Protein AF-0000000069109755 (afdb_homodimer)

Secondary structure (DSSP, 8-state):
--------TTEEEEEEEEEEE-HHHHHHHHT-STTPPPSS----SEEEEEEEEE-TT--S--TT-EEEEE-SS--SSSEEEEEGGGEEEPPTT--HHHHHHHHHHHHHHHIIIIIIS---TT-EEEES-TTBHHHHHHHHHHHTSTT-EEEEE--GGGHHHHGGGSSEEE-TTS-HHHHHHHH-TT-EEEEEESS-THHHHHHHHTEEEEEEEEE---GGGGSSSS-HHHHHHHHHHHSPPB-HHHHHHHT-EEEE--HHHHHHTS--HHHHHHHHHHHHHHHHTTS----EEEEE-GGGHHHHHHHHHTT--SBEEEE-TTSPPPPP------------------------/--------TTEEEEEEEEEEE-HHHHHHHHT-STTPPPSS----SEEEEEEEEE-TT--S--TT-EEEEE-SS--SSSEEEEEGGGEEEPPTT--HHHHHHHHHHHHHHHIIIIIIS---TT-EEEES-TTBHHHHHHHHHHHTSTT-EEEEE--GGGHHHHGGGSSEEE-TTS-HHHHHHHH-TT-EEEEEESS-THHHHHHHHTEEEEEEEEE---GGGGSSSS-HHHHHHHHHHHSPPB-HHHHHHHT-EEEE--HHHHHHTS--HHHHHHHHHHHHHHHHTTS----EEEEE-GGGHHHHHHHHHTT--SBEEEE-TTSPPPPP------------------------

Structure (mmCIF, N/CA/C/O backbone):
data_AF-0000000069109755-model_v1
#
loop_
_entity.id
_entity.type
_entity.pdbx_description
1 polymer 'Enoyl reductase (ER) domain-containing protein'
#
loop_
_atom_site.group_PDB
_atom_site.id
_atom_site.type_symbol
_atom_site.label_atom_id
_atom_site.label_alt_id
_atom_site.label_comp_id
_atom_site.label_asym_id
_atom_site.label_entity_id
_atom_site.label_seq_id
_atom_site.pdbx_PDB_ins_code
_atom_site.Cartn_x
_atom_site.Cartn_y
_atom_site.Cartn_z
_atom_site.occupancy
_atom_site.B_iso_or_equiv
_atom_site.auth_seq_id
_atom_site.auth_comp_id
_atom_site.auth_asym_id
_atom_site.auth_atom_id
_atom_site.pdbx_PDB_model_num
ATOM 1 N N . LYS A 1 1 ? 14.109 -39.906 -27.969 1 34.53 1 LYS A N 1
ATOM 2 C CA . LYS A 1 1 ? 14.031 -39.75 -26.516 1 34.53 1 LYS A CA 1
ATOM 3 C C . LYS A 1 1 ? 14.82 -38.531 -26.062 1 34.53 1 LYS A C 1
ATOM 5 O O . LYS A 1 1 ? 16.016 -38.438 -26.297 1 34.53 1 LYS A O 1
ATOM 10 N N . LYS A 1 2 ? 14.242 -37.406 -25.812 1 51.72 2 LYS A N 1
ATOM 11 C CA . LYS A 1 2 ? 15.023 -36.25 -25.375 1 51.72 2 LYS A CA 1
ATOM 12 C C . LYS A 1 2 ? 15.852 -36.594 -24.125 1 51.72 2 LYS A C 1
ATOM 14 O O . LYS A 1 2 ? 15.383 -37.312 -23.234 1 51.72 2 LYS A O 1
ATOM 19 N N . PRO A 1 3 ? 17.188 -36.531 -24.328 1 57.47 3 PRO A N 1
ATOM 20 C CA . PRO A 1 3 ? 18.047 -36.844 -23.188 1 57.47 3 PRO A CA 1
ATOM 21 C C . PRO A 1 3 ? 17.5 -36.344 -21.859 1 57.47 3 PRO A C 1
ATOM 23 O O . PRO A 1 3 ? 16.844 -35.281 -21.828 1 57.47 3 PRO A O 1
ATOM 26 N N . GLU A 1 4 ? 17.516 -37.25 -20.781 1 71.19 4 GLU A N 1
ATOM 27 C CA . GLU A 1 4 ? 17.062 -36.875 -19.438 1 71.19 4 GLU A CA 1
ATOM 28 C C . GLU A 1 4 ? 17.828 -35.656 -18.922 1 71.19 4 GLU A C 1
ATOM 30 O O . GLU A 1 4 ? 19.062 -35.562 -19.078 1 71.19 4 GLU A O 1
ATOM 35 N N . PRO A 1 5 ? 17.141 -34.625 -18.516 1 80.81 5 PRO A N 1
ATOM 36 C CA . PRO A 1 5 ? 17.828 -33.438 -17.984 1 80.81 5 PRO A CA 1
ATOM 37 C C . PRO A 1 5 ? 18.781 -33.781 -16.844 1 80.81 5 PRO A C 1
ATOM 39 O O . PRO A 1 5 ? 18.547 -34.75 -16.109 1 80.81 5 PRO A O 1
ATOM 42 N N . SER A 1 6 ? 19.922 -33.25 -16.812 1 88.19 6 SER A N 1
ATOM 43 C CA . SER A 1 6 ? 20.844 -33.344 -15.688 1 88.19 6 SER A CA 1
ATOM 44 C C . SER A 1 6 ? 20.922 -32 -14.945 1 88.19 6 SER A C 1
ATOM 46 O O . SER A 1 6 ? 20.688 -30.953 -15.523 1 88.19 6 SER A O 1
ATOM 48 N N . ALA A 1 7 ? 21.156 -32.125 -13.688 1 93.31 7 ALA A N 1
ATOM 49 C CA . ALA A 1 7 ? 21.266 -30.922 -12.867 1 93.31 7 ALA A CA 1
ATOM 50 C C . ALA A 1 7 ? 22.609 -30.234 -13.078 1 93.31 7 ALA A C 1
ATOM 52 O O . ALA A 1 7 ? 23.656 -30.844 -12.906 1 93.31 7 ALA A O 1
ATOM 53 N N . LYS A 1 8 ? 22.562 -29.031 -13.5 1 95.25 8 LYS A N 1
ATOM 54 C CA . LYS A 1 8 ? 23.766 -28.203 -13.586 1 95.25 8 LYS A CA 1
ATOM 55 C C . LYS A 1 8 ? 24.156 -27.656 -12.219 1 95.25 8 LYS A C 1
ATOM 57 O O . LYS A 1 8 ? 23.516 -27.969 -11.211 1 95.25 8 LYS A O 1
ATOM 62 N N . GLU A 1 9 ? 25.281 -26.922 -12.273 1 95.81 9 GLU A N 1
ATOM 63 C CA . GLU A 1 9 ? 25.75 -26.312 -11.031 1 95.81 9 GLU A CA 1
ATOM 64 C C . GLU A 1 9 ? 24.672 -25.453 -10.383 1 95.81 9 GLU A C 1
ATOM 66 O O . GLU A 1 9 ? 24.062 -24.609 -11.039 1 95.81 9 GLU A O 1
ATOM 71 N N . GLY A 1 10 ? 24.375 -25.766 -9.078 1 96.94 10 GLY A N 1
ATOM 72 C CA . GLY A 1 10 ? 23.422 -24.969 -8.312 1 96.94 10 GLY A CA 1
ATOM 73 C C . GLY A 1 10 ? 21.969 -25.391 -8.539 1 96.94 10 GLY A C 1
ATOM 74 O O . GLY A 1 10 ? 21.047 -24.797 -7.988 1 96.94 10 GLY A O 1
ATOM 75 N N . GLU A 1 11 ? 21.781 -26.5 -9.273 1 97.88 11 GLU A N 1
ATOM 76 C CA . GLU A 1 11 ? 20.422 -26.922 -9.602 1 97.88 11 GLU A CA 1
ATOM 77 C C . GLU A 1 11 ? 20.047 -28.188 -8.852 1 97.88 11 GLU A C 1
ATOM 79 O O . GLU A 1 11 ? 20.922 -28.938 -8.398 1 97.88 11 GLU A O 1
ATOM 84 N N . VAL A 1 12 ? 18.812 -28.406 -8.703 1 98.25 12 VAL A N 1
ATOM 85 C CA . VAL A 1 12 ? 18.219 -29.609 -8.133 1 98.25 12 VAL A CA 1
ATOM 86 C C . VAL A 1 12 ? 17.391 -30.328 -9.203 1 98.25 12 VAL A C 1
ATOM 88 O O . VAL A 1 12 ? 16.562 -29.703 -9.875 1 98.25 12 VAL A O 1
ATOM 91 N N . LEU A 1 13 ? 17.734 -31.547 -9.391 1 98.38 13 LEU A N 1
ATOM 92 C CA . LEU A 1 13 ? 16.906 -32.375 -10.273 1 98.38 13 LEU A CA 1
ATOM 93 C C . LEU A 1 13 ? 15.766 -33.031 -9.5 1 98.38 13 LEU A C 1
ATOM 95 O O . LEU A 1 13 ? 16 -33.75 -8.531 1 98.38 13 LEU A O 1
ATOM 99 N N . ILE A 1 14 ? 14.57 -32.781 -9.938 1 98.25 14 ILE A N 1
ATOM 100 C CA . ILE A 1 14 ? 13.398 -33.25 -9.219 1 98.25 14 ILE A CA 1
ATOM 101 C C . ILE A 1 14 ? 12.656 -34.281 -10.055 1 98.25 14 ILE A C 1
ATOM 103 O O . ILE A 1 14 ? 12.352 -34.031 -11.227 1 98.25 14 ILE A O 1
ATOM 107 N N . ARG A 1 15 ? 12.461 -35.406 -9.5 1 98.31 15 ARG A N 1
ATOM 108 C CA . ARG A 1 15 ? 11.477 -36.344 -10.039 1 98.31 15 ARG A CA 1
ATOM 109 C C . ARG A 1 15 ? 10.055 -35.906 -9.711 1 98.31 15 ARG A C 1
ATOM 111 O O . ARG A 1 15 ? 9.609 -36 -8.57 1 98.31 15 ARG A O 1
ATOM 118 N N . VAL A 1 16 ? 9.406 -35.469 -10.727 1 98.19 16 VAL A N 1
ATOM 119 C CA . VAL A 1 16 ? 8.133 -34.781 -10.531 1 98.19 16 VAL A CA 1
ATOM 120 C C . VAL A 1 16 ? 7.047 -35.812 -10.164 1 98.19 16 VAL A C 1
ATOM 122 O O . VAL A 1 16 ? 6.91 -36.844 -10.82 1 98.19 16 VAL A O 1
ATOM 125 N N . LYS A 1 17 ? 6.32 -35.438 -9.094 1 98.31 17 LYS A N 1
ATOM 126 C CA . LYS A 1 17 ? 5.203 -36.281 -8.664 1 98.31 17 LYS A CA 1
ATOM 127 C C . LYS A 1 17 ? 3.867 -35.594 -8.93 1 98.31 17 LYS A C 1
ATOM 129 O O . LYS A 1 17 ? 2.84 -36.25 -9.07 1 98.31 17 LYS A O 1
ATOM 134 N N . ALA A 1 18 ? 3.857 -34.312 -9.016 1 98.5 18 ALA A N 1
ATOM 135 C CA . ALA A 1 18 ? 2.674 -33.531 -9.32 1 98.5 18 ALA A CA 1
ATOM 136 C C . ALA A 1 18 ? 3.066 -32.156 -9.844 1 98.5 18 ALA A C 1
ATOM 138 O O . ALA A 1 18 ? 4.082 -31.578 -9.43 1 98.5 18 ALA A O 1
ATOM 139 N N . CYS A 1 19 ? 2.258 -31.609 -10.75 1 98.06 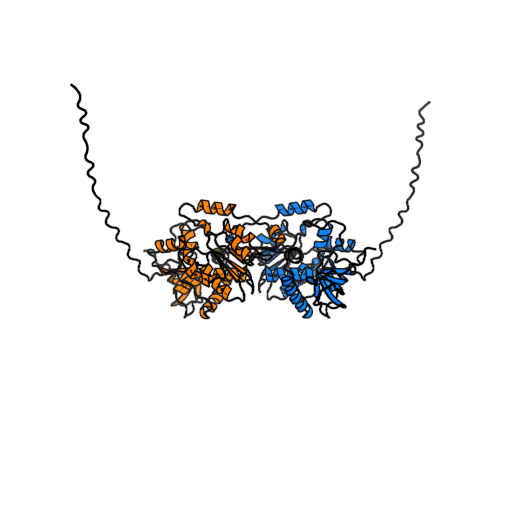19 CYS A N 1
ATOM 140 C CA . CYS A 1 19 ? 2.408 -30.25 -11.266 1 98.06 19 CYS A CA 1
ATOM 141 C C . CYS A 1 19 ? 1.107 -29.469 -11.133 1 98.06 19 CYS A C 1
ATOM 143 O O . CYS A 1 19 ? 0.02 -30.047 -11.219 1 98.06 19 CYS A O 1
ATOM 145 N N . GLY A 1 20 ? 1.333 -28.203 -10.898 1 97.88 20 GLY A N 1
ATOM 146 C CA . GLY A 1 20 ? 0.153 -27.344 -10.875 1 97.88 20 GLY A CA 1
ATOM 147 C C . GLY A 1 20 ? -0.094 -26.641 -12.195 1 97.88 20 GLY A C 1
ATOM 148 O O . GLY A 1 20 ? 0.852 -26.281 -12.898 1 97.88 20 GLY A O 1
ATOM 149 N N . MET A 1 21 ? -1.389 -26.484 -12.477 1 96.5 21 MET A N 1
ATOM 150 C CA . MET A 1 21 ? -1.795 -25.703 -13.633 1 96.5 21 MET A CA 1
ATOM 151 C C . MET A 1 21 ? -2.373 -24.359 -13.195 1 96.5 21 MET A C 1
ATOM 153 O O . MET A 1 21 ? -3.131 -24.281 -12.227 1 96.5 21 MET A O 1
ATOM 157 N N . SER A 1 22 ? -1.928 -23.312 -13.812 1 92.06 22 SER A N 1
ATOM 158 C CA . SER A 1 22 ? -2.436 -21.969 -13.523 1 92.06 22 SER A CA 1
ATOM 159 C C . SER A 1 22 ? -2.895 -21.266 -14.797 1 92.06 22 SER A C 1
ATOM 161 O O . SER A 1 22 ? -2.689 -21.766 -15.898 1 92.06 22 SER A O 1
ATOM 163 N N . PHE A 1 23 ? -3.521 -20.203 -14.594 1 88.25 23 PHE A N 1
ATOM 164 C CA . PHE A 1 23 ? -4.012 -19.453 -15.742 1 88.25 23 PHE A CA 1
ATOM 165 C C . PHE A 1 23 ? -2.854 -18.953 -16.594 1 88.25 23 PHE A C 1
ATOM 167 O O . PHE A 1 23 ? -3.01 -18.75 -17.797 1 88.25 23 PHE A O 1
ATOM 174 N N . GLN A 1 24 ? -1.766 -18.797 -16.016 1 87.62 24 GLN A N 1
ATOM 175 C CA . GLN A 1 24 ? -0.569 -18.406 -16.75 1 87.62 24 GLN A CA 1
ATOM 176 C C . GLN A 1 24 ? -0.221 -19.422 -17.828 1 87.62 24 GLN A C 1
ATOM 178 O O . GLN A 1 24 ? 0.287 -19.062 -18.891 1 87.62 24 GLN A O 1
ATOM 183 N N . ASP A 1 25 ? -0.458 -20.609 -17.562 1 90.88 25 ASP A N 1
ATOM 184 C CA . ASP A 1 25 ? -0.214 -21.656 -18.547 1 90.88 25 ASP A CA 1
ATOM 185 C C . ASP A 1 25 ? -1.116 -21.484 -19.766 1 90.88 25 ASP A C 1
ATOM 187 O O . ASP A 1 25 ? -0.688 -21.734 -20.891 1 90.88 25 ASP A O 1
ATOM 191 N N . LEU A 1 26 ? -2.344 -21.078 -19.5 1 86.81 26 LEU A N 1
ATOM 192 C CA . LEU A 1 26 ? -3.26 -20.828 -20.609 1 86.81 26 LEU A CA 1
ATOM 193 C C . LEU A 1 26 ? -2.768 -19.656 -21.453 1 86.81 26 LEU A C 1
ATOM 195 O O . LEU A 1 26 ? -2.875 -19.688 -22.688 1 86.81 26 LEU A O 1
ATOM 199 N N . MET A 1 27 ? -2.25 -18.734 -20.781 1 84.25 27 MET A N 1
ATOM 200 C CA . MET A 1 27 ? -1.727 -17.578 -21.484 1 84.25 27 MET A CA 1
ATOM 201 C C . MET A 1 27 ? -0.545 -17.969 -22.375 1 84.25 27 MET A C 1
ATOM 203 O O . MET A 1 27 ? -0.419 -17.469 -23.484 1 84.25 27 MET A O 1
ATOM 207 N N . VAL A 1 28 ? 0.261 -18.766 -21.875 1 86.06 28 VAL A N 1
ATOM 208 C CA . VAL A 1 28 ? 1.395 -19.266 -22.641 1 86.06 28 VAL A CA 1
ATOM 209 C C . VAL A 1 28 ? 0.892 -20 -23.891 1 86.06 28 VAL A C 1
ATOM 211 O O . VAL A 1 28 ? 1.374 -19.766 -25 1 86.06 28 VAL A O 1
ATOM 214 N N . ARG A 1 29 ? -0.027 -20.797 -23.625 1 85 29 ARG A N 1
ATOM 215 C CA . ARG A 1 29 ? -0.567 -21.594 -24.719 1 85 29 ARG A CA 1
ATOM 216 C C . ARG A 1 29 ? -1.174 -20.703 -25.797 1 85 29 ARG A C 1
ATOM 218 O O . ARG A 1 29 ? -1.066 -21 -27 1 85 29 ARG A O 1
ATOM 225 N N . GLN A 1 30 ? -1.685 -19.609 -25.359 1 81.31 30 GLN A N 1
ATOM 226 C CA . GLN A 1 30 ? -2.363 -18.703 -26.297 1 81.31 30 GLN A CA 1
ATOM 227 C C . GLN A 1 30 ? -1.392 -17.688 -26.875 1 81.31 30 GLN A C 1
ATOM 229 O O . GLN A 1 30 ? -1.765 -16.891 -27.75 1 81.31 30 GLN A O 1
ATOM 234 N N . GLY A 1 31 ? -0.183 -17.641 -26.406 1 76.81 31 GLY A N 1
ATOM 235 C CA . GLY A 1 31 ? 0.853 -16.766 -26.938 1 76.81 31 GLY A CA 1
ATOM 236 C C . GLY A 1 31 ? 0.701 -15.32 -26.516 1 76.81 31 GLY A C 1
ATOM 237 O O . GLY A 1 31 ? 1.104 -14.406 -27.25 1 76.81 31 GLY A O 1
ATOM 238 N N . VAL A 1 32 ? 0.04 -15.047 -25.453 1 74.06 32 VAL A N 1
ATOM 239 C CA . VAL A 1 32 ? -0.251 -13.664 -25.078 1 74.06 32 VAL A CA 1
ATOM 240 C C . VAL A 1 32 ? 0.748 -13.188 -24.031 1 74.06 32 VAL A C 1
ATOM 242 O O . VAL A 1 32 ? 0.727 -12.023 -23.625 1 74.06 32 VAL A O 1
ATOM 245 N N . LEU A 1 33 ? 1.684 -13.938 -23.625 1 72.62 33 LEU A N 1
ATOM 246 C CA . LEU A 1 33 ? 2.688 -13.453 -22.688 1 72.62 33 LEU A CA 1
ATOM 247 C C . LEU A 1 33 ? 3.73 -12.594 -23.406 1 72.62 33 LEU A C 1
ATOM 249 O O . LEU A 1 33 ? 4.133 -12.906 -24.531 1 72.62 33 LEU A O 1
ATOM 253 N N . GLU A 1 34 ? 3.988 -11.453 -22.781 1 63.28 34 GLU A N 1
ATOM 254 C CA . GLU A 1 34 ? 5.051 -10.617 -23.328 1 63.28 34 GLU A CA 1
ATOM 255 C C . GLU A 1 34 ? 6.406 -11.312 -23.25 1 63.28 34 GLU A C 1
ATOM 257 O O . GLU A 1 34 ? 6.77 -11.852 -22.203 1 63.28 34 GLU A O 1
ATOM 262 N N . HIS A 1 35 ? 7.137 -11.414 -24.312 1 67.5 35 HIS A N 1
ATOM 263 C CA . HIS A 1 35 ? 8.477 -11.969 -24.438 1 67.5 35 HIS A CA 1
ATOM 264 C C . HIS A 1 35 ? 8.484 -13.469 -24.141 1 67.5 35 HIS A C 1
ATOM 266 O O . HIS A 1 35 ? 9.352 -13.961 -23.406 1 67.5 35 HIS A O 1
ATOM 272 N N . GLY A 1 36 ? 7.449 -14.086 -24.594 1 69.62 36 GLY A N 1
ATOM 273 C CA . GLY A 1 36 ? 7.387 -15.523 -24.391 1 69.62 36 GLY A CA 1
ATOM 274 C C . GLY A 1 36 ? 8.516 -16.281 -25.062 1 69.62 36 GLY A C 1
ATOM 275 O O . GLY A 1 36 ? 9.156 -15.758 -25.984 1 69.62 36 GLY A O 1
ATOM 276 N N . PRO A 1 37 ? 8.844 -17.375 -24.391 1 75.88 37 PRO A N 1
ATOM 277 C CA . PRO A 1 37 ? 9.922 -18.188 -24.969 1 75.88 37 PRO A CA 1
ATOM 278 C C . PRO A 1 37 ? 9.578 -18.719 -26.359 1 75.88 37 PRO A C 1
ATOM 280 O O . PRO A 1 37 ? 8.406 -18.766 -26.734 1 75.88 37 PRO A O 1
ATOM 283 N N . LYS A 1 38 ? 10.625 -19.016 -27.125 1 81.06 38 LYS A N 1
ATOM 284 C CA . LYS A 1 38 ? 10.461 -19.609 -28.438 1 81.06 38 LYS A CA 1
ATOM 285 C C . LYS A 1 38 ? 9.977 -21.062 -28.328 1 81.06 38 LYS A C 1
ATOM 287 O O . LYS A 1 38 ? 10.406 -21.797 -27.453 1 81.06 38 LYS A O 1
ATOM 292 N N . THR A 1 39 ? 9 -21.453 -29.109 1 81.38 39 THR A N 1
ATOM 293 C CA . THR A 1 39 ? 8.492 -22.812 -29.156 1 81.38 39 THR A CA 1
ATOM 294 C C . THR A 1 39 ? 9.438 -23.719 -29.922 1 81.38 39 THR A C 1
ATOM 296 O O . THR A 1 39 ? 10.188 -23.266 -30.781 1 81.38 39 THR A O 1
ATOM 299 N N . PRO A 1 40 ? 9.43 -25.109 -29.609 1 86.5 40 PRO A N 1
ATOM 300 C CA . PRO A 1 40 ? 8.609 -25.812 -28.625 1 86.5 40 PRO A CA 1
ATOM 301 C C . PRO A 1 40 ? 9.094 -25.609 -27.188 1 86.5 40 PRO A C 1
ATOM 303 O O . PRO A 1 40 ? 10.297 -25.5 -26.953 1 86.5 40 PRO A O 1
ATOM 306 N N . ILE A 1 41 ? 8.125 -25.484 -26.297 1 88.75 41 ILE A N 1
ATOM 307 C CA . ILE A 1 41 ? 8.461 -25.312 -24.891 1 88.75 41 ILE A CA 1
ATOM 308 C C . ILE A 1 41 ? 7.652 -26.297 -24.047 1 88.75 41 ILE A C 1
ATOM 310 O O . ILE A 1 41 ? 6.508 -26.609 -24.375 1 88.75 41 ILE A O 1
ATOM 314 N N . VAL A 1 42 ? 8.352 -26.844 -23.047 1 92.62 42 VAL A N 1
ATOM 315 C CA . VAL A 1 42 ? 7.621 -27.562 -22 1 92.62 42 VAL A CA 1
ATOM 316 C C . VAL A 1 42 ? 7.031 -26.562 -21.016 1 92.62 42 VAL A C 1
ATOM 318 O O . VAL A 1 42 ? 7.754 -25.734 -20.453 1 92.62 42 VAL A O 1
ATOM 321 N N . MET A 1 43 ? 5.766 -26.641 -20.812 1 94.06 43 MET A N 1
ATOM 322 C CA . MET A 1 43 ? 5.047 -25.656 -20.016 1 94.06 43 MET A CA 1
ATOM 323 C C . MET A 1 43 ? 5.062 -26.047 -18.531 1 94.06 43 MET A C 1
ATOM 325 O O . MET A 1 43 ? 5.672 -27.047 -18.156 1 94.06 43 MET A O 1
ATOM 329 N N . GLY A 1 44 ? 4.449 -25.172 -17.781 1 95.5 44 GLY A N 1
ATOM 330 C CA . GLY A 1 44 ? 4.32 -25.422 -16.359 1 95.5 44 GLY A CA 1
ATOM 331 C C . GLY A 1 44 ? 5.242 -24.562 -15.516 1 95.5 44 GLY A C 1
ATOM 332 O O . GLY A 1 44 ? 6.41 -24.375 -15.859 1 95.5 44 GLY A O 1
ATOM 333 N N . PHE A 1 45 ? 4.727 -24.172 -14.328 1 96.38 45 PHE A N 1
ATOM 334 C CA . PHE A 1 45 ? 5.48 -23.188 -13.555 1 96.38 45 PHE A CA 1
ATOM 335 C C . PHE A 1 45 ? 5.695 -23.688 -12.125 1 96.38 45 PHE A C 1
ATOM 337 O O . PHE A 1 45 ? 6.422 -23.062 -11.352 1 96.38 45 PHE A O 1
ATOM 344 N N . GLU A 1 46 ? 5.074 -24.75 -11.734 1 97.75 46 GLU A N 1
ATOM 345 C CA . GLU A 1 46 ? 5.223 -25.266 -10.375 1 97.75 46 GLU A CA 1
ATOM 346 C C . GLU A 1 46 ? 5.09 -26.781 -10.328 1 97.75 46 GLU A C 1
ATOM 348 O O . GLU A 1 46 ? 4.363 -27.375 -11.133 1 97.75 46 GLU A O 1
ATOM 353 N N . CYS A 1 47 ? 5.805 -27.375 -9.391 1 98.31 47 CYS A N 1
ATOM 354 C CA . CYS A 1 47 ? 5.754 -28.828 -9.234 1 98.31 47 CYS A CA 1
ATOM 355 C C . CYS A 1 47 ? 6.16 -29.234 -7.824 1 98.31 47 CYS A C 1
ATOM 357 O O . CYS A 1 47 ? 6.633 -28.406 -7.043 1 98.31 47 CYS A O 1
ATOM 359 N N . ALA A 1 48 ? 5.832 -30.438 -7.492 1 98.69 48 ALA A N 1
ATOM 360 C CA . ALA A 1 48 ? 6.301 -31.109 -6.281 1 98.69 48 ALA A CA 1
ATOM 361 C C . ALA A 1 48 ? 6.82 -32.5 -6.594 1 98.69 48 ALA A C 1
ATOM 363 O O . ALA A 1 48 ? 6.312 -33.188 -7.496 1 98.69 48 ALA A O 1
ATOM 364 N N . GLY A 1 49 ? 7.879 -32.844 -5.91 1 98.5 49 GLY A N 1
ATOM 365 C CA . GLY A 1 49 ? 8.469 -34.156 -6.145 1 98.5 49 GLY A CA 1
ATOM 366 C C . GLY A 1 49 ? 9.609 -34.469 -5.195 1 98.5 49 GLY A C 1
ATOM 367 O O . GLY A 1 49 ? 9.617 -34.031 -4.055 1 98.5 49 GLY A O 1
ATOM 368 N N . GLU A 1 50 ? 10.414 -35.344 -5.723 1 98.56 50 GLU A N 1
ATOM 369 C CA . GLU A 1 50 ? 11.555 -35.781 -4.926 1 98.56 50 GLU A CA 1
ATOM 370 C C . GLU A 1 50 ? 12.875 -35.438 -5.605 1 98.56 50 GLU A C 1
ATOM 372 O O . GLU A 1 50 ? 13 -35.531 -6.828 1 98.56 50 GLU A O 1
ATOM 377 N N . VAL A 1 51 ? 13.844 -35.062 -4.742 1 98.6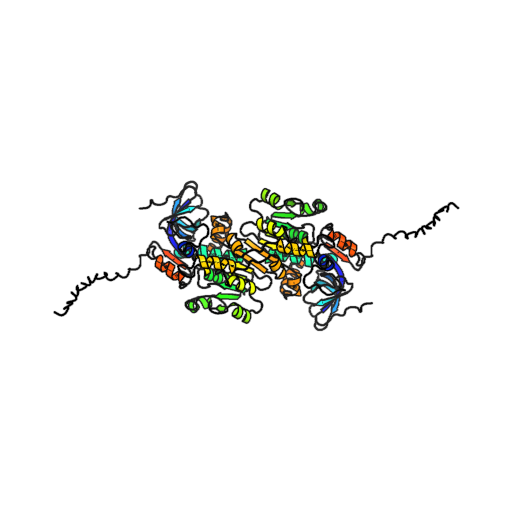2 51 VAL A N 1
ATOM 378 C CA . VAL A 1 51 ? 15.164 -34.781 -5.277 1 98.62 51 VAL A CA 1
ATOM 379 C C . VAL A 1 51 ? 15.805 -36.062 -5.82 1 98.62 51 VAL A C 1
ATOM 381 O O . VAL A 1 51 ? 16.016 -37 -5.078 1 98.62 51 VAL A O 1
ATOM 384 N N . GLU A 1 52 ? 16.062 -36 -7.035 1 98.12 52 GLU A N 1
ATOM 385 C CA . GLU A 1 52 ? 16.672 -37.156 -7.691 1 98.12 52 GLU A CA 1
ATOM 386 C C . GLU A 1 52 ? 18.188 -37.031 -7.777 1 98.12 52 GLU A C 1
ATOM 388 O O . GLU A 1 52 ? 18.922 -38 -7.676 1 98.12 52 GLU A O 1
ATOM 393 N N . ALA A 1 53 ? 18.625 -35.812 -8.039 1 97.94 53 ALA A N 1
ATOM 394 C CA . ALA A 1 53 ? 20.047 -35.5 -8.125 1 97.94 53 ALA A CA 1
ATOM 395 C C . ALA A 1 53 ? 20.328 -34.062 -7.789 1 97.94 53 ALA A C 1
ATOM 397 O O . ALA A 1 53 ? 19.406 -33.219 -7.805 1 97.94 53 ALA A O 1
ATOM 398 N N . LEU A 1 54 ? 21.594 -33.812 -7.43 1 98 54 LEU A N 1
ATOM 399 C CA . LEU A 1 54 ? 22.047 -32.469 -7.125 1 98 54 LEU A CA 1
ATOM 400 C C . LEU A 1 54 ? 23.219 -32.062 -8.031 1 98 54 LEU A C 1
ATOM 402 O O . LEU A 1 54 ? 24.109 -32.875 -8.281 1 98 54 LEU A O 1
ATOM 406 N N . GLY A 1 55 ? 23.094 -30.859 -8.562 1 97.06 55 GLY A N 1
ATOM 407 C CA . GLY A 1 55 ? 24.25 -30.328 -9.266 1 97.06 55 GLY A CA 1
ATOM 408 C C . GLY A 1 55 ? 25.422 -30.031 -8.344 1 97.06 55 GLY A C 1
ATOM 409 O O . GLY A 1 55 ? 25.266 -30.016 -7.117 1 97.06 55 GLY A O 1
ATOM 410 N N . GLU A 1 56 ? 26.5 -29.75 -9.023 1 95.31 56 GLU A N 1
ATOM 411 C CA . GLU A 1 56 ? 27.688 -29.406 -8.25 1 95.31 56 GLU A CA 1
ATOM 412 C C . GLU A 1 56 ? 27.453 -28.172 -7.371 1 95.31 56 GLU A C 1
ATOM 414 O O . GLU A 1 56 ? 26.75 -27.25 -7.781 1 95.31 56 GLU A O 1
ATOM 419 N N . ASN A 1 57 ? 27.969 -28.172 -6.086 1 94.38 57 ASN A N 1
ATOM 420 C CA . ASN A 1 57 ? 27.938 -27.047 -5.156 1 94.38 57 ASN A CA 1
ATOM 421 C C . ASN A 1 57 ? 26.516 -26.656 -4.781 1 94.38 57 ASN A C 1
ATOM 423 O O . ASN A 1 57 ? 26.219 -25.484 -4.609 1 94.38 57 ASN A O 1
ATOM 427 N N . THR A 1 58 ? 25.641 -27.594 -4.91 1 96.31 58 THR A N 1
ATOM 428 C CA . THR A 1 58 ? 24.266 -27.344 -4.465 1 96.31 58 THR A CA 1
ATOM 429 C C . THR A 1 58 ? 24.094 -27.766 -3.008 1 96.31 58 THR A C 1
ATOM 431 O O . THR A 1 58 ? 24.266 -28.938 -2.666 1 96.31 58 THR A O 1
ATOM 434 N N . SER A 1 59 ? 23.859 -26.844 -2.096 1 93.88 59 SER A N 1
ATOM 435 C CA . SER A 1 59 ? 23.734 -27.109 -0.668 1 93.88 59 SER A CA 1
ATOM 436 C C . SER A 1 59 ? 22.281 -27 -0.202 1 93.88 59 SER A C 1
ATOM 438 O O . SER A 1 59 ? 21.438 -26.469 -0.922 1 93.88 59 SER A O 1
ATOM 440 N N . GLY A 1 60 ? 21.938 -27.625 0.896 1 95.94 60 GLY A N 1
ATOM 441 C CA . GLY A 1 60 ? 20.641 -27.453 1.546 1 95.94 60 GLY A CA 1
ATOM 442 C C . GLY A 1 60 ? 19.656 -28.562 1.217 1 95.94 60 GLY A C 1
ATOM 443 O O . GLY A 1 60 ? 18.547 -28.578 1.742 1 95.94 60 GLY A O 1
ATOM 444 N N . PHE A 1 61 ? 20.094 -29.5 0.352 1 98.19 61 PHE A N 1
ATOM 445 C CA . PHE A 1 61 ? 19.203 -30.578 -0.059 1 98.19 61 PHE A CA 1
ATOM 446 C C . PHE A 1 61 ? 19.922 -31.922 -0.059 1 98.19 61 PHE A C 1
ATOM 448 O O . PHE A 1 61 ? 21.141 -31.969 -0.187 1 98.19 61 PHE A O 1
ATOM 455 N N . ASN A 1 62 ? 19.094 -32.969 0.107 1 98 62 ASN A N 1
ATOM 456 C CA . ASN A 1 62 ? 19.547 -34.344 -0.048 1 98 62 ASN A CA 1
ATOM 457 C C . ASN A 1 62 ? 18.703 -35.094 -1.078 1 98 62 ASN A C 1
ATOM 459 O O . ASN A 1 62 ? 17.531 -34.812 -1.268 1 98 62 ASN A O 1
ATOM 463 N N . ILE A 1 63 ? 19.391 -36.031 -1.703 1 97.94 63 ILE A N 1
ATOM 464 C CA . ILE A 1 63 ? 18.641 -36.938 -2.568 1 97.94 63 ILE A CA 1
ATOM 465 C C . ILE A 1 63 ? 17.531 -37.625 -1.771 1 97.94 63 ILE A C 1
ATOM 467 O O . ILE A 1 63 ? 17.75 -38.062 -0.643 1 97.94 63 ILE A O 1
ATOM 471 N N . GLY A 1 64 ? 16.328 -37.531 -2.26 1 98.19 64 GLY A N 1
ATOM 472 C CA . GLY A 1 64 ? 15.203 -38.156 -1.574 1 98.19 64 GLY A CA 1
ATOM 473 C C . GLY A 1 64 ? 14.32 -37.125 -0.863 1 98.19 64 GLY A C 1
ATOM 474 O O . GLY A 1 64 ? 13.195 -37.438 -0.479 1 98.19 64 GLY A O 1
ATOM 475 N N . ASP A 1 65 ? 14.852 -35.938 -0.705 1 98.62 65 ASP A N 1
ATOM 476 C CA . ASP A 1 65 ? 14.047 -34.875 -0.084 1 98.62 65 ASP A CA 1
ATOM 477 C C . ASP A 1 65 ? 12.766 -34.625 -0.88 1 98.62 65 ASP A C 1
ATOM 479 O O . ASP A 1 65 ? 12.789 -34.625 -2.113 1 98.62 65 ASP A O 1
ATOM 483 N N . ARG A 1 66 ? 11.641 -34.469 -0.182 1 98.75 66 ARG A N 1
ATOM 484 C CA . ARG A 1 66 ? 10.414 -33.969 -0.792 1 98.75 66 ARG A CA 1
ATOM 485 C C . ARG A 1 66 ? 10.453 -32.469 -0.942 1 98.75 66 ARG A C 1
ATOM 487 O O . ARG A 1 66 ? 10.727 -31.734 0.022 1 98.75 66 ARG A O 1
ATOM 494 N N . VAL A 1 67 ? 10.195 -32 -2.201 1 98.81 67 VAL A N 1
ATOM 495 C CA . VAL A 1 67 ? 10.422 -30.562 -2.414 1 98.81 67 VAL A CA 1
ATOM 496 C C . VAL A 1 67 ? 9.32 -30 -3.311 1 98.81 67 VAL A C 1
ATOM 498 O O . VAL A 1 67 ? 8.609 -30.75 -3.98 1 98.81 67 VAL A O 1
ATOM 501 N N . ILE A 1 68 ? 9.109 -28.719 -3.197 1 98.62 68 ILE A N 1
ATOM 502 C CA . ILE A 1 68 ? 8.32 -27.891 -4.102 1 98.62 68 ILE A CA 1
ATOM 503 C C . ILE A 1 68 ? 9.25 -27.047 -4.977 1 98.62 68 ILE A C 1
ATOM 505 O O . ILE A 1 68 ? 10.234 -26.5 -4.492 1 98.62 68 ILE A O 1
ATOM 509 N N . GLY A 1 69 ? 8.969 -27.031 -6.262 1 97.75 69 GLY A N 1
ATOM 510 C CA . GLY A 1 69 ? 9.797 -26.25 -7.164 1 97.75 69 GLY A CA 1
ATOM 511 C C . GLY A 1 69 ? 9.008 -25.234 -7.977 1 97.75 69 GLY A C 1
ATOM 512 O O . GLY A 1 69 ? 7.926 -25.547 -8.477 1 97.75 69 GLY A O 1
ATOM 513 N N . PHE A 1 70 ? 9.531 -24 -8.055 1 95.5 70 PHE A N 1
ATOM 514 C CA . PHE A 1 70 ? 9.047 -23 -9 1 95.5 70 PHE A CA 1
ATOM 515 C C . PHE A 1 70 ? 9.914 -22.969 -10.25 1 95.5 70 PHE A C 1
ATOM 517 O O . PHE A 1 70 ? 11.125 -22.75 -10.172 1 95.5 70 PHE A O 1
ATOM 524 N N . CYS A 1 71 ? 9.203 -23.188 -11.297 1 91.5 71 CYS A N 1
ATOM 525 C CA . CYS A 1 71 ? 9.867 -23.25 -12.594 1 91.5 71 CYS A CA 1
ATOM 526 C C . CYS A 1 71 ? 9.492 -22.047 -13.461 1 91.5 71 CYS A C 1
ATOM 528 O O . CYS A 1 71 ? 8.43 -21.453 -13.266 1 91.5 71 CYS A O 1
ATOM 530 N N . ASP A 1 72 ? 10.43 -21.625 -14.234 1 91.5 72 ASP A N 1
ATOM 531 C CA . ASP A 1 72 ? 10.07 -20.766 -15.352 1 91.5 72 ASP A CA 1
ATOM 532 C C . ASP A 1 72 ? 9.891 -21.562 -16.641 1 91.5 72 ASP A C 1
ATOM 534 O O . ASP A 1 72 ? 10.711 -21.469 -17.562 1 91.5 72 ASP A O 1
ATOM 538 N N . TYR A 1 73 ? 8.758 -22.312 -16.516 1 92.44 73 TYR A N 1
ATOM 539 C CA . TYR A 1 73 ? 8.414 -23.359 -17.484 1 92.44 73 TYR A CA 1
ATOM 540 C C . TYR A 1 73 ? 9.039 -24.688 -17.094 1 92.44 73 TYR A C 1
ATOM 542 O O . TYR A 1 73 ? 9.539 -24.844 -15.984 1 92.44 73 TYR A O 1
ATOM 550 N N . LYS A 1 74 ? 8.711 -25.797 -17.859 1 93.31 74 LYS A N 1
ATOM 551 C CA . LYS A 1 74 ? 9.344 -27.109 -17.828 1 93.31 74 LYS A CA 1
ATOM 552 C C . LYS A 1 74 ? 8.773 -27.969 -16.719 1 93.31 74 LYS A C 1
ATOM 554 O O . LYS A 1 74 ? 9.086 -29.172 -16.625 1 93.31 74 LYS A O 1
ATOM 559 N N . ALA A 1 75 ? 7.914 -27.469 -15.914 1 95.88 75 ALA A N 1
ATOM 560 C CA . ALA A 1 75 ? 7.422 -28.234 -14.773 1 95.88 75 ALA A CA 1
ATOM 561 C C . ALA A 1 75 ? 6.629 -29.453 -15.242 1 95.88 75 ALA A C 1
ATOM 563 O O . ALA A 1 75 ? 6.598 -30.484 -14.562 1 95.88 75 ALA A O 1
ATOM 564 N N . TRP A 1 76 ? 5.988 -29.312 -16.375 1 96.25 76 TRP A N 1
ATOM 565 C CA . TRP A 1 76 ? 5.18 -30.406 -16.891 1 96.25 76 TRP A CA 1
ATOM 566 C C . TRP A 1 76 ? 6.055 -31.484 -17.531 1 96.25 76 TRP A C 1
ATOM 568 O O . TRP A 1 76 ? 5.941 -31.75 -18.734 1 96.25 76 TRP A O 1
ATOM 578 N N . SER A 1 77 ? 6.852 -32.094 -16.766 1 95.25 77 SER A N 1
ATOM 579 C CA . SER A 1 77 ? 7.801 -33.125 -17.156 1 95.25 77 SER A CA 1
ATOM 580 C C . SER A 1 77 ? 7.992 -34.156 -16.062 1 95.25 77 SER A C 1
ATOM 582 O O . SER A 1 77 ? 7.609 -33.906 -14.906 1 95.25 77 SER A O 1
ATOM 584 N N . GLU A 1 78 ? 8.484 -35.281 -16.422 1 95.75 78 GLU A N 1
ATOM 585 C CA . GLU A 1 78 ? 8.734 -36.312 -15.43 1 95.75 78 GLU A CA 1
ATOM 586 C C . GLU A 1 78 ? 9.891 -35.938 -14.508 1 95.75 78 GLU A C 1
ATOM 588 O O . GLU A 1 78 ? 9.93 -36.344 -13.344 1 95.75 78 GLU A O 1
ATOM 593 N N . VAL A 1 79 ? 10.828 -35.25 -15.141 1 96.38 79 VAL A N 1
ATOM 594 C CA . VAL A 1 79 ? 11.977 -34.75 -14.391 1 96.38 79 VAL A CA 1
ATOM 595 C C . VAL A 1 79 ? 12.273 -33.312 -14.797 1 96.38 79 VAL A C 1
ATOM 597 O O . VAL A 1 79 ? 12.133 -32.938 -15.961 1 96.38 79 VAL A O 1
ATOM 600 N N . VAL A 1 80 ? 12.711 -32.5 -13.812 1 96.94 80 VAL A N 1
ATOM 601 C CA . VAL A 1 80 ? 13 -31.094 -14.125 1 96.94 80 VAL A CA 1
ATOM 602 C C . VAL A 1 80 ? 14.164 -30.594 -13.266 1 96.94 80 VAL A C 1
ATOM 604 O O . VAL A 1 80 ? 14.242 -30.922 -12.078 1 96.94 80 VAL A O 1
ATOM 607 N N . ALA A 1 81 ? 15.078 -29.875 -13.898 1 97.44 81 ALA A N 1
ATOM 608 C CA . ALA A 1 81 ? 16.172 -29.234 -13.18 1 97.44 81 ALA A CA 1
ATOM 609 C C . ALA A 1 81 ? 15.828 -27.781 -12.844 1 97.44 81 ALA A C 1
ATOM 611 O O . ALA A 1 81 ? 15.469 -27 -13.727 1 97.44 81 ALA A O 1
ATOM 612 N N . ILE A 1 82 ? 15.945 -27.438 -11.539 1 97 82 ILE A N 1
ATOM 613 C CA . ILE A 1 82 ? 15.547 -26.125 -11.055 1 97 82 ILE A CA 1
ATOM 614 C C . ILE A 1 82 ? 16.672 -25.531 -10.211 1 97 82 ILE A C 1
ATOM 616 O O . ILE A 1 82 ? 17.266 -26.219 -9.367 1 97 82 ILE A O 1
ATOM 620 N N . PRO A 1 83 ? 17.062 -24.234 -10.477 1 96.88 83 PRO A N 1
ATOM 621 C CA . PRO A 1 83 ? 17.984 -23.625 -9.523 1 96.88 83 PRO A CA 1
ATOM 622 C C . PRO A 1 83 ? 17.531 -23.781 -8.078 1 96.88 83 PRO A C 1
ATOM 624 O O . PRO A 1 83 ? 16.359 -23.609 -7.773 1 96.88 83 PRO A O 1
ATOM 627 N N . SER A 1 84 ? 18.453 -24.031 -7.191 1 97.69 84 SER A N 1
ATOM 628 C CA . SER A 1 84 ? 18.141 -24.406 -5.812 1 97.69 84 SER A CA 1
ATOM 629 C C . SER A 1 84 ? 17.422 -23.266 -5.094 1 97.69 84 SER A C 1
ATOM 631 O O . SER A 1 84 ? 16.625 -23.516 -4.176 1 97.69 84 SER A O 1
ATOM 633 N N . GLN A 1 85 ? 17.547 -22.047 -5.527 1 96.44 85 GLN A N 1
ATOM 634 C CA . GLN A 1 85 ? 16.953 -20.906 -4.863 1 96.44 85 GLN A CA 1
ATOM 635 C C . GLN A 1 85 ? 15.438 -20.859 -5.102 1 96.44 85 GLN A C 1
ATOM 637 O O . GLN A 1 85 ? 14.719 -20.109 -4.43 1 96.44 85 GLN A O 1
ATOM 642 N N . PHE A 1 86 ? 14.953 -21.703 -6.02 1 97.5 86 PHE A N 1
ATOM 643 C CA . PHE A 1 86 ? 13.523 -21.75 -6.309 1 97.5 86 PHE A CA 1
ATOM 644 C C . PHE A 1 86 ? 12.914 -23.062 -5.809 1 97.5 86 PHE A C 1
ATOM 646 O O . PHE A 1 86 ? 11.82 -23.438 -6.227 1 97.5 86 PHE A O 1
ATOM 653 N N . VAL A 1 87 ? 13.641 -23.766 -4.965 1 98.25 87 VAL A N 1
ATOM 654 C CA . VAL A 1 87 ? 13.203 -25.047 -4.457 1 98.25 87 VAL A CA 1
ATOM 655 C C . VAL A 1 87 ? 12.984 -24.969 -2.949 1 98.25 87 VAL A C 1
ATOM 657 O O . VAL A 1 87 ? 13.805 -24.391 -2.227 1 98.25 87 VAL A O 1
ATOM 660 N N . TYR A 1 88 ? 11.891 -25.594 -2.447 1 98.5 88 TYR A N 1
ATOM 661 C CA . TYR A 1 88 ? 11.508 -25.516 -1.04 1 98.5 88 TYR A CA 1
ATOM 662 C C . TYR A 1 88 ? 11.234 -26.906 -0.482 1 98.5 88 TYR A C 1
ATOM 664 O O . TYR A 1 88 ? 10.594 -27.734 -1.139 1 98.5 88 TYR A O 1
ATOM 672 N N . LYS A 1 89 ? 11.695 -27.141 0.694 1 98.25 89 LYS A N 1
ATOM 673 C CA . LYS A 1 89 ? 11.438 -28.422 1.335 1 98.25 89 LYS A CA 1
ATOM 674 C C . LYS A 1 89 ? 9.977 -28.562 1.739 1 98.25 89 LYS A C 1
ATOM 676 O O . LYS A 1 89 ? 9.367 -27.609 2.236 1 98.25 89 LYS A O 1
ATOM 681 N N . MET A 1 90 ? 9.445 -29.672 1.558 1 97.81 90 MET A N 1
ATOM 682 C CA . MET A 1 90 ? 8.055 -29.969 1.902 1 97.81 90 MET A CA 1
ATOM 683 C C . MET A 1 90 ? 7.965 -30.594 3.289 1 97.81 90 MET A C 1
ATOM 685 O O . MET A 1 90 ? 8.805 -31.406 3.662 1 97.81 90 MET A O 1
ATOM 689 N N . PRO A 1 91 ? 6.906 -30.203 3.969 1 97 91 PRO A N 1
ATOM 690 C CA . PRO A 1 91 ? 6.699 -30.922 5.23 1 97 91 PRO A CA 1
ATOM 691 C C . PRO A 1 91 ? 6.18 -32.344 5.027 1 97 91 PRO A C 1
ATOM 693 O O . PRO A 1 91 ? 5.625 -32.656 3.971 1 97 91 PRO A O 1
ATOM 696 N N . GLU A 1 92 ? 6.277 -33.125 6.023 1 94.62 92 GLU A N 1
ATOM 697 C CA . GLU A 1 92 ? 5.938 -34.531 5.934 1 94.62 92 GLU A CA 1
ATOM 698 C C . GLU A 1 92 ? 4.434 -34.719 5.746 1 94.62 92 GLU A C 1
ATOM 700 O O . GLU A 1 92 ? 4.004 -35.688 5.09 1 94.62 92 GLU A O 1
ATOM 705 N N . ASN A 1 93 ? 3.705 -33.844 6.215 1 96.25 93 ASN A N 1
ATOM 706 C CA . ASN A 1 93 ? 2.258 -34.031 6.211 1 96.25 93 ASN A CA 1
ATOM 707 C C . ASN A 1 93 ? 1.621 -33.469 4.953 1 96.25 93 ASN A C 1
ATOM 709 O O . ASN A 1 93 ? 0.395 -33.375 4.852 1 96.25 93 ASN A O 1
ATOM 713 N N . MET A 1 94 ? 2.406 -33.125 3.979 1 98.19 94 MET A N 1
ATOM 714 C CA . MET A 1 94 ? 1.883 -32.5 2.758 1 98.19 94 MET A CA 1
ATOM 715 C C . MET A 1 94 ? 1.96 -33.5 1.59 1 98.19 94 MET A C 1
ATOM 717 O O . MET A 1 94 ? 3.008 -34.094 1.347 1 98.19 94 MET A O 1
ATOM 721 N N . SER A 1 95 ? 0.817 -33.688 0.912 1 98.06 95 SER A N 1
ATOM 722 C CA . SER A 1 95 ? 0.831 -34.5 -0.294 1 98.06 95 SER A CA 1
ATOM 723 C C . SER A 1 95 ? 1.522 -33.781 -1.446 1 98.06 95 SER A C 1
ATOM 725 O O . SER A 1 95 ? 1.606 -32.562 -1.455 1 98.06 95 SER A O 1
ATOM 727 N N . PHE A 1 96 ? 1.996 -34.469 -2.383 1 98.38 96 PHE A N 1
ATOM 728 C CA . PHE A 1 96 ? 2.629 -33.875 -3.547 1 98.38 96 PHE A CA 1
ATOM 729 C C . PHE A 1 96 ? 1.629 -33 -4.32 1 98.38 96 PHE A C 1
ATOM 731 O O . PHE A 1 96 ? 1.991 -31.969 -4.875 1 98.38 96 PHE A O 1
ATOM 738 N N . GLN A 1 97 ? 0.362 -33.469 -4.348 1 98.06 97 GLN A N 1
ATOM 739 C CA . GLN A 1 97 ? -0.657 -32.688 -5.027 1 98.06 97 GLN A CA 1
ATOM 740 C C . GLN A 1 97 ? -0.867 -31.344 -4.328 1 98.06 97 GLN A C 1
ATOM 742 O O . GLN A 1 97 ? -0.928 -30.297 -4.98 1 98.06 97 GLN A O 1
ATOM 747 N N . ASP A 1 98 ? -0.897 -31.375 -3.023 1 98.38 98 ASP A N 1
ATOM 748 C CA . ASP A 1 98 ? -0.997 -30.109 -2.281 1 98.38 98 ASP A CA 1
ATOM 749 C C . ASP A 1 98 ? 0.236 -29.25 -2.506 1 98.38 98 ASP A C 1
ATOM 751 O O . ASP A 1 98 ? 0.123 -28.031 -2.652 1 98.38 98 ASP A O 1
ATOM 755 N N . GLY A 1 99 ? 1.385 -29.891 -2.543 1 98.44 99 GLY A N 1
ATOM 756 C CA . GLY A 1 99 ? 2.625 -29.172 -2.775 1 98.44 99 GLY A CA 1
ATOM 757 C C . GLY A 1 99 ? 2.664 -28.469 -4.121 1 98.44 99 GLY A C 1
ATOM 758 O O . GLY A 1 99 ? 3.26 -27.391 -4.246 1 98.44 99 GLY A O 1
ATOM 759 N N . ALA A 1 100 ? 2.029 -29.078 -5.117 1 98.25 100 ALA A N 1
ATOM 760 C CA . ALA A 1 100 ? 1.994 -28.5 -6.461 1 98.25 100 ALA A CA 1
ATOM 761 C C . ALA A 1 100 ? 0.896 -27.453 -6.574 1 98.25 100 ALA A C 1
ATOM 763 O O . ALA A 1 100 ? 0.9 -26.641 -7.508 1 98.25 100 ALA A O 1
ATOM 764 N N . ALA A 1 101 ? -0.049 -27.5 -5.613 1 98.12 101 ALA A N 1
ATOM 765 C CA . ALA A 1 101 ? -1.205 -26.609 -5.676 1 98.12 101 ALA A CA 1
ATOM 766 C C . ALA A 1 101 ? -0.984 -25.375 -4.828 1 98.12 101 ALA A C 1
ATOM 768 O O . ALA A 1 101 ? -1.618 -24.328 -5.055 1 98.12 101 ALA A O 1
ATOM 769 N N . LEU A 1 102 ? -0.09 -25.359 -3.914 1 97.06 102 LEU A N 1
ATOM 770 C CA . LEU A 1 102 ? 0.024 -24.344 -2.879 1 97.06 102 LEU A CA 1
ATOM 771 C C . LEU A 1 102 ? 0.804 -23.125 -3.391 1 97.06 102 LEU A C 1
ATOM 773 O O . LEU A 1 102 ? 0.322 -22 -3.316 1 97.06 102 LEU A O 1
ATOM 777 N N . PRO A 1 103 ? 1.94 -23.281 -3.943 1 95.06 103 PRO A N 1
ATOM 778 C CA . PRO A 1 103 ? 2.887 -22.172 -4.051 1 95.06 103 PRO A CA 1
ATOM 779 C C . PRO A 1 103 ? 2.346 -21.016 -4.887 1 95.06 103 PRO A C 1
ATOM 781 O O . PRO A 1 103 ? 2.229 -19.891 -4.391 1 95.06 103 PRO A O 1
ATOM 784 N N . MET A 1 104 ? 1.939 -21.234 -6.145 1 95.5 104 MET A N 1
ATOM 785 C CA . MET A 1 104 ? 1.533 -20.141 -7.031 1 95.5 104 MET A CA 1
ATOM 786 C C . MET A 1 104 ? 0.336 -19.391 -6.461 1 95.5 104 MET A C 1
ATOM 788 O O . MET A 1 104 ? 0.323 -18.156 -6.438 1 95.5 104 MET A O 1
ATOM 792 N N . SER A 1 105 ? -0.619 -20.156 -5.977 1 97.94 105 SER A N 1
ATOM 793 C CA . SER A 1 105 ? -1.877 -19.562 -5.539 1 97.94 105 SER A CA 1
ATOM 794 C C . SER A 1 105 ? -1.717 -18.859 -4.195 1 97.94 105 SER A C 1
ATOM 796 O O . SER A 1 105 ? -2.068 -17.688 -4.055 1 97.94 105 SER A O 1
ATOM 798 N N . TYR A 1 106 ? -1.076 -19.5 -3.266 1 98.62 106 TYR A N 1
ATOM 799 C CA . TYR A 1 106 ? -1.054 -18.984 -1.904 1 98.62 106 TYR A CA 1
ATOM 800 C C . TYR A 1 106 ? 0.061 -17.953 -1.734 1 98.62 106 TYR A C 1
ATOM 802 O O . TYR A 1 106 ? -0.067 -17.016 -0.947 1 98.62 106 TYR A O 1
ATOM 810 N N . LEU A 1 107 ? 1.185 -18.125 -2.463 1 98.44 107 LEU A N 1
ATOM 811 C CA . LEU A 1 107 ? 2.18 -17.047 -2.488 1 98.44 107 LEU A CA 1
ATOM 812 C C . LEU A 1 107 ? 1.572 -15.758 -3.01 1 98.44 107 LEU A C 1
ATOM 814 O O . LEU A 1 107 ? 1.734 -14.703 -2.395 1 98.44 107 LEU A O 1
ATOM 818 N N . THR A 1 108 ? 0.852 -15.875 -4.086 1 98.56 108 THR A N 1
ATOM 819 C CA . THR A 1 108 ? 0.206 -14.711 -4.676 1 98.56 108 THR A CA 1
ATOM 820 C C . THR A 1 108 ? -0.776 -14.078 -3.695 1 98.56 108 THR A C 1
ATOM 822 O O . THR A 1 108 ? -0.691 -12.883 -3.404 1 98.56 108 THR A O 1
ATOM 825 N N . ALA A 1 109 ? -1.628 -14.875 -3.137 1 98.88 109 ALA A N 1
ATOM 826 C CA . ALA A 1 109 ? -2.662 -14.375 -2.236 1 98.88 109 ALA A CA 1
ATOM 827 C C . ALA A 1 109 ? -2.047 -13.711 -1.006 1 98.88 109 ALA A C 1
ATOM 829 O O . ALA A 1 109 ? -2.479 -12.633 -0.59 1 98.88 109 ALA A O 1
ATOM 830 N N . TYR A 1 110 ? -1.026 -14.375 -0.453 1 98.88 110 TYR A N 1
ATOM 831 C CA . TYR A 1 110 ? -0.395 -13.859 0.755 1 98.88 110 TYR A CA 1
ATOM 832 C C . TYR A 1 110 ? 0.254 -12.508 0.494 1 98.88 110 TYR A C 1
ATOM 834 O O . TYR A 1 110 ? 0.063 -11.562 1.263 1 98.88 110 TYR A O 1
ATOM 842 N N . ILE A 1 111 ? 0.971 -12.406 -0.548 1 98.81 111 ILE A N 1
ATOM 843 C CA . ILE A 1 111 ? 1.686 -11.18 -0.868 1 98.81 111 ILE A CA 1
ATOM 844 C C . ILE A 1 111 ? 0.685 -10.062 -1.166 1 98.81 111 ILE A C 1
ATOM 846 O O . ILE A 1 111 ? 0.846 -8.938 -0.698 1 98.81 111 ILE A O 1
ATOM 850 N N . LEU A 1 112 ? -0.378 -10.406 -1.89 1 98.88 112 LEU A N 1
ATOM 851 C CA . LEU A 1 112 ? -1.421 -9.43 -2.199 1 98.88 112 LEU A CA 1
ATOM 852 C C . LEU A 1 112 ? -2.037 -8.875 -0.923 1 98.88 112 LEU A C 1
ATOM 854 O O . LEU A 1 112 ? -2.127 -7.652 -0.754 1 98.88 112 LEU A O 1
ATOM 858 N N . LEU A 1 113 ? -2.406 -9.75 -0.019 1 98.88 113 LEU A N 1
ATOM 859 C CA . LEU A 1 113 ? -3.223 -9.367 1.129 1 98.88 113 LEU A CA 1
ATOM 860 C C . LEU A 1 113 ? -2.373 -8.688 2.197 1 98.88 113 LEU A C 1
ATOM 862 O O . LEU A 1 113 ? -2.77 -7.656 2.746 1 98.88 113 LEU A O 1
ATOM 866 N N . PHE A 1 114 ? -1.207 -9.219 2.404 1 98.44 114 PHE A N 1
ATOM 867 C CA . PHE A 1 114 ? -0.526 -8.789 3.621 1 98.44 114 PHE A CA 1
ATOM 868 C C . PHE A 1 114 ? 0.633 -7.855 3.293 1 98.44 114 PHE A C 1
ATOM 870 O O . PHE A 1 114 ? 0.881 -6.887 4.016 1 98.44 114 PHE A O 1
ATOM 877 N N . ASP A 1 115 ? 1.363 -8.125 2.242 1 98.12 115 ASP A N 1
ATOM 878 C CA . ASP A 1 115 ? 2.547 -7.312 1.984 1 98.12 115 ASP A CA 1
ATOM 879 C C . ASP A 1 115 ? 2.197 -6.09 1.138 1 98.12 115 ASP A C 1
ATOM 881 O O . ASP A 1 115 ? 2.736 -5.004 1.355 1 98.12 115 ASP A O 1
ATOM 885 N N . ILE A 1 116 ? 1.273 -6.23 0.173 1 98.75 116 ILE A N 1
ATOM 886 C CA . ILE A 1 116 ? 0.943 -5.117 -0.71 1 98.75 116 ILE A CA 1
ATOM 887 C C . ILE A 1 116 ? -0.252 -4.348 -0.15 1 98.75 116 ILE A C 1
ATOM 889 O O . ILE A 1 116 ? -0.174 -3.139 0.068 1 98.75 116 ILE A O 1
ATOM 893 N N . ALA A 1 117 ? -1.322 -5.055 0.231 1 98.75 117 ALA A N 1
ATOM 894 C CA . ALA A 1 117 ? -2.561 -4.387 0.626 1 98.75 117 ALA A CA 1
ATOM 895 C C . ALA A 1 117 ? -2.529 -4.004 2.104 1 98.75 117 ALA A C 1
ATOM 897 O O . ALA A 1 117 ? -3.287 -3.137 2.543 1 98.75 117 ALA A O 1
ATOM 898 N N . ASN A 1 118 ? -1.637 -4.742 2.869 1 98.44 118 ASN A N 1
ATOM 899 C CA . ASN A 1 118 ? -1.616 -4.48 4.305 1 98.44 118 ASN A CA 1
ATOM 900 C C . ASN A 1 118 ? -2.996 -4.672 4.93 1 98.44 118 ASN A C 1
ATOM 902 O O . ASN A 1 118 ? -3.506 -3.773 5.602 1 98.44 118 ASN A O 1
ATOM 906 N N . LEU A 1 119 ? -3.574 -5.867 4.711 1 98.5 119 LEU A N 1
ATOM 907 C CA . LEU A 1 119 ? -4.902 -6.191 5.219 1 98.5 119 LEU A CA 1
ATOM 908 C C . LEU A 1 119 ? -4.941 -6.098 6.738 1 98.5 119 LEU A C 1
ATOM 910 O O . LEU A 1 119 ? -4.051 -6.613 7.418 1 98.5 119 LEU A O 1
ATOM 914 N N . ARG A 1 120 ? -5.965 -5.441 7.207 1 96.62 120 ARG A N 1
ATOM 915 C CA . ARG A 1 120 ? -6.172 -5.258 8.641 1 96.62 120 ARG A CA 1
ATOM 916 C C . ARG A 1 120 ? -7.559 -5.738 9.055 1 96.62 120 ARG A C 1
ATOM 918 O O . ARG A 1 120 ? -8.438 -5.93 8.211 1 96.62 120 ARG A O 1
ATOM 925 N N . GLN A 1 121 ? -7.68 -5.891 10.344 1 96.81 121 GLN A N 1
ATOM 926 C CA . GLN A 1 121 ? -8.945 -6.32 10.922 1 96.81 121 GLN A CA 1
ATOM 927 C C . GLN A 1 121 ? -10.07 -5.359 10.562 1 96.81 121 GLN A C 1
ATOM 929 O O . GLN A 1 121 ? -9.875 -4.145 10.539 1 96.81 121 GLN A O 1
ATOM 934 N N . GLY A 1 122 ? -11.211 -5.922 10.234 1 97.19 122 GLY A N 1
ATOM 935 C CA . GLY A 1 122 ? -12.414 -5.129 10.023 1 97.19 122 GLY A CA 1
ATOM 936 C C . GLY A 1 122 ? -12.547 -4.609 8.609 1 97.19 122 GLY A C 1
ATOM 937 O O . GLY A 1 122 ? -13.562 -4.016 8.25 1 97.19 122 GLY A O 1
ATOM 938 N N . GLN A 1 123 ? -11.57 -4.863 7.711 1 98.44 123 GLN A N 1
ATOM 939 C CA . GLN A 1 123 ? -11.602 -4.32 6.355 1 98.44 123 GLN A CA 1
ATOM 940 C C . GLN A 1 123 ? -12.406 -5.219 5.426 1 98.44 123 GLN A C 1
ATOM 942 O O . GLN A 1 123 ? -12.703 -6.367 5.762 1 98.44 123 GLN A O 1
ATOM 947 N N . SER A 1 124 ? -12.781 -4.652 4.348 1 98.88 124 SER A N 1
ATOM 948 C CA . SER A 1 124 ? -13.5 -5.379 3.301 1 98.88 124 SER A CA 1
ATOM 949 C C . SER A 1 124 ? -12.586 -5.66 2.105 1 98.88 124 SER A C 1
ATOM 951 O O . SER A 1 124 ? -11.75 -4.828 1.746 1 98.88 124 SER A O 1
ATOM 953 N N . VAL A 1 125 ? -12.766 -6.855 1.529 1 98.94 125 VAL A N 1
ATOM 954 C CA . VAL A 1 125 ? -11.984 -7.297 0.377 1 98.94 125 VAL A CA 1
ATOM 955 C C . VAL A 1 125 ? -12.93 -7.766 -0.732 1 98.94 125 VAL A C 1
ATOM 957 O O . VAL A 1 125 ? -13.883 -8.5 -0.476 1 98.94 125 VAL A O 1
ATOM 960 N N . PHE A 1 126 ? -12.711 -7.238 -1.933 1 98.88 126 PHE A N 1
ATOM 961 C CA . PHE A 1 126 ? -13.336 -7.785 -3.131 1 98.88 126 PHE A CA 1
ATOM 962 C C . PHE A 1 126 ? -12.32 -8.57 -3.959 1 98.88 126 PHE A C 1
ATOM 964 O O . PHE A 1 126 ? -11.219 -8.086 -4.215 1 98.88 126 PHE A O 1
ATOM 971 N N . THR A 1 127 ? -12.656 -9.766 -4.359 1 98.62 127 THR A N 1
ATOM 972 C CA . THR A 1 127 ? -11.789 -10.539 -5.238 1 98.62 127 THR A CA 1
ATOM 973 C C . THR A 1 127 ? -12.594 -11.203 -6.352 1 98.62 127 THR A C 1
ATOM 975 O O . THR A 1 127 ? -13.672 -11.75 -6.105 1 98.62 127 THR A O 1
ATOM 978 N N . HIS A 1 128 ? -12.039 -11.055 -7.551 1 97.12 128 HIS A N 1
ATOM 979 C CA . HIS A 1 128 ? -12.648 -11.789 -8.656 1 97.12 128 HIS A CA 1
ATOM 980 C C . HIS A 1 128 ? -12.289 -13.273 -8.602 1 97.12 128 HIS A C 1
ATOM 982 O O . HIS A 1 128 ? -11.273 -13.648 -8.008 1 97.12 128 HIS A O 1
ATOM 988 N N . SER A 1 129 ? -13.094 -14.078 -9.242 1 96.12 129 SER A N 1
ATOM 989 C CA . SER A 1 129 ? -12.812 -15.484 -9.5 1 96.12 129 SER A CA 1
ATOM 990 C C . SER A 1 129 ? -12.523 -16.234 -8.203 1 96.12 129 SER A C 1
ATOM 992 O O . SER A 1 129 ? -11.5 -16.922 -8.086 1 96.12 129 SER A O 1
ATOM 994 N N . VAL A 1 130 ? -13.461 -16.234 -7.344 1 97.31 130 VAL A N 1
ATOM 995 C CA . VAL A 1 130 ? -13.328 -16.781 -6.004 1 97.31 130 VAL A CA 1
ATOM 996 C C . VAL A 1 130 ? -13.133 -18.297 -6.094 1 97.31 130 VAL A C 1
ATOM 998 O O . VAL A 1 130 ? -12.555 -18.906 -5.188 1 97.31 130 VAL A O 1
ATOM 1001 N N . GLY A 1 131 ? -13.57 -18.891 -7.141 1 97 131 GLY A N 1
ATOM 1002 C CA . GLY A 1 131 ? -13.516 -20.344 -7.277 1 97 131 GLY A CA 1
ATOM 1003 C C . GLY A 1 131 ? -12.18 -20.844 -7.797 1 97 131 GLY A C 1
ATOM 1004 O O . GLY A 1 131 ? -11.914 -22.047 -7.773 1 97 131 GLY A O 1
ATOM 1005 N N . GLY A 1 132 ? -11.344 -19.938 -8.258 1 96.5 132 GLY A N 1
ATOM 1006 C CA . GLY A 1 132 ? -10.031 -20.328 -8.742 1 96.5 132 GLY A CA 1
ATOM 1007 C C . GLY A 1 132 ? -9.031 -20.562 -7.629 1 96.5 132 GLY A C 1
ATOM 1008 O O . GLY A 1 132 ? -9.359 -20.406 -6.449 1 96.5 132 GLY A O 1
ATOM 1009 N N . GLY A 1 133 ? -7.832 -21 -8.016 1 97.06 133 GLY A N 1
ATOM 1010 C CA . GLY A 1 133 ? -6.801 -21.297 -7.039 1 97.06 133 GLY A CA 1
ATOM 1011 C C . GLY A 1 133 ? -6.461 -20.094 -6.156 1 97.06 133 GLY A C 1
ATOM 1012 O O . GLY A 1 133 ? -6.465 -20.203 -4.93 1 97.06 133 GLY A O 1
ATOM 1013 N N . VAL A 1 134 ? -6.219 -18.922 -6.777 1 98.19 134 VAL A N 1
ATOM 1014 C CA . VAL A 1 134 ? -5.867 -17.734 -6.023 1 98.19 134 VAL A CA 1
ATOM 1015 C C . VAL A 1 134 ? -7.086 -17.234 -5.238 1 98.19 134 VAL A C 1
ATOM 1017 O O . VAL A 1 134 ? -6.957 -16.812 -4.09 1 98.19 134 VAL A O 1
ATOM 1020 N N . GLY A 1 135 ? -8.25 -17.344 -5.844 1 98.25 135 GLY A N 1
ATOM 1021 C CA . GLY A 1 135 ? -9.469 -16.938 -5.156 1 98.25 135 GLY A CA 1
ATOM 1022 C C . GLY A 1 135 ? -9.703 -17.688 -3.857 1 98.25 135 GLY A C 1
ATOM 1023 O O . GLY A 1 135 ? -9.977 -17.078 -2.822 1 98.25 135 GLY A O 1
ATOM 1024 N N . ILE A 1 136 ? -9.562 -18.953 -3.904 1 98.38 136 ILE A N 1
ATOM 1025 C CA . ILE A 1 136 ? -9.742 -19.781 -2.721 1 98.38 136 ILE A CA 1
ATOM 1026 C C . ILE A 1 136 ? -8.664 -19.453 -1.688 1 98.38 136 ILE A C 1
ATOM 1028 O O . ILE A 1 136 ? -8.953 -19.344 -0.494 1 98.38 136 ILE A O 1
ATOM 1032 N N . ALA A 1 137 ? -7.453 -19.281 -2.141 1 98.75 137 ALA A N 1
ATOM 1033 C CA . ALA A 1 137 ? -6.371 -18.906 -1.237 1 98.75 137 ALA A CA 1
ATOM 1034 C C . ALA A 1 137 ? -6.676 -17.578 -0.54 1 98.75 137 ALA A C 1
ATOM 1036 O O . ALA A 1 137 ? -6.48 -17.453 0.67 1 98.75 137 ALA A O 1
ATOM 1037 N N . VAL A 1 138 ? -7.188 -16.594 -1.278 1 98.88 138 VAL A N 1
ATOM 1038 C CA . VAL A 1 138 ? -7.543 -15.281 -0.738 1 98.88 138 VAL A CA 1
ATOM 1039 C C . VAL A 1 138 ? -8.602 -15.438 0.354 1 98.88 138 VAL A C 1
ATOM 1041 O O . VAL A 1 138 ? -8.469 -14.867 1.44 1 98.88 138 VAL A O 1
ATOM 1044 N N . THR A 1 139 ? -9.609 -16.25 0.076 1 98.69 139 THR A N 1
ATOM 1045 C CA . THR A 1 139 ? -10.688 -16.406 1.046 1 98.69 139 THR A CA 1
ATOM 1046 C C . THR A 1 139 ? -10.172 -17.078 2.322 1 98.69 139 THR A C 1
ATOM 1048 O O . THR A 1 139 ? -10.523 -16.656 3.428 1 98.69 139 THR A O 1
ATOM 1051 N N . GLN A 1 140 ? -9.32 -18.078 2.203 1 98.62 140 GLN A N 1
ATOM 1052 C CA . GLN A 1 140 ? -8.797 -18.766 3.379 1 98.62 140 GLN A CA 1
ATOM 1053 C C . GLN A 1 140 ? -7.934 -17.828 4.223 1 98.62 140 GLN A C 1
ATOM 1055 O O . GLN A 1 140 ? -8.047 -17.812 5.449 1 98.62 140 GLN A O 1
ATOM 1060 N N . LEU A 1 141 ? -7.109 -17.078 3.584 1 98.81 141 LEU A N 1
ATOM 1061 C CA . LEU A 1 141 ? -6.223 -16.172 4.305 1 98.81 141 LEU A CA 1
ATOM 1062 C C . LEU A 1 141 ? -7.012 -15.031 4.945 1 98.81 141 LEU A C 1
ATOM 1064 O O . LEU A 1 141 ? -6.711 -14.617 6.066 1 98.81 141 LEU A O 1
ATOM 1068 N N . CYS A 1 142 ? -8.023 -14.531 4.262 1 98.69 142 CYS A N 1
ATOM 1069 C CA . CYS A 1 142 ? -8.875 -13.5 4.832 1 98.69 142 CYS A CA 1
ATOM 1070 C C . CYS A 1 142 ? -9.586 -14 6.082 1 98.69 142 CYS A C 1
ATOM 1072 O O . CYS A 1 142 ? -9.773 -13.25 7.039 1 98.69 142 CYS A O 1
ATOM 1074 N N . HIS A 1 143 ? -9.953 -15.258 6.09 1 97.94 143 HIS A N 1
ATOM 1075 C CA . HIS A 1 143 ? -10.703 -15.836 7.207 1 97.94 143 HIS A CA 1
ATOM 1076 C C . HIS A 1 143 ? -9.828 -15.938 8.453 1 97.94 143 HIS A C 1
ATOM 1078 O O . HIS A 1 143 ? -10.344 -16.109 9.562 1 97.94 143 HIS A O 1
ATOM 1084 N N . MET A 1 144 ? -8.508 -15.812 8.289 1 97.06 144 MET A N 1
ATOM 1085 C CA . MET A 1 144 ? -7.605 -15.812 9.438 1 97.06 144 MET A CA 1
ATOM 1086 C C . MET A 1 144 ? -7.641 -14.477 10.164 1 97.06 144 MET A C 1
ATOM 1088 O O . MET A 1 144 ? -7.133 -14.352 11.281 1 97.06 144 MET A O 1
ATOM 1092 N N . MET A 1 145 ? -8.211 -13.453 9.516 1 96.44 145 MET A N 1
ATOM 1093 C CA . MET A 1 145 ? -8.273 -12.102 10.07 1 96.44 145 MET A CA 1
ATOM 1094 C C . MET A 1 145 ? -9.648 -11.82 10.664 1 96.44 145 MET A C 1
ATOM 1096 O O . MET A 1 145 ? -10.664 -12.203 10.086 1 96.44 145 MET A O 1
ATOM 1100 N N . GLU A 1 146 ? -9.695 -11.133 11.758 1 96.69 146 GLU A N 1
ATOM 1101 C CA . GLU A 1 146 ? -10.953 -10.836 12.445 1 96.69 146 GLU A CA 1
ATOM 1102 C C . GLU A 1 146 ? -11.773 -9.812 11.672 1 96.69 146 GLU A C 1
ATOM 1104 O O . GLU A 1 146 ? -11.258 -8.773 11.258 1 96.69 146 GLU A O 1
ATOM 1109 N N . ASP A 1 147 ? -13 -10.141 11.43 1 97.38 147 ASP A N 1
ATOM 1110 C CA . ASP A 1 147 ? -14.031 -9.203 10.992 1 97.38 147 ASP A CA 1
ATOM 1111 C C . ASP A 1 147 ? -13.742 -8.688 9.586 1 97.38 147 ASP A C 1
ATOM 1113 O O . ASP A 1 147 ? -13.977 -7.512 9.297 1 97.38 147 ASP A O 1
ATOM 1117 N N . VAL A 1 148 ? -13.117 -9.508 8.773 1 98.56 148 VAL A N 1
ATOM 1118 C CA . VAL A 1 148 ? -12.93 -9.148 7.367 1 98.56 148 VAL A CA 1
ATOM 1119 C C . VAL A 1 148 ? -14.18 -9.508 6.57 1 98.56 148 VAL A C 1
ATOM 1121 O O . VAL A 1 148 ? -14.711 -10.617 6.699 1 98.56 148 VAL A O 1
ATOM 1124 N N . LYS A 1 149 ? -14.711 -8.555 5.816 1 98.69 149 LYS A N 1
ATOM 1125 C CA . LYS A 1 149 ? -15.859 -8.789 4.945 1 98.69 149 LYS A CA 1
ATOM 1126 C C . LYS A 1 149 ? -15.414 -9.086 3.52 1 98.69 149 LYS A C 1
ATOM 1128 O O . LYS A 1 149 ? -14.711 -8.289 2.9 1 98.69 149 LYS A O 1
ATOM 1133 N N . LEU A 1 150 ? -15.914 -10.227 2.99 1 98.75 150 LEU A N 1
ATOM 1134 C CA . LEU A 1 150 ? -15.43 -10.688 1.69 1 98.75 150 LEU A CA 1
ATOM 1135 C C . LEU A 1 150 ? -16.547 -10.633 0.647 1 98.75 150 LEU A C 1
ATOM 1137 O O . LEU A 1 150 ? -17.625 -11.18 0.86 1 98.75 150 LEU A O 1
ATOM 1141 N N . PHE A 1 151 ? -16.219 -9.922 -0.43 1 98.81 151 PHE A N 1
ATOM 1142 C CA . PHE A 1 151 ? -17.031 -9.898 -1.642 1 98.81 151 PHE A CA 1
ATOM 1143 C C . PHE A 1 151 ? -16.312 -10.594 -2.791 1 98.81 151 PHE A C 1
ATOM 1145 O O . PHE A 1 151 ? -15.078 -10.547 -2.879 1 98.81 151 PHE A O 1
ATOM 1152 N N . GLY A 1 152 ? -17.031 -11.25 -3.617 1 98.31 152 GLY A N 1
ATOM 1153 C CA . GLY A 1 152 ? -16.328 -11.836 -4.75 1 98.31 152 GLY A CA 1
ATOM 1154 C C . GLY A 1 152 ? -17.266 -12.258 -5.871 1 98.31 152 GLY A C 1
ATOM 1155 O O . GLY A 1 152 ? -18.484 -12.211 -5.723 1 98.31 152 GLY A O 1
ATOM 1156 N N . THR A 1 153 ? -16.672 -12.539 -7.004 1 98.12 153 THR A N 1
ATOM 1157 C CA . THR A 1 153 ? -17.422 -13.047 -8.148 1 98.12 153 THR A CA 1
ATOM 1158 C C . THR A 1 153 ? -16.984 -14.469 -8.484 1 98.12 153 THR A C 1
ATOM 1160 O O . THR A 1 153 ? -15.852 -14.867 -8.188 1 98.12 153 THR A O 1
ATOM 1163 N N . ALA A 1 154 ? -17.844 -15.219 -9.039 1 97.19 154 ALA A N 1
ATOM 1164 C CA . ALA A 1 154 ? -17.609 -16.516 -9.648 1 97.19 154 ALA A CA 1
ATOM 1165 C C . ALA A 1 154 ? -18.672 -16.828 -10.703 1 97.19 154 ALA A C 1
ATOM 1167 O O . ALA A 1 154 ? -19.766 -16.25 -10.688 1 97.19 154 ALA A O 1
ATOM 1168 N N . SER A 1 155 ? -18.281 -17.703 -11.586 1 94.5 155 SER A N 1
ATOM 1169 C CA . SER A 1 155 ? -19.297 -18.172 -12.523 1 94.5 155 SER A CA 1
ATOM 1170 C C . SER A 1 155 ? -20.469 -18.828 -11.781 1 94.5 155 SER A C 1
ATOM 1172 O O . SER A 1 155 ? -20.266 -19.5 -10.773 1 94.5 155 SER A O 1
ATOM 1174 N N . TYR A 1 156 ? -21.594 -18.703 -12.375 1 94.5 156 TYR A N 1
ATOM 1175 C CA . TYR A 1 156 ? -22.828 -19.156 -11.719 1 94.5 156 TYR A CA 1
ATOM 1176 C C . TYR A 1 156 ? -22.734 -20.641 -11.375 1 94.5 156 TYR A C 1
ATOM 1178 O O . TYR A 1 156 ? -23.172 -21.047 -10.297 1 94.5 156 TYR A O 1
ATOM 1186 N N . GLN A 1 157 ? -22.203 -21.438 -12.234 1 94.88 157 GLN A N 1
ATOM 1187 C CA . GLN A 1 157 ? -22.156 -22.891 -12.055 1 94.88 157 GLN A CA 1
ATOM 1188 C C . GLN A 1 157 ? -21.312 -23.266 -10.844 1 94.88 157 GLN A C 1
ATOM 1190 O O . GLN A 1 157 ? -21.406 -24.391 -10.336 1 94.88 157 GLN A O 1
ATOM 1195 N N . LYS A 1 158 ? -20.516 -22.297 -10.328 1 96.38 158 LYS A N 1
ATOM 1196 C CA . LYS A 1 158 ? -19.625 -22.578 -9.211 1 96.38 158 LYS A CA 1
ATOM 1197 C C . LYS A 1 158 ? -20.188 -22.031 -7.902 1 96.38 158 LYS A C 1
ATOM 1199 O O . LYS A 1 158 ? -19.625 -22.266 -6.832 1 96.38 158 LYS A O 1
ATOM 1204 N N . HIS A 1 159 ? -21.281 -21.375 -7.895 1 97.25 159 HIS A N 1
ATOM 1205 C CA . HIS A 1 159 ? -21.781 -20.641 -6.746 1 97.25 159 HIS A CA 1
ATOM 1206 C C . HIS A 1 159 ? -22.031 -21.562 -5.559 1 97.25 159 HIS A C 1
ATOM 1208 O O . HIS A 1 159 ? -21.641 -21.25 -4.43 1 97.25 159 HIS A O 1
ATOM 1214 N N . GLU A 1 160 ? -22.609 -22.656 -5.824 1 97.38 160 GLU A N 1
ATOM 1215 C CA . GLU A 1 160 ? -22.938 -23.562 -4.73 1 97.38 160 GLU A CA 1
ATOM 1216 C C . GLU A 1 160 ? -21.672 -24.047 -4.023 1 97.38 160 GLU A C 1
ATOM 1218 O O . GLU A 1 160 ? -21.656 -24.203 -2.803 1 97.38 160 GLU A O 1
ATOM 1223 N N . ALA A 1 161 ? -20.656 -24.172 -4.77 1 96.81 161 ALA A N 1
ATOM 1224 C CA . ALA A 1 161 ? -19.422 -24.75 -4.242 1 96.81 161 ALA A CA 1
ATOM 1225 C C . ALA A 1 161 ? -18.641 -23.719 -3.445 1 96.81 161 ALA A C 1
ATOM 1227 O O . ALA A 1 161 ? -17.859 -24.078 -2.561 1 96.81 161 ALA A O 1
ATOM 1228 N N . VAL A 1 162 ? -18.891 -22.375 -3.721 1 97.69 162 VAL A N 1
ATOM 1229 C CA . VAL A 1 162 ? -17.953 -21.438 -3.141 1 97.69 162 VAL A CA 1
ATOM 1230 C C . VAL A 1 162 ? -18.703 -20.375 -2.332 1 97.69 162 VAL A C 1
ATOM 1232 O O . VAL A 1 162 ? -18.078 -19.5 -1.721 1 97.69 162 VAL A O 1
ATOM 1235 N N . LYS A 1 163 ? -20.016 -20.406 -2.238 1 97.75 163 LYS A N 1
ATOM 1236 C CA . LYS A 1 163 ? -20.797 -19.375 -1.572 1 97.75 163 LYS A CA 1
ATOM 1237 C C . LYS A 1 163 ? -20.422 -19.266 -0.097 1 97.75 163 LYS A C 1
ATOM 1239 O O . LYS A 1 163 ? -20.484 -18.172 0.483 1 97.75 163 LYS A O 1
ATOM 1244 N N . ALA A 1 164 ? -19.984 -20.344 0.483 1 97.44 164 ALA A N 1
ATOM 1245 C CA . ALA A 1 164 ? -19.641 -20.344 1.905 1 97.44 164 ALA A CA 1
ATOM 1246 C C . ALA A 1 164 ? -18.297 -19.672 2.154 1 97.44 164 ALA A C 1
ATOM 1248 O O . ALA A 1 164 ? -17.969 -19.328 3.291 1 97.44 164 ALA A O 1
ATOM 1249 N N . ASN A 1 165 ? -17.547 -19.484 1.07 1 97.38 165 ASN A N 1
ATOM 1250 C CA . ASN A 1 165 ? -16.203 -18.953 1.216 1 97.38 165 ASN A CA 1
ATOM 1251 C C . ASN A 1 165 ? -16.203 -17.438 1.357 1 97.38 165 ASN A C 1
ATOM 1253 O O . ASN A 1 165 ? -15.211 -16.844 1.769 1 97.38 165 ASN A O 1
ATOM 1257 N N . VAL A 1 166 ? -17.344 -16.797 0.997 1 98.5 166 VAL A N 1
ATOM 1258 C CA . VAL A 1 166 ? -17.391 -15.336 1.021 1 98.5 166 VAL A CA 1
ATOM 1259 C C . VAL A 1 166 ? -18.672 -14.875 1.706 1 98.5 166 VAL A C 1
ATOM 1261 O O . VAL A 1 166 ? -19.609 -15.656 1.881 1 98.5 166 VAL A O 1
ATOM 1264 N N . ASP A 1 167 ? -18.703 -13.609 2.094 1 98.62 167 ASP A N 1
ATOM 1265 C CA . ASP A 1 167 ? -19.906 -13.031 2.691 1 98.62 167 ASP A CA 1
ATOM 1266 C C . ASP A 1 167 ? -20.938 -12.703 1.623 1 98.62 167 ASP A C 1
ATOM 1268 O O . ASP A 1 167 ? -22.141 -12.844 1.853 1 98.62 167 ASP A O 1
ATOM 1272 N N . HIS A 1 168 ? -20.484 -12.266 0.471 1 98.62 168 HIS A N 1
ATOM 1273 C CA . HIS A 1 168 ? -21.359 -11.922 -0.643 1 98.62 168 HIS A CA 1
ATOM 1274 C C . HIS A 1 168 ? -20.75 -12.352 -1.974 1 98.62 168 HIS A C 1
ATOM 1276 O O . HIS A 1 168 ? -19.625 -11.977 -2.301 1 98.62 168 HIS A O 1
ATOM 1282 N N . LEU A 1 169 ? -21.516 -13.148 -2.688 1 98.62 169 LEU A N 1
ATOM 1283 C CA . LEU A 1 169 ? -21.078 -13.719 -3.955 1 98.62 169 LEU A CA 1
ATOM 1284 C C . LEU A 1 169 ? -21.938 -13.211 -5.105 1 98.62 169 LEU A C 1
ATOM 1286 O O . LEU A 1 169 ? -23.172 -13.18 -5.004 1 98.62 169 LEU A O 1
ATOM 1290 N N . PHE A 1 170 ? -21.219 -12.805 -6.23 1 98.25 170 PHE A N 1
ATOM 1291 C CA . PHE A 1 170 ? -21.922 -12.289 -7.402 1 98.25 170 PHE A CA 1
ATOM 1292 C C . PHE A 1 170 ? -21.531 -13.062 -8.656 1 98.25 170 PHE A C 1
ATOM 1294 O O . PHE A 1 170 ? -20.406 -13.555 -8.766 1 98.25 170 PHE A O 1
ATOM 1301 N N . ASP A 1 171 ? -22.469 -13.102 -9.555 1 95.75 171 ASP A N 1
ATOM 1302 C CA . ASP A 1 171 ? -22.156 -13.602 -10.883 1 95.75 171 ASP A CA 1
ATOM 1303 C C . ASP A 1 171 ? -21.484 -12.531 -11.734 1 95.75 171 ASP A C 1
ATOM 1305 O O . ASP A 1 171 ? -21.734 -11.344 -11.555 1 95.75 171 ASP A O 1
ATOM 1309 N N . HIS A 1 172 ? -20.719 -12.961 -12.68 1 86.81 172 HIS A N 1
ATOM 1310 C CA . HIS A 1 172 ? -19.969 -12.039 -13.523 1 86.81 172 HIS A CA 1
ATOM 1311 C C . HIS A 1 172 ? -20.906 -11.227 -14.414 1 86.81 172 HIS A C 1
ATOM 1313 O O . HIS A 1 172 ? -20.531 -10.164 -14.922 1 86.81 172 HIS A O 1
ATOM 1319 N N . VAL A 1 173 ? -22.047 -11.727 -14.516 1 89.69 173 VAL A N 1
ATOM 1320 C CA . VAL A 1 173 ? -22.953 -11.109 -15.484 1 89.69 173 VAL A CA 1
ATOM 1321 C C . VAL A 1 173 ? -23.688 -9.938 -14.836 1 89.69 173 VAL A C 1
ATOM 1323 O O . VAL A 1 173 ? -24.266 -9.102 -15.523 1 89.69 173 VAL A O 1
ATOM 1326 N N . VAL A 1 174 ? -23.656 -9.898 -13.602 1 93.69 174 VAL A N 1
ATOM 1327 C CA . VAL A 1 174 ? -24.375 -8.82 -12.922 1 93.69 174 VAL A CA 1
ATOM 1328 C C . VAL A 1 174 ? -23.469 -7.594 -12.812 1 93.69 174 VAL A C 1
ATOM 1330 O O . VAL A 1 174 ? -22.25 -7.691 -12.984 1 93.69 174 VAL A O 1
ATOM 1333 N N . ASP A 1 175 ? -24.141 -6.477 -12.547 1 96.75 175 ASP A N 1
ATOM 1334 C CA . ASP A 1 175 ? -23.406 -5.258 -12.211 1 96.75 175 ASP A CA 1
ATOM 1335 C C . ASP A 1 175 ? -22.938 -5.285 -10.758 1 96.75 175 ASP A C 1
ATOM 1337 O O . ASP A 1 175 ? -23.516 -4.613 -9.898 1 96.75 175 ASP A O 1
ATOM 1341 N N . TYR A 1 176 ? -21.844 -6 -10.516 1 97.5 176 TYR A N 1
ATOM 1342 C CA . TYR A 1 176 ? -21.422 -6.27 -9.156 1 97.5 176 TYR A CA 1
ATOM 1343 C C . TYR A 1 176 ? -21.047 -4.98 -8.43 1 97.5 176 TYR A C 1
ATOM 1345 O O . TYR A 1 176 ? -21.203 -4.871 -7.215 1 97.5 176 TYR A O 1
ATOM 1353 N N . PRO A 1 177 ? -20.5 -3.93 -9.148 1 97.81 177 PRO A N 1
ATOM 1354 C CA . PRO A 1 177 ? -20.25 -2.691 -8.406 1 97.81 177 PRO A CA 1
ATOM 1355 C C . PRO A 1 177 ? -21.516 -2.117 -7.77 1 97.81 177 PRO A C 1
ATOM 1357 O O . PRO A 1 177 ? -21.484 -1.694 -6.609 1 97.81 177 PRO A O 1
ATOM 1360 N N . GLN A 1 178 ? -22.531 -2.111 -8.492 1 97.81 178 GLN A N 1
ATOM 1361 C CA . GLN A 1 178 ? -23.797 -1.625 -7.961 1 97.81 178 GLN A CA 1
ATOM 1362 C C . GLN A 1 178 ? -24.281 -2.494 -6.805 1 97.81 178 GLN A C 1
ATOM 1364 O O . GLN A 1 178 ? -24.766 -1.979 -5.793 1 97.81 178 GLN A O 1
ATOM 1369 N N . GLU A 1 179 ? -24.172 -3.811 -6.953 1 98.12 179 GLU A N 1
ATOM 1370 C CA . GLU A 1 179 ? -24.594 -4.723 -5.891 1 98.12 179 GLU A CA 1
ATOM 1371 C C . GLU A 1 179 ? -23.75 -4.512 -4.625 1 98.12 179 GLU A C 1
ATOM 1373 O O . GLU A 1 179 ? -24.281 -4.551 -3.516 1 98.12 179 GLU A O 1
ATOM 1378 N N . VAL A 1 180 ? -22.484 -4.281 -4.793 1 98.44 180 VAL A N 1
ATOM 1379 C CA . VAL A 1 180 ? -21.609 -4.035 -3.654 1 98.44 180 VAL A CA 1
ATOM 1380 C C . VAL A 1 180 ? -22.016 -2.736 -2.959 1 98.44 180 VAL A C 1
ATOM 1382 O O . VAL A 1 180 ? -22.062 -2.678 -1.729 1 98.44 180 VAL A O 1
ATOM 1385 N N . ARG A 1 181 ? -22.359 -1.723 -3.678 1 98 181 ARG A N 1
ATOM 1386 C CA . ARG A 1 181 ? -22.688 -0.42 -3.113 1 98 181 ARG A CA 1
ATOM 1387 C C . ARG A 1 181 ? -24 -0.487 -2.32 1 98 181 ARG A C 1
ATOM 1389 O O . ARG A 1 181 ? -24.203 0.295 -1.39 1 98 181 ARG A O 1
ATOM 1396 N N . LYS A 1 182 ? -24.875 -1.43 -2.684 1 98.06 182 LYS A N 1
ATOM 1397 C CA . LYS A 1 182 ? -26.078 -1.637 -1.899 1 98.06 182 LYS A CA 1
ATOM 1398 C C . LYS A 1 182 ? -25.75 -2.127 -0.493 1 98.06 182 LYS A C 1
ATOM 1400 O O . LYS A 1 182 ? -26.453 -1.795 0.467 1 98.06 182 LYS A O 1
ATOM 1405 N N . LEU A 1 183 ? -24.75 -2.906 -0.423 1 98 183 LEU A N 1
ATOM 1406 C CA . LEU A 1 183 ? -24.359 -3.521 0.841 1 98 183 LEU A CA 1
ATOM 1407 C C . LEU A 1 183 ? -23.328 -2.66 1.57 1 98 183 LEU A C 1
ATOM 1409 O O . LEU A 1 183 ? -23.266 -2.662 2.803 1 98 183 LEU A O 1
ATOM 1413 N N . SER A 1 184 ? -22.484 -1.978 0.812 1 97.56 184 SER A N 1
ATOM 1414 C CA . SER A 1 184 ? -21.406 -1.105 1.276 1 97.56 184 SER A CA 1
ATOM 1415 C C . SER A 1 184 ? -21.312 0.151 0.417 1 97.56 184 SER A C 1
ATOM 1417 O O . SER A 1 184 ? -20.438 0.247 -0.451 1 97.56 184 SER A O 1
ATOM 1419 N N . PRO A 1 185 ? -22.125 1.139 0.747 1 97 185 PRO A N 1
ATOM 1420 C CA . PRO A 1 185 ? -22.203 2.34 -0.088 1 97 185 PRO A CA 1
ATOM 1421 C C . PRO A 1 185 ? -20.859 3.041 -0.254 1 97 185 PRO A C 1
ATOM 1423 O O . PRO A 1 185 ? -20.625 3.676 -1.282 1 97 185 PRO A O 1
ATOM 1426 N N . GLU A 1 186 ? -20 2.889 0.683 1 96.31 186 GLU A N 1
ATOM 1427 C CA . GLU A 1 186 ? -18.703 3.564 0.622 1 96.31 186 GLU A CA 1
ATOM 1428 C C . GLU A 1 186 ? -17.719 2.785 -0.239 1 96.31 186 GLU A C 1
ATOM 1430 O O . GLU A 1 186 ? -16.641 3.289 -0.571 1 96.31 186 GLU A O 1
ATOM 1435 N N . GLY A 1 187 ? -18.062 1.539 -0.6 1 98.12 187 GLY A N 1
ATOM 1436 C CA . GLY A 1 187 ? -17.172 0.71 -1.39 1 98.12 187 GLY A CA 1
ATOM 1437 C C . GLY A 1 187 ? -16.422 -0.321 -0.563 1 98.12 187 GLY A C 1
ATOM 1438 O O . GLY A 1 187 ? -16.953 -0.833 0.424 1 98.12 187 GLY A O 1
ATOM 1439 N N . VAL A 1 188 ? -15.203 -0.673 -1.085 1 98.88 188 VAL A N 1
ATOM 1440 C CA . VAL A 1 188 ? -14.422 -1.695 -0.401 1 98.88 188 VAL A CA 1
ATOM 1441 C C . VAL A 1 188 ? -13.008 -1.172 -0.132 1 98.88 188 VAL A C 1
ATOM 1443 O O . VAL A 1 188 ? -12.531 -0.27 -0.824 1 98.88 188 VAL A O 1
ATOM 1446 N N . ASP A 1 189 ? -12.312 -1.75 0.86 1 98.81 189 ASP A N 1
ATOM 1447 C CA . ASP A 1 189 ? -10.969 -1.325 1.241 1 98.81 189 ASP A CA 1
ATOM 1448 C C . ASP A 1 189 ? -9.93 -1.868 0.27 1 98.81 189 ASP A C 1
ATOM 1450 O O . ASP A 1 189 ? -8.953 -1.183 -0.052 1 98.81 189 ASP A O 1
ATOM 1454 N N . ILE A 1 190 ? -10.109 -3.113 -0.149 1 98.94 190 ILE A N 1
ATOM 1455 C CA . ILE A 1 190 ? -9.141 -3.781 -1.02 1 98.94 190 ILE A CA 1
ATOM 1456 C C . ILE A 1 190 ? -9.875 -4.43 -2.193 1 98.94 190 ILE A C 1
ATOM 1458 O O . ILE A 1 190 ? -10.875 -5.129 -2.004 1 98.94 190 ILE A O 1
ATOM 1462 N N . PHE A 1 191 ? -9.43 -4.129 -3.402 1 98.94 191 PHE A N 1
ATOM 1463 C CA . PHE A 1 191 ? -9.969 -4.727 -4.617 1 98.94 191 PHE A CA 1
ATOM 1464 C C . PHE A 1 191 ? -8.891 -5.5 -5.363 1 98.94 191 PHE A C 1
ATOM 1466 O O . PHE A 1 191 ? -7.957 -4.91 -5.906 1 98.94 191 PHE A O 1
ATOM 1473 N N . LEU A 1 192 ? -9.039 -6.852 -5.387 1 98.88 192 LEU A N 1
ATOM 1474 C CA . LEU A 1 192 ? -8.094 -7.73 -6.07 1 98.88 192 LEU A CA 1
ATOM 1475 C C . LEU A 1 192 ? -8.602 -8.094 -7.465 1 98.88 192 LEU A C 1
ATOM 1477 O O . LEU A 1 192 ? -9.633 -8.75 -7.598 1 98.88 192 LEU A O 1
ATOM 1481 N N . ASP A 1 193 ? -7.812 -7.672 -8.477 1 98.38 193 ASP A N 1
ATOM 1482 C CA . ASP A 1 193 ? -8.258 -7.785 -9.859 1 98.38 193 ASP A CA 1
ATOM 1483 C C . ASP A 1 193 ? -7.367 -8.734 -10.656 1 98.38 193 ASP A C 1
ATOM 1485 O O . ASP A 1 193 ? -6.176 -8.469 -10.836 1 98.38 193 ASP A O 1
ATOM 1489 N N . CYS A 1 194 ? -7.957 -9.812 -11.117 1 96.5 194 CYS A N 1
ATOM 1490 C CA . CYS A 1 194 ? -7.211 -10.727 -11.977 1 96.5 194 CYS A CA 1
ATOM 1491 C C . CYS A 1 194 ? -7.77 -10.727 -13.391 1 96.5 194 CYS A C 1
ATOM 1493 O O . CYS A 1 194 ? -7.379 -11.555 -14.219 1 96.5 194 CYS A O 1
ATOM 1495 N N . LEU A 1 195 ? -8.727 -9.836 -13.672 1 93.31 195 LEU A N 1
ATOM 1496 C CA . LEU A 1 195 ? -9.375 -9.773 -14.977 1 93.31 195 LEU A CA 1
ATOM 1497 C C . LEU A 1 195 ? -8.773 -8.656 -15.828 1 93.31 195 LEU A C 1
ATOM 1499 O O . LEU A 1 195 ? -8.445 -8.875 -17 1 93.31 195 LEU A O 1
ATOM 1503 N N . CYS A 1 196 ? -8.625 -7.465 -15.32 1 93.62 196 CYS A N 1
ATOM 1504 C CA . CYS A 1 196 ? -8.133 -6.285 -16.016 1 93.62 196 CYS A CA 1
ATOM 1505 C C . CYS A 1 196 ? -9.188 -5.723 -16.953 1 93.62 196 CYS A C 1
ATOM 1507 O O . CYS A 1 196 ? -10.383 -5.734 -16.641 1 93.62 196 CYS A O 1
ATOM 1509 N N . GLY A 1 197 ? -8.82 -5.043 -17.969 1 90.31 197 GLY A N 1
ATOM 1510 C CA . GLY A 1 197 ? -9.773 -4.484 -18.906 1 90.31 197 GLY A CA 1
ATOM 1511 C C . GLY A 1 197 ? -10.75 -3.518 -18.266 1 90.31 197 GLY A C 1
ATOM 1512 O O . GLY A 1 197 ? -10.352 -2.637 -17.5 1 90.31 197 GLY A O 1
ATOM 1513 N N . GLU A 1 198 ? -12.047 -3.725 -18.531 1 90.69 198 GLU A N 1
ATOM 1514 C CA . GLU A 1 198 ? -13.078 -2.83 -18.031 1 90.69 198 GLU A CA 1
ATOM 1515 C C . GLU A 1 198 ? -13.227 -2.953 -16.516 1 90.69 198 GLU A C 1
ATOM 1517 O O . GLU A 1 198 ? -13.648 -2.006 -15.852 1 90.69 198 GLU A O 1
ATOM 1522 N N . ASP A 1 199 ? -12.828 -4.047 -16.016 1 94.31 199 ASP A N 1
ATOM 1523 C CA . ASP A 1 199 ? -12.992 -4.297 -14.594 1 94.31 199 ASP A CA 1
ATOM 1524 C C . ASP A 1 199 ? -12 -3.471 -13.773 1 94.31 199 ASP A C 1
ATOM 1526 O O . ASP A 1 199 ? -12.211 -3.24 -12.578 1 94.31 199 ASP A O 1
ATOM 1530 N N . ALA A 1 200 ? -10.969 -3.061 -14.445 1 96.25 200 ALA A N 1
ATOM 1531 C CA . ALA A 1 200 ? -10 -2.236 -13.734 1 96.25 200 ALA A CA 1
ATOM 1532 C C . ALA A 1 200 ? -10.625 -0.924 -13.273 1 96.25 200 ALA A C 1
ATOM 1534 O O . ALA A 1 200 ? -10.57 -0.584 -12.086 1 96.25 200 ALA A O 1
ATOM 1535 N N . ASN A 1 201 ? -11.281 -0.262 -14.172 1 96.69 201 ASN A N 1
ATOM 1536 C CA . ASN A 1 201 ? -11.906 1.015 -13.836 1 96.69 201 ASN A CA 1
ATOM 1537 C C . ASN A 1 201 ? -13.055 0.835 -12.852 1 96.69 201 ASN A C 1
ATOM 1539 O O . ASN A 1 201 ? -13.25 1.663 -11.961 1 96.69 201 ASN A O 1
ATOM 1543 N N . LYS A 1 202 ? -13.789 -0.215 -13.008 1 96.81 202 LYS A N 1
ATOM 1544 C CA . LYS A 1 202 ? -14.859 -0.516 -12.062 1 96.81 202 LYS A CA 1
ATOM 1545 C C . LYS A 1 202 ? -14.312 -0.716 -10.656 1 96.81 202 LYS A C 1
ATOM 1547 O O . LYS A 1 202 ? -14.859 -0.184 -9.688 1 96.81 202 LYS A O 1
ATOM 1552 N N . GLY A 1 203 ? -13.234 -1.461 -10.609 1 98.06 203 GLY A N 1
ATOM 1553 C CA . GLY A 1 203 ? -12.625 -1.725 -9.312 1 98.06 203 GLY A CA 1
ATOM 1554 C C . GLY A 1 203 ? -12.094 -0.473 -8.633 1 98.06 203 GLY A C 1
ATOM 1555 O O . GLY A 1 203 ? -12.32 -0.267 -7.441 1 98.06 203 GLY A O 1
ATOM 1556 N N . ILE A 1 204 ? -11.477 0.356 -9.352 1 98.25 204 ILE A N 1
ATOM 1557 C CA . ILE A 1 204 ? -10.906 1.584 -8.812 1 98.25 204 ILE A CA 1
ATOM 1558 C C . ILE A 1 204 ? -12.023 2.504 -8.328 1 98.25 204 ILE A C 1
ATOM 1560 O O . ILE A 1 204 ? -11.906 3.139 -7.277 1 98.25 204 ILE A O 1
ATOM 1564 N N . SER A 1 205 ? -13.078 2.537 -9.031 1 97.5 205 SER A N 1
ATOM 1565 C CA . SER A 1 205 ? -14.203 3.395 -8.68 1 97.5 205 SER A CA 1
ATOM 1566 C C . SER A 1 205 ? -14.914 2.889 -7.43 1 97.5 205 SER A C 1
ATOM 1568 O O . SER A 1 205 ? -15.648 3.635 -6.781 1 97.5 205 SER A O 1
ATOM 1570 N N . LEU A 1 206 ? -14.727 1.673 -7.07 1 98.38 206 LEU A N 1
ATOM 1571 C CA . LEU A 1 206 ? -15.43 1.04 -5.957 1 98.38 206 LEU A CA 1
ATOM 1572 C C . LEU A 1 206 ? -14.625 1.16 -4.668 1 98.38 206 LEU A C 1
ATOM 1574 O O . LEU A 1 206 ? -15.039 0.657 -3.623 1 98.38 206 LEU A O 1
ATOM 1578 N N . LEU A 1 207 ? -13.523 1.849 -4.703 1 98.75 207 LEU A N 1
ATOM 1579 C CA . LEU A 1 207 ? -12.648 1.929 -3.535 1 98.75 207 LEU A CA 1
ATOM 1580 C C . LEU A 1 207 ? -13.164 2.961 -2.539 1 98.75 207 LEU A C 1
ATOM 1582 O O . LEU A 1 207 ? -13.625 4.035 -2.932 1 98.75 207 LEU A O 1
ATOM 1586 N N . LYS A 1 208 ? -13.07 2.602 -1.298 1 98.25 208 LYS A N 1
ATOM 1587 C CA . LYS A 1 208 ? -13.188 3.562 -0.204 1 98.25 208 LYS A CA 1
ATOM 1588 C C . LYS A 1 208 ? -12 4.523 -0.188 1 98.25 208 LYS A C 1
ATOM 1590 O O . LYS A 1 208 ? -10.969 4.254 -0.81 1 98.25 208 LYS A O 1
ATOM 1595 N N . PRO A 1 209 ? -12.219 5.672 0.561 1 97.81 209 PRO A N 1
ATOM 1596 C CA . PRO A 1 209 ? -10.984 6.387 0.893 1 97.81 209 PRO A CA 1
ATOM 1597 C C . PRO A 1 209 ? -9.961 5.5 1.598 1 97.81 209 PRO A C 1
ATOM 1599 O O . PRO A 1 209 ? -10.328 4.68 2.441 1 97.81 209 PRO A O 1
ATOM 1602 N N . MET A 1 210 ? -8.672 5.641 1.134 1 98.44 210 MET A N 1
ATOM 1603 C CA . MET A 1 210 ? -7.57 4.824 1.643 1 98.44 210 MET A CA 1
ATOM 1604 C C . MET A 1 210 ? -7.602 3.43 1.028 1 98.44 210 MET A C 1
ATOM 1606 O O . MET A 1 210 ? -6.82 2.561 1.416 1 98.44 210 MET A O 1
ATOM 1610 N N . GLY A 1 211 ? -8.555 3.23 0.113 1 98.75 211 GLY A N 1
ATOM 1611 C CA . GLY A 1 211 ? -8.695 1.928 -0.519 1 98.75 211 GLY A CA 1
ATOM 1612 C C . GLY A 1 211 ? -7.555 1.601 -1.469 1 98.75 211 GLY A C 1
ATOM 1613 O O . GLY A 1 211 ? -6.848 2.498 -1.933 1 98.75 211 GLY A O 1
ATOM 1614 N N . LYS A 1 212 ? -7.375 0.287 -1.798 1 98.94 212 LYS A N 1
ATOM 1615 C CA . LYS A 1 212 ? -6.273 -0.2 -2.619 1 98.94 212 LYS A CA 1
ATOM 1616 C C . LYS A 1 212 ? -6.773 -1.132 -3.719 1 98.94 212 LYS A C 1
ATOM 1618 O O . LYS A 1 212 ? -7.465 -2.113 -3.441 1 98.94 212 LYS A O 1
ATOM 1623 N N . TYR A 1 213 ? -6.48 -0.734 -4.906 1 98.94 213 TYR A N 1
ATOM 1624 C CA . TYR A 1 213 ? -6.695 -1.584 -6.07 1 98.94 213 TYR A CA 1
ATOM 1625 C C . TYR A 1 213 ? -5.406 -2.291 -6.473 1 98.94 213 TYR A C 1
ATOM 1627 O O . TYR A 1 213 ? -4.363 -1.652 -6.637 1 98.94 213 TYR A O 1
ATOM 1635 N N . ILE A 1 214 ? -5.473 -3.656 -6.684 1 98.94 214 ILE A N 1
ATOM 1636 C CA . ILE A 1 214 ? -4.277 -4.402 -7.062 1 98.94 214 ILE A CA 1
ATOM 1637 C C . ILE A 1 214 ? -4.578 -5.281 -8.273 1 98.94 214 ILE A C 1
ATOM 1639 O O . ILE A 1 214 ? -5.438 -6.164 -8.211 1 98.94 214 ILE A O 1
ATOM 1643 N N . LEU A 1 215 ? -3.885 -4.996 -9.344 1 98.62 215 LEU A N 1
ATOM 1644 C CA . LEU A 1 215 ? -3.939 -5.852 -10.523 1 98.62 215 LEU A CA 1
ATOM 1645 C C . LEU A 1 215 ? -2.906 -6.969 -10.438 1 98.62 215 LEU A C 1
ATOM 1647 O O . LEU A 1 215 ? -1.707 -6.703 -10.328 1 98.62 215 LEU A O 1
ATOM 1651 N N . TYR A 1 216 ? -3.385 -8.242 -10.484 1 97.88 216 TYR A N 1
ATOM 1652 C CA . TYR A 1 216 ? -2.412 -9.32 -10.344 1 97.88 216 TYR A CA 1
ATOM 1653 C C . TYR A 1 216 ? -2.592 -10.359 -11.445 1 97.88 216 TYR A C 1
ATOM 1655 O O . TYR A 1 216 ? -1.981 -11.43 -11.398 1 97.88 216 TYR A O 1
ATOM 1663 N N . GLY A 1 217 ? -3.479 -10.023 -12.391 1 93.38 217 GLY A N 1
ATOM 1664 C CA . GLY A 1 217 ? -3.705 -10.875 -13.547 1 93.38 217 GLY A CA 1
ATOM 1665 C C . GLY A 1 217 ? -4.516 -10.203 -14.641 1 93.38 217 GLY A C 1
ATOM 1666 O O . GLY A 1 217 ? -5.035 -9.102 -14.438 1 93.38 217 GLY A O 1
ATOM 1667 N N . SER A 1 218 ? -4.641 -10.812 -15.812 1 88.69 218 SER A N 1
ATOM 1668 C CA . SER A 1 218 ? -5.383 -10.297 -16.953 1 88.69 218 SER A CA 1
ATOM 1669 C C . SER A 1 218 ? -6.141 -11.406 -17.672 1 88.69 218 SER A C 1
ATOM 1671 O O . SER A 1 218 ? -6.031 -11.547 -18.891 1 88.69 218 SER A O 1
ATOM 1673 N N . SER A 1 219 ? -6.922 -12.016 -16.953 1 82 219 SER A N 1
ATOM 1674 C CA . SER A 1 219 ? -7.582 -13.195 -17.5 1 82 219 SER A CA 1
ATOM 1675 C C . SER A 1 219 ? -8.617 -12.805 -18.562 1 82 219 SER A C 1
ATOM 1677 O O . SER A 1 219 ? -9.039 -13.641 -19.359 1 82 219 SER A O 1
ATOM 1679 N N . SER A 1 220 ? -9.031 -11.609 -18.562 1 78 220 SER A N 1
ATOM 1680 C CA . SER A 1 220 ? -10.008 -11.148 -19.547 1 78 220 SER A CA 1
ATOM 1681 C C . SER A 1 220 ? -9.438 -11.219 -20.953 1 78 220 SER A C 1
ATOM 1683 O O . SER A 1 220 ? -10.188 -11.219 -21.938 1 78 220 SER A O 1
ATOM 1685 N N . ILE A 1 221 ? -8.18 -11.297 -21.016 1 74.56 221 ILE A N 1
ATOM 1686 C CA . ILE A 1 221 ? -7.52 -11.297 -22.312 1 74.56 221 ILE A CA 1
ATOM 1687 C C . ILE A 1 221 ? -7.586 -12.695 -22.938 1 74.56 221 ILE A C 1
ATOM 1689 O O . ILE A 1 221 ? -7.434 -12.852 -24.141 1 74.56 221 ILE A O 1
ATOM 1693 N N . VAL A 1 222 ? -7.734 -13.68 -22.172 1 68.69 222 VAL A N 1
ATOM 1694 C CA . VAL A 1 222 ? -7.652 -15.055 -22.641 1 68.69 222 VAL A CA 1
ATOM 1695 C C . VAL A 1 222 ? -9.055 -15.57 -22.969 1 68.69 222 VAL A C 1
ATOM 1697 O O . VAL A 1 222 ? -9.211 -16.719 -23.391 1 68.69 222 VAL A O 1
ATOM 1700 N N . THR A 1 223 ? -10.047 -14.656 -23.062 1 59.31 223 THR A N 1
ATOM 1701 C CA . THR A 1 223 ? -11.383 -15.141 -23.391 1 59.31 223 THR A CA 1
ATOM 1702 C C . THR A 1 223 ? -11.516 -15.367 -24.891 1 59.31 223 THR A C 1
ATOM 1704 O O . THR A 1 223 ? -11.25 -14.461 -25.688 1 59.31 223 THR A O 1
ATOM 1707 N N . GLY A 1 224 ? -11.453 -16.656 -25.484 1 53.88 224 GLY A N 1
ATOM 1708 C CA . GLY A 1 224 ? -11.734 -17.219 -26.797 1 53.88 224 GLY A CA 1
ATOM 1709 C C . GLY A 1 224 ? -10.492 -17.391 -27.656 1 53.88 224 GLY A C 1
ATOM 1710 O O . GLY A 1 224 ? -9.422 -16.875 -27.312 1 53.88 224 GLY A O 1
ATOM 1711 N N . GLU A 1 225 ? -10.234 -18.312 -28.641 1 49.22 225 GLU A N 1
ATOM 1712 C CA . GLU A 1 225 ? -9.148 -18.75 -29.531 1 49.22 225 GLU A CA 1
ATOM 1713 C C . GLU A 1 225 ? -8.438 -17.562 -30.156 1 49.22 225 GLU A C 1
ATOM 1715 O O . GLU A 1 225 ? -7.207 -17.5 -30.156 1 49.22 225 GLU A O 1
ATOM 1720 N N . THR A 1 226 ? -8.93 -16.922 -31.234 1 49.19 226 THR A N 1
ATOM 1721 C CA . THR A 1 226 ? -8.391 -15.977 -32.188 1 49.19 226 THR A CA 1
ATOM 1722 C C . THR A 1 226 ? -8.195 -14.602 -31.547 1 49.19 226 THR A C 1
ATOM 1724 O O . THR A 1 226 ? -7.484 -13.75 -32.094 1 49.19 226 THR A O 1
ATOM 1727 N N . LYS A 1 227 ? -8.711 -14.305 -30.375 1 55.44 227 LYS A N 1
ATOM 1728 C CA . LYS A 1 227 ? -9.133 -13.008 -29.859 1 55.44 227 LYS A CA 1
ATOM 1729 C C . LYS A 1 227 ? -8.094 -12.422 -28.906 1 55.44 227 LYS A C 1
ATOM 1731 O O . LYS A 1 227 ? -8.242 -11.297 -28.422 1 55.44 227 LYS A O 1
ATOM 1736 N N . SER A 1 228 ? -6.836 -13.125 -29 1 63.03 228 SER A N 1
ATOM 1737 C CA . SER A 1 228 ? -5.914 -12.789 -27.922 1 63.03 228 SER A CA 1
ATOM 1738 C C . SER A 1 228 ? -5.27 -11.43 -28.156 1 63.03 228 SER A C 1
ATOM 1740 O O . SER A 1 228 ? -5.242 -10.586 -27.25 1 63.03 228 SER A O 1
ATOM 1742 N N . PHE A 1 229 ? -4.98 -11.18 -29.406 1 65.81 229 PHE A N 1
ATOM 1743 C CA . PHE A 1 229 ? -4.301 -9.914 -29.688 1 65.81 229 PHE A CA 1
ATOM 1744 C C . PHE A 1 229 ? -5.25 -8.742 -29.5 1 65.81 229 PHE A C 1
ATOM 1746 O O . PHE A 1 229 ? -4.875 -7.715 -28.938 1 65.81 229 PHE A O 1
ATOM 1753 N N . PHE A 1 230 ? -6.473 -8.953 -30.016 1 72.31 230 PHE A N 1
ATOM 1754 C CA . PHE A 1 230 ? -7.461 -7.887 -29.906 1 72.31 230 PHE A CA 1
ATOM 1755 C C . PHE A 1 230 ? -7.82 -7.613 -28.453 1 72.31 230 PHE A C 1
ATOM 1757 O O . PHE A 1 230 ? -7.984 -6.457 -28.047 1 72.31 230 PHE A O 1
ATOM 1764 N N . SER A 1 231 ? -7.828 -8.695 -27.703 1 75.31 231 SER A N 1
ATOM 1765 C CA . SER A 1 231 ? -8.172 -8.555 -26.297 1 75.31 231 SER A CA 1
ATOM 1766 C C . SER A 1 231 ? -7.066 -7.836 -25.531 1 75.31 231 SER A C 1
ATOM 1768 O O . SER A 1 231 ? -7.348 -7.027 -24.641 1 75.31 231 SER A O 1
ATOM 1770 N N . PHE A 1 232 ? -5.93 -8.141 -26 1 74.56 232 PHE A N 1
ATOM 1771 C CA . PHE A 1 232 ? -4.793 -7.473 -25.375 1 74.56 232 PHE A CA 1
ATOM 1772 C C . PHE A 1 232 ? -4.801 -5.98 -25.688 1 74.56 232 PHE A C 1
ATOM 1774 O O . PHE A 1 232 ? -4.648 -5.156 -24.781 1 74.56 232 PHE A O 1
ATOM 1781 N N . ALA A 1 233 ? -4.98 -5.68 -26.891 1 76.56 233 ALA A N 1
ATOM 1782 C CA . ALA A 1 233 ? -5.051 -4.281 -27.312 1 76.56 233 ALA A CA 1
ATOM 1783 C C . ALA A 1 233 ? -6.223 -3.57 -26.641 1 76.56 233 ALA A C 1
ATOM 1785 O O . ALA A 1 233 ? -6.094 -2.418 -26.219 1 76.56 233 ALA A O 1
ATOM 1786 N N . LYS A 1 234 ? -7.184 -4.258 -26.578 1 81.5 234 LYS A N 1
ATOM 1787 C CA . LYS A 1 234 ? -8.383 -3.703 -25.953 1 81.5 234 LYS A CA 1
ATOM 1788 C C . LYS A 1 234 ? -8.141 -3.369 -24.484 1 81.5 234 LYS A C 1
ATOM 1790 O O . LYS A 1 234 ? -8.578 -2.322 -24 1 81.5 234 LYS A O 1
ATOM 1795 N N . SER A 1 235 ? -7.508 -4.207 -23.812 1 80.88 235 SER A N 1
ATOM 1796 C CA . SER A 1 235 ? -7.219 -3.969 -22.406 1 80.88 235 SER A CA 1
ATOM 1797 C C . SER A 1 235 ? -6.379 -2.709 -22.219 1 80.88 235 SER A C 1
ATOM 1799 O O . SER A 1 235 ? -6.586 -1.952 -21.266 1 80.88 235 SER A O 1
ATOM 1801 N N . TRP A 1 236 ? -5.586 -2.471 -23.141 1 80.69 236 TRP A N 1
ATOM 1802 C CA . TRP A 1 236 ? -4.695 -1.32 -23.047 1 80.69 236 TRP A CA 1
ATOM 1803 C C . TRP A 1 236 ? -5.477 -0.015 -23.141 1 80.69 236 TRP A C 1
ATOM 1805 O O . TRP A 1 236 ? -5.172 0.948 -22.438 1 80.69 236 TRP A O 1
ATOM 1815 N N . TRP A 1 237 ? -6.402 -0 -23.906 1 85.06 237 TRP A N 1
ATOM 1816 C CA . TRP A 1 237 ? -7.121 1.261 -24.047 1 85.06 237 TRP A CA 1
ATOM 1817 C C . TRP A 1 237 ? -8.281 1.346 -23.062 1 85.06 237 TRP A C 1
ATOM 1819 O O . TRP A 1 237 ? -8.781 2.436 -22.781 1 85.06 237 TRP A O 1
ATOM 1829 N N . GLN A 1 238 ? -8.703 0.139 -22.547 1 87.5 238 GLN A N 1
ATOM 1830 C CA . GLN A 1 238 ? -9.82 0.119 -21.609 1 87.5 238 GLN A CA 1
ATOM 1831 C C . GLN A 1 238 ? -9.375 0.519 -20.203 1 87.5 238 GLN A C 1
ATOM 1833 O O . GLN A 1 238 ? -10.18 0.974 -19.391 1 87.5 238 GLN A O 1
ATOM 1838 N N . VAL A 1 239 ? -8.172 0.244 -20.031 1 91.38 239 VAL A N 1
ATOM 1839 C CA . VAL A 1 239 ? -7.664 0.555 -18.688 1 91.38 239 VAL A CA 1
ATOM 1840 C C . VAL A 1 239 ? -7.148 1.991 -18.656 1 91.38 239 VAL A C 1
ATOM 1842 O O . VAL A 1 239 ? -6.191 2.332 -19.359 1 91.38 239 VAL A O 1
ATOM 1845 N N . ASP A 1 240 ? -7.754 2.738 -17.797 1 92.62 240 ASP A N 1
ATOM 1846 C CA . ASP A 1 240 ? -7.344 4.133 -17.688 1 92.62 240 ASP A CA 1
ATOM 1847 C C . ASP A 1 240 ? -5.992 4.254 -16.984 1 92.62 240 ASP A C 1
ATOM 1849 O O . ASP A 1 240 ? -5.719 3.539 -16.031 1 92.62 240 ASP A O 1
ATOM 1853 N N . LYS A 1 241 ? -5.246 5.133 -17.625 1 95.69 241 LYS A N 1
ATOM 1854 C CA . LYS A 1 241 ? -4.066 5.551 -16.875 1 95.69 241 LYS A CA 1
ATOM 1855 C C . LYS A 1 241 ? -4.441 6.516 -15.75 1 95.69 241 LYS A C 1
ATOM 1857 O O . LYS A 1 241 ? -5.348 7.336 -15.906 1 95.69 241 LYS A O 1
ATOM 1862 N N . ILE A 1 242 ? -3.74 6.402 -14.656 1 96.25 242 ILE A N 1
ATOM 1863 C CA . ILE A 1 242 ? -4.117 7.18 -13.484 1 96.25 242 ILE A CA 1
ATOM 1864 C C . ILE A 1 242 ? -2.949 8.062 -13.055 1 96.25 242 ILE A C 1
ATOM 1866 O O . ILE A 1 242 ? -1.807 7.605 -12.984 1 96.25 242 ILE A O 1
ATOM 1870 N N . SER A 1 243 ? -3.295 9.281 -12.773 1 95.38 243 SER A N 1
ATOM 1871 C CA . SER A 1 243 ? -2.287 10.227 -12.312 1 95.38 243 SER A CA 1
ATOM 1872 C C . SER A 1 243 ? -2.086 10.117 -10.805 1 95.38 243 SER A C 1
ATOM 1874 O O . SER A 1 243 ? -3.055 10.039 -10.047 1 95.38 243 SER A O 1
ATOM 1876 N N . PRO A 1 244 ? -0.832 10.195 -10.336 1 96.75 244 PRO A N 1
ATOM 1877 C CA . PRO A 1 244 ? -0.582 10.297 -8.898 1 96.75 244 PRO A CA 1
ATOM 1878 C C . PRO A 1 244 ? -1.339 11.445 -8.242 1 96.75 244 PRO A C 1
ATOM 1880 O O . PRO A 1 244 ? -1.729 11.352 -7.078 1 96.75 244 PRO A O 1
ATOM 1883 N N . ILE A 1 245 ? -1.619 12.445 -8.961 1 94.38 245 ILE A N 1
ATOM 1884 C CA . ILE A 1 245 ? -2.326 13.609 -8.438 1 94.38 245 ILE A CA 1
ATOM 1885 C C . ILE A 1 245 ? -3.775 13.242 -8.133 1 94.38 245 ILE A C 1
ATOM 1887 O O . ILE A 1 245 ? -4.332 13.68 -7.125 1 94.38 245 ILE A O 1
ATOM 1891 N N . LYS A 1 246 ? -4.34 12.492 -9.031 1 95.69 246 LYS A N 1
ATOM 1892 C CA . LYS A 1 246 ? -5.699 12.031 -8.766 1 95.69 246 LYS A CA 1
ATOM 1893 C C . LYS A 1 246 ? -5.75 11.148 -7.523 1 95.69 246 LYS A C 1
ATOM 1895 O O . LYS A 1 246 ? -6.66 11.273 -6.703 1 95.69 246 LYS A O 1
ATOM 1900 N N . LEU A 1 247 ? -4.801 10.25 -7.418 1 98.06 247 LEU A N 1
ATOM 1901 C CA . LEU A 1 247 ? -4.73 9.398 -6.234 1 98.06 247 LEU A CA 1
ATOM 1902 C C . LEU A 1 247 ? -4.566 10.234 -4.969 1 98.06 247 LEU A C 1
ATOM 1904 O O . LEU A 1 247 ? -5.152 9.914 -3.932 1 98.06 247 LEU A O 1
ATOM 1908 N N . TYR A 1 248 ? -3.77 11.273 -5.078 1 96.62 248 TYR A N 1
ATOM 1909 C CA . TYR A 1 248 ? -3.58 12.211 -3.98 1 96.62 248 TYR A CA 1
ATOM 1910 C C . TYR A 1 248 ? -4.906 12.836 -3.561 1 96.62 248 TYR A C 1
ATOM 1912 O O . TYR A 1 248 ? -5.246 12.836 -2.375 1 96.62 248 TYR A O 1
ATOM 1920 N N . ASP A 1 249 ? -5.676 13.211 -4.469 1 94.44 249 ASP A N 1
ATOM 1921 C CA . ASP A 1 249 ? -6.941 13.891 -4.199 1 94.44 249 ASP A CA 1
ATOM 1922 C C . ASP A 1 249 ? -7.969 12.914 -3.615 1 94.44 249 ASP A C 1
ATOM 1924 O O . ASP A 1 249 ? -8.812 13.312 -2.807 1 94.44 249 ASP A O 1
ATOM 1928 N N . GLU A 1 250 ? -7.832 11.695 -4.008 1 97.31 250 GLU A N 1
ATOM 1929 C CA . GLU A 1 250 ? -8.883 10.734 -3.674 1 97.31 250 GLU A CA 1
ATOM 1930 C C . GLU A 1 250 ? -8.461 9.828 -2.521 1 97.31 250 GLU A C 1
ATOM 1932 O O . GLU A 1 250 ? -9.266 9.039 -2.016 1 97.31 250 GLU A O 1
ATOM 1937 N N . ASN A 1 251 ? -7.25 9.961 -2.07 1 98.62 251 ASN A N 1
ATOM 1938 C CA . ASN A 1 251 ? -6.715 9.062 -1.05 1 98.62 251 ASN A CA 1
ATOM 1939 C C . ASN A 1 251 ? -6.871 7.602 -1.454 1 98.62 251 ASN A C 1
ATOM 1941 O O . ASN A 1 251 ? -7.496 6.816 -0.738 1 98.62 251 ASN A O 1
ATOM 1945 N N . LYS A 1 252 ? -6.203 7.281 -2.592 1 98.81 252 LYS A N 1
ATOM 1946 C CA . LYS A 1 252 ? -6.309 5.918 -3.1 1 98.81 252 LYS A CA 1
ATOM 1947 C C . LYS A 1 252 ? -4.941 5.367 -3.494 1 98.81 252 LYS A C 1
ATOM 1949 O O . LYS A 1 252 ? -3.99 6.133 -3.676 1 98.81 252 LYS A O 1
ATOM 1954 N N . THR A 1 253 ? -4.82 4.047 -3.588 1 98.94 253 THR A N 1
ATOM 1955 C CA . THR A 1 253 ? -3.621 3.312 -3.977 1 98.94 253 THR A CA 1
ATOM 1956 C C . THR A 1 253 ? -3.92 2.367 -5.137 1 98.94 253 THR A C 1
ATOM 1958 O O . THR A 1 253 ? -4.953 1.698 -5.148 1 98.94 253 THR A O 1
ATOM 1961 N N . ILE A 1 254 ? -3.051 2.35 -6.098 1 98.88 254 ILE A N 1
ATOM 1962 C CA . ILE A 1 254 ? -3.096 1.363 -7.172 1 98.88 254 ILE A CA 1
ATOM 1963 C C . ILE A 1 254 ? -1.782 0.584 -7.211 1 98.88 254 ILE A C 1
ATOM 1965 O O . ILE A 1 254 ? -0.703 1.168 -7.086 1 98.88 254 ILE A O 1
ATOM 1969 N N . ALA A 1 255 ? -1.899 -0.739 -7.34 1 98.88 255 ALA A N 1
ATOM 1970 C CA . ALA A 1 255 ? -0.721 -1.602 -7.328 1 98.88 255 ALA A CA 1
ATOM 1971 C C . ALA A 1 255 ? -0.821 -2.684 -8.398 1 98.88 255 ALA A C 1
ATOM 1973 O O . ALA A 1 255 ? -1.911 -2.977 -8.898 1 98.88 255 ALA A O 1
ATOM 1974 N N . GLY A 1 256 ? 0.301 -3.166 -8.766 1 98.62 256 GLY A N 1
ATOM 1975 C CA . GLY A 1 256 ? 0.426 -4.344 -9.617 1 98.62 256 GLY A CA 1
ATOM 1976 C C . GLY A 1 256 ? 1.336 -5.406 -9.031 1 98.62 256 GLY A C 1
ATOM 1977 O O . GLY A 1 256 ? 2.318 -5.086 -8.352 1 98.62 256 GLY A O 1
ATOM 1978 N N . PHE A 1 257 ? 0.992 -6.645 -9.289 1 98.56 257 PHE A N 1
ATOM 1979 C CA . PHE A 1 257 ? 1.794 -7.75 -8.773 1 98.56 257 PHE A CA 1
ATOM 1980 C C . PHE A 1 257 ? 1.848 -8.891 -9.781 1 98.56 257 PHE A C 1
ATOM 1982 O O . PHE A 1 257 ? 0.809 -9.391 -10.227 1 98.56 257 PHE A O 1
ATOM 1989 N N . GLN A 1 258 ? 3.031 -9.211 -10.062 1 96.19 258 GLN A N 1
ATOM 1990 C CA . GLN A 1 258 ? 3.314 -10.352 -10.93 1 96.19 258 GLN A CA 1
ATOM 1991 C C . GLN A 1 258 ? 4.398 -11.242 -10.328 1 96.19 258 GLN A C 1
ATOM 1993 O O . GLN A 1 258 ? 5.59 -10.961 -10.469 1 96.19 258 GLN A O 1
ATOM 1998 N N . LEU A 1 259 ? 3.977 -12.398 -9.883 1 96.38 259 LEU A N 1
ATOM 1999 C CA . LEU A 1 259 ? 4.855 -13.281 -9.117 1 96.38 259 LEU A CA 1
ATOM 2000 C C . LEU A 1 259 ? 6 -13.789 -9.984 1 96.38 259 LEU A C 1
ATOM 2002 O O . LEU A 1 259 ? 7.148 -13.844 -9.531 1 96.38 259 LEU A O 1
ATOM 2006 N N . ARG A 1 260 ? 5.758 -14.125 -11.211 1 92.62 260 ARG A N 1
ATOM 2007 C CA . ARG A 1 260 ? 6.781 -14.688 -12.086 1 92.62 260 ARG A CA 1
ATOM 2008 C C . ARG A 1 260 ? 7.91 -13.695 -12.32 1 92.62 260 ARG A C 1
ATOM 2010 O O . ARG A 1 260 ? 9.086 -14.047 -12.227 1 92.62 260 ARG A O 1
ATOM 2017 N N . HIS A 1 261 ? 7.488 -12.469 -12.602 1 94.19 261 HIS A N 1
ATOM 2018 C CA . HIS A 1 261 ? 8.5 -11.43 -12.773 1 94.19 261 HIS A CA 1
ATOM 2019 C C . HIS A 1 261 ? 9.305 -11.227 -11.5 1 94.19 261 HIS A C 1
ATOM 2021 O O . HIS A 1 261 ? 10.531 -11.094 -11.547 1 94.19 261 HIS A O 1
ATOM 2027 N N . LEU A 1 262 ? 8.609 -11.242 -10.438 1 97.06 262 LEU A N 1
ATOM 2028 C CA . LEU A 1 262 ? 9.258 -11.008 -9.148 1 97.06 262 LEU A CA 1
ATOM 2029 C C . LEU A 1 262 ? 10.32 -12.07 -8.883 1 97.06 262 LEU A C 1
ATOM 2031 O O . LEU A 1 262 ? 11.438 -11.742 -8.461 1 97.06 262 LEU A O 1
ATOM 2035 N N . LEU A 1 263 ? 9.984 -13.266 -9.172 1 94.75 263 LEU A N 1
ATOM 2036 C CA . LEU A 1 263 ? 10.844 -14.398 -8.836 1 94.75 263 LEU A CA 1
ATOM 2037 C C . LEU A 1 263 ? 11.945 -14.578 -9.867 1 94.75 263 LEU A C 1
ATOM 2039 O O . LEU A 1 263 ? 13.117 -14.711 -9.516 1 94.75 263 LEU A O 1
ATOM 2043 N N . HIS A 1 264 ? 11.625 -14.484 -11.164 1 91.88 264 HIS A N 1
ATOM 2044 C CA . HIS A 1 264 ? 12.547 -14.969 -12.188 1 91.88 264 HIS A CA 1
ATOM 2045 C C . HIS A 1 264 ? 13.258 -13.812 -12.875 1 91.88 264 HIS A C 1
ATOM 2047 O O . HIS A 1 264 ? 14.281 -14.008 -13.539 1 91.88 264 HIS A O 1
ATOM 2053 N N . LYS A 1 265 ? 12.75 -12.602 -12.688 1 92.69 265 LYS A N 1
ATOM 2054 C CA . LYS A 1 265 ? 13.352 -11.492 -13.414 1 92.69 265 LYS A CA 1
ATOM 2055 C C . LYS A 1 265 ? 13.875 -10.422 -12.453 1 92.69 265 LYS A C 1
ATOM 2057 O O . LYS A 1 265 ? 14.773 -9.648 -12.805 1 92.69 265 LYS A O 1
ATOM 2062 N N . GLN A 1 266 ? 13.398 -10.445 -11.242 1 96.5 266 GLN A N 1
ATOM 2063 C CA . GLN A 1 266 ? 13.695 -9.312 -10.375 1 96.5 266 GLN A CA 1
ATOM 2064 C C . GLN A 1 266 ? 14.484 -9.75 -9.148 1 96.5 266 GLN A C 1
ATOM 2066 O O . GLN A 1 266 ? 14.656 -8.969 -8.203 1 96.5 266 GLN A O 1
ATOM 2071 N N . GLY A 1 267 ? 14.812 -10.961 -9.055 1 94.75 267 GLY A N 1
ATOM 2072 C CA . GLY A 1 267 ? 15.789 -11.43 -8.094 1 94.75 267 GLY A CA 1
ATOM 2073 C C . GLY A 1 267 ? 15.273 -11.414 -6.664 1 94.75 267 GLY A C 1
ATOM 2074 O O . GLY A 1 267 ? 16.047 -11.25 -5.719 1 94.75 267 GLY A O 1
ATOM 2075 N N . GLN A 1 268 ? 13.945 -11.555 -6.477 1 97 268 GLN A N 1
ATOM 2076 C CA . GLN A 1 268 ? 13.383 -11.477 -5.133 1 97 268 GLN A CA 1
ATOM 2077 C C . GLN A 1 268 ? 13.156 -12.867 -4.551 1 97 268 GLN A C 1
ATOM 2079 O O . GLN A 1 268 ? 12.148 -13.109 -3.879 1 97 268 GLN A O 1
ATOM 2084 N N . HIS A 1 269 ? 14.078 -13.805 -4.785 1 96.69 269 HIS A N 1
ATOM 2085 C CA . HIS A 1 269 ? 13.906 -15.195 -4.387 1 96.69 269 HIS A CA 1
ATOM 2086 C C . HIS A 1 269 ? 14 -15.352 -2.875 1 96.69 269 HIS A C 1
ATOM 2088 O O . HIS A 1 269 ? 13.328 -16.203 -2.291 1 96.69 269 HIS A O 1
ATOM 2094 N N . GLN A 1 270 ? 14.828 -14.508 -2.242 1 96.38 270 GLN A N 1
ATOM 2095 C CA . GLN A 1 270 ? 14.93 -14.609 -0.79 1 96.38 270 GLN A CA 1
ATOM 2096 C C . GLN A 1 270 ? 13.633 -14.164 -0.115 1 96.38 270 GLN A C 1
ATOM 2098 O O . GLN A 1 270 ? 13.172 -14.805 0.834 1 96.38 270 GLN A O 1
ATOM 2103 N N . TYR A 1 271 ? 13.133 -13.094 -0.611 1 97 271 TYR A N 1
ATOM 2104 C CA . TYR A 1 271 ? 11.844 -12.609 -0.123 1 97 271 TYR A CA 1
ATOM 2105 C C . TYR A 1 271 ? 10.773 -13.68 -0.276 1 97 271 TYR A C 1
ATOM 2107 O O . TYR A 1 271 ? 10.031 -13.969 0.669 1 97 271 TYR A O 1
ATOM 2115 N N . VAL A 1 272 ? 10.68 -14.344 -1.42 1 97.94 272 VAL A N 1
ATOM 2116 C CA . VAL A 1 272 ? 9.672 -15.359 -1.716 1 97.94 272 VAL A CA 1
ATOM 2117 C C . VAL A 1 272 ? 9.883 -16.578 -0.824 1 97.94 272 VAL A C 1
ATOM 2119 O O . VAL A 1 272 ? 8.922 -17.188 -0.357 1 97.94 272 VAL A O 1
ATOM 2122 N N . LYS A 1 273 ? 11.07 -16.875 -0.549 1 97.69 273 LYS A N 1
ATOM 2123 C CA . LYS A 1 273 ? 11.383 -18.016 0.314 1 97.69 273 LYS A CA 1
ATOM 2124 C C . LYS A 1 273 ? 10.836 -17.812 1.722 1 97.69 273 LYS A C 1
ATOM 2126 O O . LYS A 1 273 ? 10.289 -18.734 2.326 1 97.69 273 LYS A O 1
ATOM 2131 N N . GLU A 1 274 ? 10.93 -16.609 2.193 1 97.75 274 GLU A N 1
ATOM 2132 C CA . GLU A 1 274 ? 10.414 -16.297 3.525 1 97.75 274 GLU A CA 1
ATOM 2133 C C . GLU A 1 274 ? 8.898 -16.469 3.584 1 97.75 274 GLU A C 1
ATOM 2135 O O . GLU A 1 274 ? 8.359 -16.984 4.566 1 97.75 274 GLU A O 1
ATOM 2140 N N . ILE A 1 275 ? 8.281 -16.062 2.562 1 98.38 275 ILE A N 1
ATOM 2141 C CA . ILE A 1 275 ? 6.828 -16.188 2.525 1 98.38 275 ILE A CA 1
ATOM 2142 C C . ILE A 1 275 ? 6.445 -17.656 2.369 1 98.38 275 ILE A C 1
ATOM 2144 O O . ILE A 1 275 ? 5.484 -18.125 2.988 1 98.38 275 ILE A O 1
ATOM 2148 N N . MET A 1 276 ? 7.184 -18.391 1.549 1 98.25 276 MET A N 1
ATOM 2149 C CA . MET A 1 276 ? 6.922 -19.828 1.388 1 98.25 276 MET A CA 1
ATOM 2150 C C . MET A 1 276 ? 7.027 -20.547 2.723 1 98.25 276 MET A C 1
ATOM 2152 O O . MET A 1 276 ? 6.211 -21.422 3.027 1 98.25 276 MET A O 1
ATOM 2156 N N . ASN A 1 277 ? 7.992 -20.172 3.486 1 98.19 277 ASN A N 1
ATOM 2157 C CA . ASN A 1 277 ? 8.148 -20.766 4.805 1 98.19 277 ASN A CA 1
ATOM 2158 C C . ASN A 1 277 ? 6.941 -20.5 5.695 1 98.19 277 ASN A C 1
ATOM 2160 O O . ASN A 1 277 ? 6.473 -21.391 6.406 1 98.19 277 ASN A O 1
ATOM 2164 N N . LYS A 1 278 ? 6.406 -19.328 5.617 1 98.5 278 LYS A N 1
ATOM 2165 C CA . LYS A 1 278 ? 5.211 -18.984 6.379 1 98.5 278 LYS A CA 1
ATOM 2166 C C . LYS A 1 278 ? 4.012 -19.812 5.918 1 98.5 278 LYS A C 1
ATOM 2168 O O . LYS A 1 278 ? 3.234 -20.297 6.738 1 98.5 278 LYS A O 1
ATOM 2173 N N . LEU A 1 279 ? 3.914 -19.969 4.645 1 98.69 279 LEU A N 1
ATOM 2174 C CA . LEU A 1 279 ? 2.781 -20.688 4.086 1 98.69 279 LEU A CA 1
ATOM 2175 C C . LEU A 1 279 ? 2.854 -22.172 4.449 1 98.69 279 LEU A C 1
ATOM 2177 O O . LEU A 1 279 ? 1.831 -22.797 4.75 1 98.69 279 LEU A O 1
ATOM 2181 N N . ILE A 1 280 ? 4.062 -22.688 4.414 1 98.31 280 ILE A N 1
ATOM 2182 C CA . ILE A 1 280 ? 4.25 -24.094 4.777 1 98.31 280 ILE A CA 1
ATOM 2183 C C . ILE A 1 280 ? 3.877 -24.297 6.246 1 98.31 280 ILE A C 1
ATOM 2185 O O . ILE A 1 280 ? 3.24 -25.297 6.598 1 98.31 280 ILE A O 1
ATOM 2189 N N . LYS A 1 281 ? 4.227 -23.344 7.047 1 98.31 281 LYS A N 1
ATOM 2190 C CA . LYS A 1 281 ? 3.848 -23.422 8.453 1 98.31 281 LYS A CA 1
ATOM 2191 C C . LYS A 1 281 ? 2.334 -23.328 8.617 1 98.31 281 LYS A C 1
ATOM 2193 O O . LYS A 1 281 ? 1.747 -24.094 9.391 1 98.31 281 LYS A O 1
ATOM 2198 N N . LEU A 1 282 ? 1.716 -22.469 7.922 1 98.56 282 LEU A N 1
ATOM 2199 C CA . LEU A 1 282 ? 0.265 -22.328 7.988 1 98.56 282 LEU A CA 1
ATOM 2200 C C . LEU A 1 282 ? -0.42 -23.625 7.547 1 98.56 282 LEU A C 1
ATOM 2202 O O . LEU A 1 282 ? -1.415 -24.031 8.141 1 98.56 282 LEU A O 1
ATOM 2206 N N . TYR A 1 283 ? 0.108 -24.203 6.527 1 98.5 283 TYR A N 1
ATOM 2207 C CA . TYR A 1 283 ? -0.409 -25.484 6.066 1 98.5 283 TYR A CA 1
ATOM 2208 C C . TYR A 1 283 ? -0.255 -26.547 7.141 1 98.5 283 TYR A C 1
ATOM 2210 O O . TYR A 1 283 ? -1.209 -27.266 7.453 1 98.5 283 TYR A O 1
ATOM 2218 N N . SER A 1 284 ? 0.931 -26.594 7.707 1 98.12 284 SER A N 1
ATOM 2219 C CA . SER A 1 284 ? 1.229 -27.609 8.719 1 98.12 284 SER A CA 1
ATOM 2220 C C . SER A 1 284 ? 0.346 -27.438 9.953 1 98.12 284 SER A C 1
ATOM 2222 O O . SER A 1 284 ? -0.033 -28.406 10.594 1 98.12 284 SER A O 1
ATOM 2224 N N . ASP A 1 285 ? -0.027 -26.188 10.219 1 97.81 285 ASP A N 1
ATOM 2225 C CA . ASP A 1 285 ? -0.871 -25.859 11.367 1 97.81 285 ASP A CA 1
ATOM 2226 C C . ASP A 1 285 ? -2.346 -26.078 11.039 1 97.81 285 ASP A C 1
ATOM 2228 O O . ASP A 1 285 ? -3.209 -25.891 11.906 1 97.81 285 ASP A O 1
ATOM 2232 N N . GLY A 1 286 ? -2.67 -26.359 9.836 1 97.56 286 GLY A N 1
ATOM 2233 C CA . GLY A 1 286 ? -4.039 -26.641 9.438 1 97.56 286 GLY A CA 1
ATOM 2234 C C . GLY A 1 286 ? -4.859 -25.391 9.188 1 97.56 286 GLY A C 1
ATOM 2235 O O . GLY A 1 286 ? -6.09 -25.453 9.148 1 97.56 286 GLY A O 1
ATOM 2236 N N . LYS A 1 287 ? -4.168 -24.312 8.953 1 98.06 287 LYS A N 1
ATOM 2237 C CA . LYS A 1 287 ? -4.863 -23.047 8.781 1 98.06 287 LYS A CA 1
ATOM 2238 C C . LYS A 1 287 ? -5.258 -22.828 7.328 1 98.06 287 LYS A C 1
ATOM 2240 O O . LYS A 1 287 ? -6.211 -22.094 7.043 1 98.06 287 LYS A O 1
ATOM 2245 N N . ILE A 1 288 ? -4.473 -23.484 6.418 1 98.31 288 ILE A N 1
ATOM 2246 C CA . ILE A 1 288 ? -4.812 -23.406 5 1 98.31 288 ILE A CA 1
ATOM 2247 C C . ILE A 1 288 ? -4.695 -24.781 4.359 1 98.31 288 ILE A C 1
ATOM 2249 O O . ILE A 1 288 ? -3.939 -25.625 4.836 1 98.31 288 ILE A O 1
ATOM 2253 N N . ARG A 1 289 ? -5.445 -24.891 3.293 1 97.94 289 ARG A N 1
ATOM 2254 C CA . ARG A 1 289 ? -5.453 -26.125 2.518 1 97.94 289 ARG A CA 1
ATOM 2255 C C . ARG A 1 289 ? -5.879 -25.859 1.076 1 97.94 289 ARG A C 1
ATOM 2257 O O . ARG A 1 289 ? -7 -25.422 0.824 1 97.94 289 ARG A O 1
ATOM 2264 N N . PRO A 1 290 ? -5.008 -26.219 0.174 1 98.06 290 PRO A N 1
ATOM 2265 C CA . PRO A 1 290 ? -5.422 -26.031 -1.221 1 98.06 290 PRO A CA 1
ATOM 2266 C C . PRO A 1 290 ? -6.613 -26.906 -1.6 1 98.06 290 PRO A C 1
ATOM 2268 O O . PRO A 1 290 ? -6.734 -28.031 -1.112 1 98.06 290 PRO A O 1
ATOM 2271 N N . CYS A 1 291 ? -7.465 -26.344 -2.396 1 98.12 291 CYS A N 1
ATOM 2272 C CA . CYS A 1 291 ? -8.562 -27.094 -2.996 1 98.12 291 CYS A CA 1
ATOM 2273 C C . CYS A 1 291 ? -8.164 -27.656 -4.359 1 98.12 291 CYS A C 1
ATOM 2275 O O . CYS A 1 291 ? -7.863 -26.891 -5.281 1 98.12 291 CYS A O 1
ATOM 2277 N N . ILE A 1 292 ? -8.117 -28.938 -4.445 1 98.19 292 ILE A N 1
ATOM 2278 C CA . ILE A 1 292 ? -7.77 -29.594 -5.703 1 98.19 292 ILE A CA 1
ATOM 2279 C C . ILE A 1 292 ? -9.039 -29.938 -6.473 1 98.19 292 ILE A C 1
ATOM 2281 O O . ILE A 1 292 ? -9.875 -30.703 -5.992 1 98.19 292 ILE A O 1
ATOM 2285 N N . ASP A 1 293 ? -9.148 -29.328 -7.602 1 98.25 293 ASP A N 1
ATOM 2286 C CA . ASP A 1 293 ? -10.305 -29.594 -8.445 1 98.25 293 ASP A CA 1
ATOM 2287 C C . ASP A 1 293 ? -10.234 -31 -9.039 1 98.25 293 ASP A C 1
ATOM 2289 O O . ASP A 1 293 ? -11.18 -31.781 -8.93 1 98.25 293 ASP A O 1
ATOM 2293 N N . SER A 1 294 ? -9.117 -31.312 -9.695 1 98 294 SER A N 1
ATOM 2294 C CA . SER A 1 294 ? -8.93 -32.562 -10.422 1 98 294 SER A CA 1
ATOM 2295 C C . SER A 1 294 ? -7.457 -32.812 -10.711 1 98 294 SER A C 1
ATOM 2297 O O . SER A 1 294 ? -6.641 -31.906 -10.672 1 98 294 SER A O 1
ATOM 2299 N N . ALA A 1 295 ? -7.176 -34.062 -10.914 1 98.12 295 ALA A N 1
ATOM 2300 C CA . ALA A 1 295 ? -5.848 -34.5 -11.328 1 98.12 295 ALA A CA 1
ATOM 2301 C C . ALA A 1 295 ? -5.906 -35.25 -12.664 1 98.12 295 ALA A C 1
ATOM 2303 O O . ALA A 1 295 ? -6.828 -36.031 -12.914 1 98.12 295 ALA A O 1
ATOM 2304 N N . TRP A 1 296 ? -4.902 -34.906 -13.555 1 98.06 296 TRP A N 1
ATOM 2305 C CA . TRP A 1 296 ? -4.918 -35.406 -14.922 1 98.06 296 TRP A CA 1
ATOM 2306 C C . TRP A 1 296 ? -3.553 -35.969 -15.312 1 98.06 296 TRP A C 1
ATOM 2308 O O . TRP A 1 296 ? -2.523 -35.5 -14.805 1 98.06 296 TRP A O 1
ATOM 2318 N N . ALA A 1 297 ? -3.59 -36.906 -16.25 1 97.25 297 ALA A N 1
ATOM 2319 C CA . ALA A 1 297 ? -2.359 -37.375 -16.891 1 97.25 297 ALA A CA 1
ATOM 2320 C C . ALA A 1 297 ? -1.833 -36.344 -17.875 1 97.25 297 ALA A C 1
ATOM 2322 O O . ALA A 1 297 ? -2.59 -35.5 -18.359 1 97.25 297 ALA A O 1
ATOM 2323 N N . PHE A 1 298 ? -0.543 -36.406 -18.156 1 95.75 298 PHE A N 1
ATOM 2324 C CA . PHE A 1 298 ? 0.064 -35.469 -19.094 1 95.75 298 PHE A CA 1
ATOM 2325 C C . PHE A 1 298 ? -0.618 -35.562 -20.453 1 95.75 298 PHE A C 1
ATOM 2327 O O . PHE A 1 298 ? -0.794 -34.531 -21.141 1 95.75 298 PHE A O 1
ATOM 2334 N N . GLU A 1 299 ? -1.046 -36.688 -20.812 1 95.12 299 GLU A N 1
ATOM 2335 C CA . GLU A 1 299 ? -1.66 -36.938 -22.109 1 95.12 299 GLU A CA 1
ATOM 2336 C C . GLU A 1 299 ? -3.016 -36.25 -22.219 1 95.12 299 GLU A C 1
ATOM 2338 O O . GLU A 1 299 ? -3.518 -36 -23.328 1 95.12 299 GLU A O 1
ATOM 2343 N N . ASP A 1 300 ? -3.557 -35.938 -21.016 1 96.31 300 ASP A N 1
ATOM 2344 C CA . ASP A 1 300 ? -4.898 -35.344 -20.984 1 96.31 300 ASP A CA 1
ATOM 2345 C C . ASP A 1 300 ? -4.848 -33.844 -20.734 1 96.31 300 ASP A C 1
ATOM 2347 O O . ASP A 1 300 ? -5.852 -33.25 -20.359 1 96.31 300 ASP A O 1
ATOM 2351 N N . VAL A 1 301 ? -3.715 -33.281 -20.938 1 95.44 301 VAL A N 1
ATOM 2352 C CA . VAL A 1 301 ? -3.498 -31.875 -20.578 1 95.44 301 VAL A CA 1
ATOM 2353 C C . VAL A 1 301 ? -4.438 -30.969 -21.391 1 95.44 301 VAL A C 1
ATOM 2355 O O . VAL A 1 301 ? -4.898 -29.938 -20.891 1 95.44 301 VAL A O 1
ATOM 2358 N N . GLY A 1 302 ? -4.711 -31.312 -22.609 1 94.19 302 GLY A N 1
ATOM 2359 C CA . GLY A 1 302 ? -5.613 -30.531 -23.438 1 94.19 302 GLY A CA 1
ATOM 2360 C C . GLY A 1 302 ? -6.992 -30.359 -22.828 1 94.19 302 GLY A C 1
ATOM 2361 O O . GLY A 1 302 ? -7.527 -29.25 -22.781 1 94.19 302 GLY A O 1
ATOM 2362 N N . GLU A 1 303 ? -7.523 -31.453 -22.328 1 95.56 303 GLU A N 1
ATOM 2363 C CA . GLU A 1 303 ? -8.836 -31.422 -21.688 1 95.56 303 GLU A CA 1
ATOM 2364 C C . GLU A 1 303 ? -8.781 -30.641 -20.375 1 95.56 303 GLU A C 1
ATOM 2366 O O . GLU A 1 303 ? -9.711 -29.906 -20.047 1 95.56 303 GLU A O 1
ATOM 2371 N N . ALA A 1 304 ? -7.727 -30.891 -19.688 1 96.06 304 ALA A N 1
ATOM 2372 C CA . ALA A 1 304 ? -7.543 -30.172 -18.422 1 96.06 304 ALA A CA 1
ATOM 2373 C C . ALA A 1 304 ? -7.508 -28.656 -18.672 1 96.06 304 ALA A C 1
ATOM 2375 O O . ALA A 1 304 ? -8.164 -27.906 -17.953 1 96.06 304 ALA A O 1
ATOM 2376 N N . MET A 1 305 ? -6.801 -28.203 -19.656 1 94.25 305 MET A N 1
ATOM 2377 C CA . MET A 1 305 ? -6.695 -26.781 -20 1 94.25 305 MET A CA 1
ATOM 2378 C C . MET A 1 305 ? -8.039 -26.234 -20.469 1 94.25 305 MET A C 1
ATOM 2380 O O . MET A 1 305 ? -8.375 -25.078 -20.172 1 94.25 305 MET A O 1
ATOM 2384 N N . GLN A 1 306 ? -8.758 -27.062 -21.188 1 93.81 306 GLN A N 1
ATOM 2385 C CA . GLN A 1 306 ? -10.078 -26.641 -21.625 1 93.81 306 GLN A CA 1
ATOM 2386 C C . GLN A 1 306 ? -11.008 -26.406 -20.438 1 93.81 306 GLN A C 1
ATOM 2388 O O . GLN A 1 306 ? -11.789 -25.438 -20.438 1 93.81 306 GLN A O 1
ATOM 2393 N N . LYS A 1 307 ? -10.898 -27.266 -19.516 1 94.5 307 LYS A N 1
ATOM 2394 C CA . LYS A 1 307 ? -11.695 -27.109 -18.312 1 94.5 307 LYS A CA 1
ATOM 2395 C C . LYS A 1 307 ? -11.406 -25.766 -17.641 1 94.5 307 LYS A C 1
ATOM 2397 O O . LYS A 1 307 ? -12.328 -25.062 -17.219 1 94.5 307 LYS A O 1
ATOM 2402 N N . MET A 1 308 ? -10.172 -25.375 -17.531 1 92.94 308 MET A N 1
ATOM 2403 C CA . MET A 1 308 ? -9.773 -24.094 -16.953 1 92.94 308 MET A CA 1
ATOM 2404 C C . MET A 1 308 ? -10.234 -22.938 -17.828 1 92.94 308 MET A C 1
ATOM 2406 O O . MET A 1 308 ? -10.719 -21.922 -17.312 1 92.94 308 MET A O 1
ATOM 2410 N N . GLN A 1 309 ? -10.055 -23.047 -19.078 1 89.5 309 GLN A N 1
ATOM 2411 C CA . GLN A 1 309 ? -10.461 -22.016 -20.016 1 89.5 309 GLN A CA 1
ATOM 2412 C C . GLN A 1 309 ? -11.953 -21.719 -19.906 1 89.5 309 GLN A C 1
ATOM 2414 O O . GLN A 1 309 ? -12.383 -20.578 -20.031 1 89.5 309 GLN A O 1
ATOM 2419 N N . ASP A 1 310 ? -12.695 -22.844 -19.688 1 90.69 310 ASP A N 1
ATOM 2420 C CA . ASP A 1 310 ? -14.141 -22.719 -19.562 1 90.69 310 ASP A CA 1
ATOM 2421 C C . ASP A 1 310 ? -14.539 -22.266 -18.156 1 90.69 310 ASP A C 1
ATOM 2423 O O . ASP A 1 310 ? -15.727 -22.125 -17.859 1 90.69 310 ASP A O 1
ATOM 2427 N N . ARG A 1 311 ? -13.617 -22.078 -17.344 1 91.56 311 ARG A N 1
ATOM 2428 C CA . ARG A 1 311 ? -13.836 -21.625 -15.984 1 91.56 311 ARG A CA 1
ATOM 2429 C C . ARG A 1 311 ? -14.727 -22.594 -15.211 1 91.56 311 ARG A C 1
ATOM 2431 O O . ARG A 1 311 ? -15.609 -22.172 -14.461 1 91.56 311 ARG A O 1
ATOM 2438 N N . LYS A 1 312 ? -14.422 -23.844 -15.383 1 94.06 312 LYS A N 1
ATOM 2439 C CA . LYS A 1 312 ? -15.258 -24.859 -14.75 1 94.06 312 LYS A CA 1
ATOM 2440 C C . LYS A 1 312 ? -14.57 -25.453 -13.523 1 94.06 312 LYS A C 1
ATOM 2442 O O . LYS A 1 312 ? -15.203 -26.188 -12.75 1 94.06 312 LYS A O 1
ATOM 2447 N N . ASN A 1 313 ? -13.359 -25.109 -13.367 1 96.12 313 ASN A N 1
ATOM 2448 C CA . ASN A 1 313 ? -12.633 -25.719 -12.25 1 96.12 313 ASN A CA 1
ATOM 2449 C C . ASN A 1 313 ? -12.945 -25.016 -10.938 1 96.12 313 ASN A C 1
ATOM 2451 O O . ASN A 1 313 ? -13.18 -23.797 -10.914 1 96.12 313 ASN A O 1
ATOM 2455 N N . ILE A 1 314 ? -12.93 -25.734 -9.852 1 97.81 314 ILE A N 1
ATOM 2456 C CA . ILE A 1 314 ? -12.938 -25.234 -8.484 1 97.81 314 ILE A CA 1
ATOM 2457 C C . ILE A 1 314 ? -11.609 -25.547 -7.809 1 97.81 314 ILE A C 1
ATOM 2459 O O . ILE A 1 314 ? -11.32 -26.719 -7.5 1 97.81 314 ILE A O 1
ATOM 2463 N N . GLY A 1 315 ? -10.875 -24.531 -7.605 1 97.62 315 GLY A N 1
ATOM 2464 C CA . GLY A 1 315 ? -9.531 -24.719 -7.082 1 97.62 315 GLY A CA 1
ATOM 2465 C C . GLY A 1 315 ? -8.516 -25.078 -8.148 1 97.62 315 GLY A C 1
ATOM 2466 O O . GLY A 1 315 ? -8.602 -24.594 -9.281 1 97.62 315 GLY A O 1
ATOM 2467 N N . LYS A 1 316 ? -7.559 -25.859 -7.793 1 98.19 316 LYS A N 1
ATOM 2468 C CA . LYS A 1 316 ? -6.387 -26.094 -8.625 1 98.19 316 LYS A CA 1
ATOM 2469 C C . LYS A 1 316 ? -6.555 -27.359 -9.461 1 98.19 316 LYS A C 1
ATOM 2471 O O . LYS A 1 316 ? -7.07 -28.375 -8.969 1 98.19 316 LYS A O 1
ATOM 2476 N N . ILE A 1 317 ? -6.094 -27.281 -10.688 1 98.31 317 ILE A N 1
ATOM 2477 C CA . ILE A 1 317 ? -5.949 -28.469 -11.531 1 98.31 317 ILE A CA 1
ATOM 2478 C C . ILE A 1 317 ? -4.516 -28.984 -11.461 1 98.31 317 ILE A C 1
ATOM 2480 O O . ILE A 1 317 ? -3.564 -28.203 -11.555 1 98.31 317 ILE A O 1
ATOM 2484 N N . ILE A 1 318 ? -4.402 -30.312 -11.266 1 98.56 318 ILE A N 1
ATOM 2485 C CA . ILE A 1 318 ? -3.098 -30.938 -11.086 1 98.56 318 ILE A CA 1
ATOM 2486 C C . ILE A 1 318 ? -2.803 -31.859 -12.273 1 98.56 318 ILE A C 1
ATOM 2488 O O . ILE A 1 318 ? -3.711 -32.5 -12.828 1 98.56 318 ILE A O 1
ATOM 2492 N N . LEU A 1 319 ? -1.557 -31.828 -12.703 1 98.12 319 LEU A N 1
ATOM 2493 C CA . LEU A 1 319 ? -1.036 -32.875 -13.578 1 98.12 319 LEU A CA 1
ATOM 2494 C C . LEU A 1 319 ? -0.17 -33.844 -12.805 1 98.12 319 LEU A C 1
ATOM 2496 O O . LEU A 1 319 ? 0.747 -33.438 -12.086 1 98.12 319 LEU A O 1
ATOM 2500 N N . ASP A 1 320 ? -0.5 -35 -12.945 1 95.62 320 ASP A N 1
ATOM 2501 C CA . ASP A 1 320 ? 0.147 -36.094 -12.203 1 95.62 320 ASP A CA 1
ATOM 2502 C C . ASP A 1 320 ? 0.743 -37.125 -13.156 1 95.62 320 ASP A C 1
ATOM 2504 O O . ASP A 1 320 ? 0.01 -37.875 -13.805 1 95.62 320 ASP A O 1
ATOM 2508 N N . PRO A 1 321 ? 2.055 -37.25 -13.18 1 93.56 321 PRO A N 1
ATOM 2509 C CA . PRO A 1 321 ? 2.709 -38.156 -14.125 1 93.56 321 PRO A CA 1
ATOM 2510 C C . PRO A 1 321 ? 2.369 -39.625 -13.867 1 93.56 321 PRO A C 1
ATOM 2512 O O . PRO A 1 321 ? 2.592 -40.469 -14.734 1 93.56 321 PRO A O 1
ATOM 2515 N N . THR A 1 322 ? 1.875 -39.938 -12.758 1 90.56 322 THR A N 1
ATOM 2516 C CA . THR A 1 322 ? 1.628 -41.344 -12.422 1 90.56 322 THR A CA 1
ATOM 2517 C C . THR A 1 322 ? 0.232 -41.75 -12.867 1 90.56 322 THR A C 1
ATOM 2519 O O . THR A 1 322 ? -0.102 -42.938 -12.836 1 90.56 322 THR A O 1
ATOM 2522 N N . LEU A 1 323 ? -0.508 -40.812 -13.281 1 93.56 323 LEU A N 1
ATOM 2523 C CA . LEU A 1 323 ? -1.876 -41.156 -13.68 1 93.56 323 LEU A CA 1
ATOM 2524 C C . LEU A 1 323 ? -1.918 -41.688 -15.102 1 93.56 323 LEU A C 1
ATOM 2526 O O . LEU A 1 323 ? -1.112 -41.312 -15.945 1 93.56 323 LEU A O 1
ATOM 2530 N N . GLU A 1 324 ? -2.861 -42.562 -15.297 1 93.75 324 GLU A N 1
ATOM 2531 C CA . GLU A 1 324 ? -3.102 -43.094 -16.641 1 93.75 324 GLU A CA 1
ATOM 2532 C C . GLU A 1 324 ? -4.055 -42.188 -17.422 1 93.75 324 GLU A C 1
ATOM 2534 O O . GLU A 1 324 ? -5.027 -41.688 -16.875 1 93.75 324 GLU A O 1
ATOM 2539 N N . PRO A 1 325 ? -3.744 -42.094 -18.688 1 93.25 325 PRO A N 1
ATOM 2540 C CA . PRO A 1 325 ? -4.625 -41.25 -19.516 1 93.25 325 PRO A CA 1
ATOM 2541 C C . PRO A 1 325 ? -6.047 -41.812 -19.609 1 93.25 325 PRO A C 1
ATOM 2543 O O . PRO A 1 325 ? -6.25 -43.031 -19.484 1 93.25 325 PRO A O 1
ATOM 2546 N N . LYS A 1 326 ? -7.02 -40.969 -19.75 1 88.81 326 LYS A N 1
ATOM 2547 C CA . LYS A 1 326 ? -8.406 -41.375 -19.969 1 88.81 326 LYS A CA 1
ATOM 2548 C C . LYS A 1 326 ? -8.578 -42.031 -21.328 1 88.81 326 LYS A C 1
ATOM 2550 O O . LYS A 1 326 ? -7.965 -41.625 -22.312 1 88.81 326 LYS A O 1
ATOM 2555 N N . PRO A 1 327 ? -9.305 -43.188 -21.344 1 85.56 327 PRO A N 1
ATOM 2556 C CA . PRO A 1 327 ? -9.523 -43.875 -22.609 1 85.56 327 PRO A CA 1
ATOM 2557 C C . PRO A 1 327 ? -10.156 -42.969 -23.672 1 85.56 327 PRO A C 1
ATOM 2559 O O . PRO A 1 327 ? -11.062 -42.188 -23.359 1 85.56 327 PRO A O 1
ATOM 2562 N N . LYS A 1 328 ? -9.477 -42.719 -24.781 1 75.25 328 LYS A N 1
ATOM 2563 C CA . LYS A 1 328 ? -10.023 -41.906 -25.891 1 75.25 328 LYS A CA 1
ATOM 2564 C C . LYS A 1 328 ? -11.133 -42.688 -26.609 1 75.25 328 LYS A C 1
ATOM 2566 O O . LYS A 1 328 ? -11.031 -43.906 -26.812 1 75.25 328 LYS A O 1
ATOM 2571 N N . PRO A 1 329 ? -12.289 -42.062 -26.734 1 62.22 329 PRO A N 1
ATOM 2572 C CA . PRO A 1 329 ? -13.289 -42.812 -27.516 1 62.22 329 PRO A CA 1
ATOM 2573 C C . PRO A 1 329 ? -12.75 -43.281 -28.859 1 62.22 329 PRO A C 1
ATOM 2575 O O . PRO A 1 329 ? -11.977 -42.594 -29.516 1 62.22 329 PRO A O 1
ATOM 2578 N N . VAL A 1 330 ? -12.641 -44.5 -29.016 1 55.94 330 VAL A N 1
ATOM 2579 C CA . VAL A 1 330 ? -12.266 -45.062 -30.297 1 55.94 330 VAL A CA 1
ATOM 2580 C C . VAL A 1 330 ? -13.055 -44.406 -31.422 1 55.94 330 VAL A C 1
ATOM 2582 O O . VAL A 1 330 ? -14.289 -44.344 -31.391 1 55.94 330 VAL A O 1
ATOM 2585 N N . SER A 1 331 ? -12.484 -43.312 -31.859 1 54.34 331 SER A N 1
ATOM 2586 C CA . SER A 1 331 ? -13.18 -42.75 -33.031 1 54.34 331 SER A CA 1
ATOM 2587 C C . SER A 1 331 ? -13.672 -43.875 -33.938 1 54.34 331 SER A C 1
ATOM 2589 O O . SER A 1 331 ? -12.93 -44.812 -34.219 1 54.34 331 SER A O 1
ATOM 2591 N N . PRO A 1 332 ? -15.008 -43.969 -34.125 1 49.25 332 PRO A N 1
ATOM 2592 C CA . PRO A 1 332 ? -15.398 -44.969 -35.094 1 49.25 332 PRO A CA 1
ATOM 2593 C C . PRO A 1 332 ? -14.555 -44.906 -36.375 1 49.25 332 PRO A C 1
ATOM 2595 O O . PRO A 1 332 ? -14.117 -43.844 -36.781 1 49.25 332 PRO A O 1
ATOM 2598 N N . ALA A 1 333 ? -13.867 -45.844 -36.688 1 41.88 333 ALA A N 1
ATOM 2599 C CA . ALA A 1 333 ? -13.211 -45.906 -38 1 41.88 333 ALA A CA 1
ATOM 2600 C C . ALA A 1 333 ? -14.062 -45.219 -39.062 1 41.88 333 ALA A C 1
ATOM 2602 O O . ALA A 1 333 ? -15.258 -45.531 -39.188 1 41.88 333 ALA A O 1
ATOM 2603 N N . ARG A 1 334 ? -13.688 -44.094 -39.312 1 46 334 ARG A N 1
ATOM 2604 C CA . ARG A 1 334 ? -14.297 -43.469 -40.469 1 46 334 ARG A CA 1
ATOM 2605 C C . ARG A 1 334 ? -14.492 -44.5 -41.594 1 46 334 ARG A C 1
ATOM 2607 O O . ARG A 1 334 ? -13.531 -45.094 -42.062 1 46 334 ARG A O 1
ATOM 2614 N N . ILE A 1 335 ? -15.703 -45.25 -41.594 1 37.56 335 ILE A N 1
ATOM 2615 C CA . ILE A 1 335 ? -16.047 -46.031 -42.75 1 37.56 335 ILE A CA 1
ATOM 2616 C C . ILE A 1 335 ? -15.93 -45.156 -44 1 37.56 335 ILE A C 1
ATOM 2618 O O . ILE A 1 335 ? -16.641 -44.156 -44.156 1 37.56 335 ILE A O 1
ATOM 2622 N N . HIS A 1 336 ? -14.773 -45.094 -44.531 1 37.69 336 HIS A N 1
ATOM 2623 C CA . HIS A 1 336 ? -14.656 -44.5 -45.875 1 37.69 336 HIS A CA 1
ATOM 2624 C C . HIS A 1 336 ? -15.695 -45.094 -46.844 1 37.69 336 HIS A C 1
ATOM 2626 O O . HIS A 1 336 ? -15.625 -46.25 -47.219 1 37.69 336 HIS A O 1
ATOM 2632 N N . THR A 1 337 ? -16.984 -44.656 -46.688 1 36.59 337 THR A N 1
ATOM 2633 C CA . THR A 1 337 ? -17.953 -45 -47.719 1 36.59 337 THR A CA 1
ATOM 2634 C C . THR A 1 337 ? -17.5 -44.438 -49.062 1 36.59 337 THR A C 1
ATOM 2636 O O . THR A 1 337 ? -17.344 -43.25 -49.219 1 36.59 337 THR A O 1
ATOM 2639 N N . THR A 1 338 ? -16.766 -45.156 -49.844 1 37.81 338 THR A N 1
ATOM 2640 C CA . THR A 1 338 ? -16.484 -44.969 -51.281 1 37.81 338 THR A CA 1
ATOM 2641 C C . THR A 1 338 ? -17.766 -44.625 -52.031 1 37.81 338 THR A C 1
ATOM 2643 O O . THR A 1 338 ? -18.656 -45.469 -52.156 1 37.81 338 THR A O 1
ATOM 2646 N N . SER A 1 339 ? -18.328 -43.406 -51.781 1 33.56 339 SER A N 1
ATOM 2647 C CA . SER A 1 339 ? -19.422 -42.969 -52.625 1 33.56 339 SER A CA 1
ATOM 2648 C C . SER A 1 339 ? -19.094 -43.188 -54.125 1 33.56 339 SER A C 1
ATOM 2650 O O . SER A 1 339 ? -18.109 -42.625 -54.625 1 33.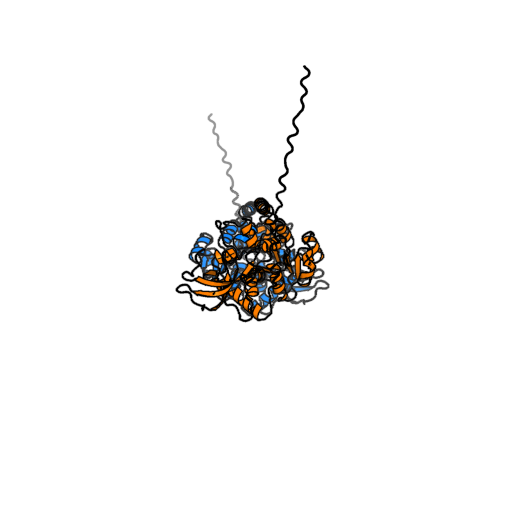56 339 SER A O 1
ATOM 2652 N N . GLN A 1 340 ? -19.344 -44.281 -54.688 1 33.75 340 GLN A N 1
ATOM 2653 C CA . GLN A 1 340 ? -19.375 -44.594 -56.125 1 33.75 340 GLN A CA 1
ATOM 2654 C C . GLN A 1 340 ? -20.219 -43.562 -56.844 1 33.75 340 GLN A C 1
ATOM 2656 O O . GLN A 1 340 ? -21.438 -43.469 -56.656 1 33.75 340 GLN A O 1
ATOM 2661 N N . CYS A 1 341 ? -19.734 -42.281 -56.875 1 31.03 341 CYS A N 1
ATOM 2662 C CA . CYS A 1 341 ? -20.359 -41.281 -57.75 1 31.03 341 CYS A CA 1
ATOM 2663 C C . CYS A 1 341 ? -20.719 -41.906 -59.125 1 31.03 341 CYS A C 1
ATOM 2665 O O . CYS A 1 341 ? -19.828 -42.375 -59.812 1 31.03 341 CYS A O 1
ATOM 2667 N N . SER A 1 342 ? -21.906 -42.531 -59.25 1 33.03 342 SER A N 1
ATOM 2668 C CA . SER A 1 342 ? -22.531 -43.031 -60.5 1 33.03 342 SER A CA 1
ATOM 2669 C C . SER A 1 342 ? -22.438 -41.969 -61.594 1 33.03 342 SER A C 1
ATOM 2671 O O . SER A 1 342 ? -22.719 -40.812 -61.375 1 33.03 342 SER A O 1
ATOM 2673 N N . GLU A 1 343 ? -21.547 -42.125 -62.531 1 33.22 343 GLU A N 1
ATOM 2674 C CA . GLU A 1 343 ? -21.375 -41.438 -63.812 1 33.22 343 GLU A CA 1
ATOM 2675 C C . GLU A 1 343 ? -22.688 -41.375 -64.562 1 33.22 343 GLU A C 1
ATOM 2677 O O . GLU A 1 343 ? -23.203 -42.406 -65.062 1 33.22 343 GLU A O 1
ATOM 2682 N N . ASP A 1 344 ? -23.703 -40.625 -64.188 1 29.14 344 ASP A N 1
ATOM 2683 C CA . ASP A 1 344 ? -24.922 -40.438 -64.938 1 29.14 344 ASP A CA 1
ATOM 2684 C C . ASP A 1 344 ? -24.625 -39.938 -66.375 1 29.14 344 ASP A C 1
ATOM 2686 O O . ASP A 1 344 ? -24.016 -38.875 -66.5 1 29.14 344 ASP A O 1
ATOM 2690 N N . LYS A 1 345 ? -24.312 -40.844 -67.25 1 33.88 345 LYS A N 1
ATOM 2691 C CA . LYS A 1 345 ? -24.266 -40.656 -68.688 1 33.88 345 LYS A CA 1
ATOM 2692 C C . LYS A 1 345 ? -25.516 -39.938 -69.188 1 33.88 345 LYS A C 1
ATOM 2694 O O . LYS A 1 345 ? -26.641 -40.438 -69.062 1 33.88 345 LYS A O 1
ATOM 2699 N N . GLU A 1 346 ? -25.578 -38.562 -69.125 1 29.12 346 GLU A N 1
ATOM 2700 C CA . GLU A 1 346 ? -26.594 -37.719 -69.75 1 29.12 346 GLU A CA 1
ATOM 2701 C C . GLU A 1 346 ? -26.875 -38.125 -71.188 1 29.12 346 GLU A C 1
ATOM 2703 O O . GLU A 1 346 ? -25.953 -38.219 -72.062 1 29.12 346 GLU A O 1
ATOM 2708 N N . ASN A 1 347 ? -27.766 -39.062 -71.438 1 34.81 347 ASN A N 1
ATOM 2709 C CA . ASN A 1 347 ? -28.391 -39.469 -72.688 1 34.81 347 ASN A CA 1
ATOM 2710 C C . ASN A 1 347 ? -28.906 -38.281 -73.5 1 34.81 347 ASN A C 1
ATOM 2712 O O . ASN A 1 347 ? -29.922 -37.688 -73.125 1 34.81 347 ASN A O 1
ATOM 2716 N N . THR A 1 348 ? -28.047 -37.219 -73.75 1 30.06 348 THR A N 1
ATOM 2717 C CA . THR A 1 348 ? -28.594 -36.156 -74.562 1 30.06 348 THR A CA 1
ATOM 2718 C C . THR A 1 348 ? -29.078 -36.75 -75.875 1 30.06 348 THR A C 1
ATOM 2720 O O . THR A 1 348 ? -28.281 -37.219 -76.688 1 30.06 348 THR A O 1
ATOM 2723 N N . GLU A 1 349 ? -30.156 -37.406 -75.938 1 32.69 349 GLU A N 1
ATOM 2724 C CA . GLU A 1 349 ? -31 -37.781 -77.125 1 32.69 349 GLU A CA 1
ATOM 2725 C C . GLU A 1 349 ? -31.266 -36.562 -78 1 32.69 349 GLU A C 1
ATOM 2727 O O . GLU A 1 349 ? -32.094 -35.719 -77.688 1 32.69 349 GLU A O 1
ATOM 2732 N N . ASP A 1 350 ? -30.188 -35.75 -78.312 1 31.11 350 ASP A N 1
ATOM 2733 C CA . ASP A 1 350 ? -30.578 -34.781 -79.312 1 31.11 350 ASP A CA 1
ATOM 2734 C C . ASP A 1 350 ? -31.219 -35.438 -80.5 1 31.11 350 ASP A C 1
ATOM 2736 O O . ASP A 1 350 ? -30.75 -36.469 -81 1 31.11 350 ASP A O 1
ATOM 2740 N N . GLN A 1 351 ? -32.5 -34.969 -80.938 1 28.64 351 GLN A N 1
ATOM 2741 C CA . GLN A 1 351 ? -33.656 -35.125 -81.812 1 28.64 351 GLN A CA 1
ATOM 2742 C C . GLN A 1 351 ? -33.25 -35.125 -83.25 1 28.64 351 GLN A C 1
ATOM 2744 O O . GLN A 1 351 ? -32.719 -34.125 -83.75 1 28.64 351 GLN A O 1
ATOM 2749 N N . GLN A 1 352 ? -32.875 -36.312 -83.812 1 26.42 352 GLN A N 1
ATOM 2750 C CA . GLN A 1 352 ? -33.125 -36.594 -85.188 1 26.42 352 GLN A CA 1
ATOM 2751 C C . GLN A 1 352 ? -34.625 -36.625 -85.5 1 26.42 352 GLN A C 1
ATOM 2753 O O . GLN A 1 352 ? -35.375 -37.281 -84.75 1 26.42 352 GLN A O 1
ATOM 2758 N N . LYS B 1 1 ? -15.383 44.656 15.789 1 34.78 1 LYS B N 1
ATOM 2759 C CA . LYS B 1 1 ? -15.008 43.469 16.547 1 34.78 1 LYS B CA 1
ATOM 2760 C C . LYS B 1 1 ? -15.789 42.25 16.078 1 34.78 1 LYS B C 1
ATOM 2762 O O . LYS B 1 1 ? -17.031 42.25 16.109 1 34.78 1 LYS B O 1
ATOM 2767 N N . LYS B 1 2 ? -15.305 41.438 15.273 1 51.38 2 LYS B N 1
ATOM 2768 C CA . LYS B 1 2 ? -16.078 40.25 14.852 1 51.38 2 LYS B CA 1
ATOM 2769 C C 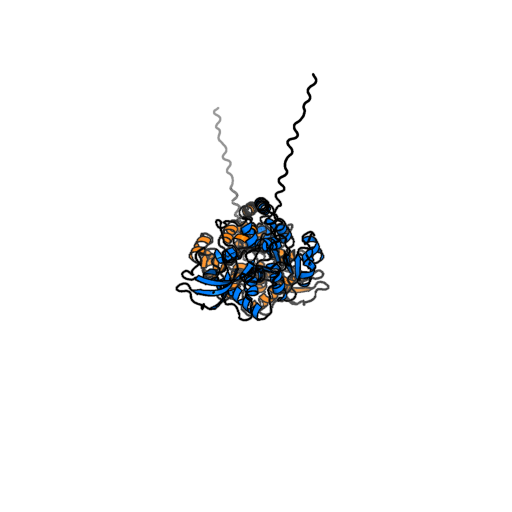. LYS B 1 2 ? -16.578 39.469 16.047 1 51.38 2 LYS B C 1
ATOM 2771 O O . LYS B 1 2 ? -15.852 39.281 17.031 1 51.38 2 LYS B O 1
ATOM 2776 N N . PRO B 1 3 ? -17.938 39.438 16.172 1 56.88 3 PRO B N 1
ATOM 2777 C CA . PRO B 1 3 ? -18.484 38.688 17.312 1 56.88 3 PRO B CA 1
ATOM 2778 C C . PRO B 1 3 ? -17.703 37.438 17.609 1 56.88 3 PRO B C 1
ATOM 2780 O O . PRO B 1 3 ? -17.172 36.781 16.703 1 56.88 3 PRO B O 1
ATOM 2783 N N . GLU B 1 4 ? -17.375 37.219 18.984 1 70.5 4 GLU B N 1
ATOM 2784 C CA . GLU B 1 4 ? -16.688 36 19.422 1 70.5 4 GLU B CA 1
ATOM 2785 C C . GLU B 1 4 ? -17.438 34.75 19 1 70.5 4 GLU B C 1
ATOM 2787 O O . GLU B 1 4 ? -18.672 34.688 19.109 1 70.5 4 GLU B O 1
ATOM 2792 N N . PRO B 1 5 ? -16.781 33.844 18.312 1 80.38 5 PRO B N 1
ATOM 2793 C CA . PRO B 1 5 ? -17.453 32.625 17.906 1 80.38 5 PRO B CA 1
ATOM 2794 C C . PRO B 1 5 ? -18.078 31.859 19.078 1 80.38 5 PRO B C 1
ATOM 2796 O O . PRO B 1 5 ? -17.594 31.969 20.219 1 80.38 5 PRO B O 1
ATOM 2799 N N . SER B 1 6 ? -19.219 31.391 18.969 1 88.06 6 SER B N 1
ATOM 2800 C CA . SER B 1 6 ? -19.875 30.5 19.922 1 88.06 6 SER B CA 1
ATOM 2801 C C . SER B 1 6 ? -19.922 29.062 19.391 1 88.06 6 SER B C 1
ATOM 2803 O O . SER B 1 6 ? -19.922 28.844 18.172 1 88.06 6 SER B O 1
ATOM 2805 N N . ALA B 1 7 ? -19.859 28.156 20.312 1 93.19 7 ALA B N 1
ATOM 2806 C CA . ALA B 1 7 ? -19.891 26.75 19.922 1 93.19 7 ALA B CA 1
ATOM 2807 C C . ALA B 1 7 ? -21.312 26.312 19.578 1 93.19 7 ALA B C 1
ATOM 2809 O O . ALA B 1 7 ? -22.234 26.469 20.391 1 93.19 7 ALA B O 1
ATOM 2810 N N . LYS B 1 8 ? -21.5 25.891 18.406 1 95.19 8 LYS B N 1
ATOM 2811 C CA . LYS B 1 8 ? -22.766 25.281 18 1 95.19 8 LYS B CA 1
ATOM 2812 C C . LYS B 1 8 ? -22.891 23.859 18.516 1 95.19 8 LYS B C 1
ATOM 2814 O O . LYS B 1 8 ? -22 23.375 19.219 1 95.19 8 LYS B O 1
ATOM 2819 N N . GLU B 1 9 ? -24.078 23.297 18.188 1 95.88 9 GLU B N 1
ATOM 2820 C CA . GLU B 1 9 ? -24.312 21.922 18.609 1 95.88 9 GLU B CA 1
ATOM 2821 C C . GLU B 1 9 ? -23.219 21 18.109 1 95.88 9 GLU B C 1
ATOM 2823 O O . GLU B 1 9 ? -22.859 21.016 16.938 1 95.88 9 GLU B O 1
ATOM 2828 N N . GLY B 1 10 ? -22.594 20.234 19.078 1 97 10 GLY B N 1
ATOM 2829 C CA . GLY B 1 10 ? -21.578 19.25 18.734 1 97 10 GLY B CA 1
ATOM 2830 C C . GLY B 1 10 ? -20.203 19.844 18.578 1 97 10 GLY B C 1
ATOM 2831 O O . GLY B 1 10 ? -19.234 19.141 18.25 1 97 10 GLY B O 1
ATOM 2832 N N . GLU B 1 11 ? -20.062 21.141 18.906 1 97.88 11 GLU B N 1
ATOM 2833 C CA . GLU B 1 11 ? -18.781 21.797 18.719 1 97.88 11 GLU B CA 1
ATOM 2834 C C . GLU B 1 11 ? -18.109 22.094 20.062 1 97.88 11 GLU B C 1
ATOM 2836 O O . GLU B 1 11 ? -18.766 22.141 21.094 1 97.88 11 GLU B O 1
ATOM 2841 N N . VAL B 1 12 ? -16.844 22.25 20.016 1 98.25 12 VAL B N 1
ATOM 2842 C CA . VAL B 1 12 ? -16 22.656 21.141 1 98.25 12 VAL B CA 1
ATOM 2843 C C . VAL B 1 12 ? -15.375 24.016 20.844 1 98.25 12 VAL B C 1
ATOM 2845 O O . VAL B 1 12 ? -14.789 24.219 19.766 1 98.25 12 VAL B O 1
ATOM 2848 N N . LEU B 1 13 ? -15.617 24.922 21.719 1 98.38 13 LEU B N 1
ATOM 2849 C CA . LEU B 1 13 ? -14.938 26.203 21.625 1 98.38 13 LEU B CA 1
ATOM 2850 C C . LEU B 1 13 ? -13.586 26.156 22.328 1 98.38 13 LEU B C 1
ATOM 2852 O O . LEU B 1 13 ? -13.508 25.875 23.516 1 98.38 13 LEU B O 1
ATOM 2856 N N . ILE B 1 14 ? -12.555 26.438 21.594 1 98.25 14 ILE B N 1
ATOM 2857 C CA . ILE B 1 14 ? -11.203 26.328 22.125 1 98.25 14 ILE B CA 1
ATOM 2858 C C . ILE B 1 14 ? -10.562 27.703 22.234 1 98.25 14 ILE B C 1
ATOM 2860 O O . ILE B 1 14 ? -10.562 28.469 21.266 1 98.25 14 ILE B O 1
ATOM 2864 N N . ARG B 1 15 ? -10.125 28.047 23.375 1 98.31 15 ARG B N 1
ATOM 2865 C CA . ARG B 1 15 ? -9.195 29.172 23.531 1 98.31 15 ARG B CA 1
ATOM 2866 C C . ARG B 1 15 ? -7.797 28.781 23.062 1 98.31 15 ARG B C 1
ATOM 2868 O O . ARG B 1 15 ? -7.09 28.047 23.766 1 98.31 15 ARG B O 1
ATOM 2875 N N . VAL B 1 16 ? -7.441 29.344 21.984 1 98.19 16 VAL B N 1
ATOM 2876 C CA . VAL B 1 16 ? -6.238 28.891 21.297 1 98.19 16 VAL B CA 1
ATOM 2877 C C . VAL B 1 16 ? -5 29.375 22.047 1 98.19 16 VAL B C 1
ATOM 2879 O O . VAL B 1 16 ? -4.902 30.562 22.391 1 98.19 16 VAL B O 1
ATOM 2882 N N . LYS B 1 17 ? -4.086 28.422 22.266 1 98.31 17 LYS B N 1
ATOM 2883 C CA . LYS B 1 17 ? -2.82 28.75 22.906 1 98.31 17 LYS B CA 1
ATOM 2884 C C . LYS B 1 17 ? -1.66 28.656 21.922 1 98.31 17 LYS B C 1
ATOM 2886 O O . LYS B 1 17 ? -0.627 29.297 22.109 1 98.31 17 LYS B O 1
ATOM 2891 N N . ALA B 1 18 ? -1.811 27.875 20.906 1 98.5 18 ALA B N 1
ATOM 2892 C CA . ALA B 1 18 ? -0.821 27.719 19.844 1 98.5 18 ALA B CA 1
ATOM 2893 C C . ALA B 1 18 ? -1.468 27.188 18.578 1 98.5 18 ALA B C 1
ATOM 2895 O O . ALA B 1 18 ? -2.418 26.406 18.641 1 98.5 18 ALA B O 1
ATOM 2896 N N . CYS B 1 19 ? -0.942 27.609 17.438 1 98.06 19 CYS B N 1
ATOM 2897 C CA . CYS B 1 19 ? -1.347 27.109 16.125 1 98.06 19 CYS B CA 1
ATOM 2898 C C . CYS B 1 19 ? -0.139 26.641 15.32 1 98.06 19 CYS B C 1
ATOM 2900 O O . CYS B 1 19 ? 0.956 27.188 15.461 1 98.06 19 CYS B O 1
ATOM 2902 N N . GLY B 1 20 ? -0.439 25.625 14.547 1 97.81 20 GLY B N 1
ATOM 2903 C CA . GLY B 1 20 ? 0.617 25.188 13.648 1 97.81 20 GLY B CA 1
ATOM 2904 C C . GLY B 1 20 ? 0.482 25.75 12.25 1 97.81 20 GLY B C 1
ATOM 2905 O O . GLY B 1 20 ? -0.631 25.953 11.766 1 97.81 20 GLY B O 1
ATOM 2906 N N . MET B 1 21 ? 1.658 26.016 11.68 1 96.44 21 MET B N 1
ATOM 2907 C CA . MET B 1 21 ? 1.706 26.422 10.273 1 96.44 21 MET B CA 1
ATOM 2908 C C . MET B 1 21 ? 2.219 25.281 9.398 1 96.44 21 MET B C 1
ATOM 2910 O O . MET B 1 21 ? 3.16 24.578 9.773 1 96.44 21 MET B O 1
ATOM 2914 N N . SER B 1 22 ? 1.536 25.016 8.328 1 92.06 22 SER B N 1
ATOM 2915 C CA . SER B 1 22 ? 1.947 23.984 7.375 1 92.06 22 SER B CA 1
ATOM 2916 C C . SER B 1 22 ? 2.029 24.547 5.957 1 92.06 22 SER B C 1
ATOM 2918 O O . SER B 1 22 ? 1.637 25.688 5.711 1 92.06 22 SER B O 1
ATOM 2920 N N . PHE B 1 23 ? 2.57 23.781 5.141 1 88.38 23 PHE B N 1
ATOM 2921 C CA . PHE B 1 23 ? 2.703 24.203 3.752 1 88.38 23 PHE B CA 1
ATOM 2922 C C . PHE B 1 23 ? 1.335 24.406 3.113 1 88.38 23 PHE B C 1
ATOM 2924 O O . PHE B 1 23 ? 1.19 25.203 2.182 1 88.38 23 PHE B O 1
ATOM 2931 N N . GLN B 1 24 ? 0.397 23.75 3.604 1 87.75 24 GLN B N 1
ATOM 2932 C CA . GLN B 1 24 ? -0.97 23.922 3.125 1 87.75 24 GLN B CA 1
ATOM 2933 C C . GLN B 1 24 ? -1.441 25.359 3.312 1 87.75 24 GLN B C 1
ATOM 2935 O O . GLN B 1 24 ? -2.215 25.875 2.504 1 87.75 24 GLN B O 1
ATOM 2940 N N . ASP B 1 25 ? -1.025 25.953 4.328 1 90.88 25 ASP B N 1
ATOM 2941 C CA . ASP B 1 25 ? -1.37 27.359 4.57 1 90.88 25 ASP B CA 1
ATOM 2942 C C . ASP B 1 25 ? -0.792 28.266 3.486 1 90.88 25 ASP B C 1
ATOM 2944 O O . ASP B 1 25 ? -1.436 29.234 3.068 1 90.88 25 ASP B O 1
ATOM 2948 N N . LEU B 1 26 ? 0.411 27.922 3.061 1 86.81 26 LEU B N 1
ATOM 2949 C CA . LEU B 1 26 ? 1.021 28.688 1.976 1 86.81 26 LEU B CA 1
ATOM 2950 C C . LEU B 1 26 ? 0.227 28.516 0.684 1 86.81 26 LEU B C 1
ATOM 2952 O O . LEU B 1 26 ? 0.06 29.484 -0.071 1 86.81 26 LEU B O 1
ATOM 2956 N N . MET B 1 27 ? -0.224 27.359 0.53 1 84.25 27 MET B N 1
ATOM 2957 C CA . MET B 1 27 ? -1.016 27.094 -0.667 1 84.25 27 MET B CA 1
ATOM 2958 C C . MET B 1 27 ? -2.32 27.891 -0.649 1 84.25 27 MET B C 1
ATOM 2960 O O . MET B 1 27 ? -2.752 28.406 -1.681 1 84.25 27 MET B O 1
ATOM 2964 N N . VAL B 1 28 ? -2.896 27.953 0.439 1 86.06 28 VAL B N 1
ATOM 2965 C CA . VAL B 1 28 ? -4.113 28.734 0.606 1 86.06 28 VAL B CA 1
ATOM 2966 C C . VAL B 1 28 ? -3.83 30.203 0.287 1 86.06 28 VAL B C 1
ATOM 2968 O O . VAL B 1 28 ? -4.574 30.828 -0.467 1 86.06 28 VAL B O 1
ATOM 2971 N N . ARG B 1 29 ? -2.799 30.609 0.833 1 84.94 29 ARG B N 1
ATOM 2972 C CA . ARG B 1 29 ? -2.438 32 0.646 1 84.94 29 ARG B CA 1
ATOM 2973 C C . ARG B 1 29 ? -2.189 32.312 -0.827 1 84.94 29 ARG B C 1
ATOM 2975 O O . ARG B 1 29 ? -2.533 33.406 -1.306 1 84.94 29 ARG B O 1
ATOM 2982 N N . GLN B 1 30 ? -1.715 31.328 -1.506 1 81.38 30 GLN B N 1
ATOM 2983 C CA . GLN B 1 30 ? -1.365 31.531 -2.908 1 81.38 30 GLN B CA 1
ATOM 2984 C C . GLN B 1 30 ? -2.545 31.203 -3.82 1 81.38 30 GLN B C 1
ATOM 2986 O O . GLN B 1 30 ? -2.467 31.391 -5.035 1 81.38 30 GLN B O 1
ATOM 2991 N N . GLY B 1 31 ? -3.605 30.688 -3.297 1 76.81 31 GLY B N 1
ATOM 2992 C CA . GLY B 1 31 ? -4.824 30.422 -4.047 1 76.81 31 GLY B CA 1
ATOM 2993 C C . GLY B 1 31 ? -4.73 29.188 -4.922 1 76.81 31 GLY B C 1
ATOM 2994 O O . GLY B 1 31 ? -5.383 29.109 -5.965 1 76.81 31 GLY B O 1
ATOM 2995 N N . VAL B 1 32 ? -3.877 28.281 -4.621 1 73.94 32 VAL B N 1
ATOM 2996 C CA . VAL B 1 32 ? -3.658 27.141 -5.504 1 73.94 32 VAL B CA 1
ATOM 2997 C C . VAL B 1 32 ? -4.43 25.922 -4.988 1 73.94 32 VAL B C 1
ATOM 2999 O O . VAL B 1 32 ? -4.434 24.875 -5.621 1 73.94 32 VAL B O 1
ATOM 3002 N N . LEU B 1 33 ? -5.172 26.016 -3.973 1 72.56 33 LEU B N 1
ATOM 3003 C CA . LEU B 1 33 ? -5.977 24.875 -3.529 1 72.56 33 LEU B CA 1
ATOM 3004 C C . LEU B 1 33 ? -7.238 24.75 -4.375 1 72.56 33 LEU B C 1
ATOM 3006 O O . LEU B 1 33 ? -7.852 25.75 -4.75 1 72.56 33 LEU B O 1
ATOM 3010 N N . GLU B 1 34 ? -7.469 23.5 -4.789 1 63.38 34 GLU B N 1
ATOM 3011 C CA . GLU B 1 34 ? -8.711 23.25 -5.516 1 63.38 34 GLU B CA 1
ATOM 3012 C C . GLU B 1 34 ? -9.93 23.5 -4.629 1 63.38 34 GLU B C 1
ATOM 3014 O O . GLU B 1 34 ? -9.977 23.031 -3.486 1 63.38 34 GLU B O 1
ATOM 3019 N N . HIS B 1 35 ? -10.875 24.281 -5.043 1 67.44 35 HIS B N 1
ATOM 3020 C CA . HIS B 1 35 ? -12.141 24.594 -4.383 1 67.44 35 HIS B CA 1
ATOM 3021 C C . HIS B 1 35 ? -11.914 25.344 -3.076 1 67.44 35 HIS B C 1
ATOM 3023 O O . HIS B 1 35 ? -12.531 25.016 -2.055 1 67.44 35 HIS B O 1
ATOM 3029 N N . GLY B 1 36 ? -10.961 26.219 -3.145 1 69.56 36 GLY B N 1
ATOM 3030 C CA . GLY B 1 36 ? -10.695 27 -1.949 1 69.56 36 GLY B CA 1
ATOM 3031 C C . GLY B 1 36 ? -11.859 27.875 -1.533 1 69.56 36 GLY B C 1
ATOM 3032 O O . GLY B 1 36 ? -12.75 28.156 -2.34 1 69.56 36 GLY B O 1
ATOM 3033 N N . PRO B 1 37 ? -11.898 28.047 -0.211 1 75.69 37 PRO B N 1
ATOM 3034 C CA . PRO B 1 37 ? -12.984 28.891 0.295 1 75.69 37 PRO B CA 1
ATOM 3035 C C . PRO B 1 37 ? -12.93 30.328 -0.24 1 75.69 37 PRO B C 1
ATOM 3037 O O . PRO B 1 37 ? -11.875 30.766 -0.72 1 75.69 37 PRO B O 1
ATOM 3040 N N . LYS B 1 38 ? -14.078 30.969 -0.223 1 80.75 38 LYS B N 1
ATOM 3041 C CA . LYS B 1 38 ? -14.164 32.375 -0.62 1 80.75 38 LYS B CA 1
ATOM 3042 C C . LYS B 1 38 ? -13.516 33.281 0.421 1 80.75 38 LYS B C 1
ATOM 3044 O O . LYS B 1 38 ? -13.656 33.062 1.624 1 80.75 38 LYS B O 1
ATOM 3049 N N . THR B 1 39 ? -12.719 34.219 0.012 1 80.94 39 THR B N 1
ATOM 3050 C CA . THR B 1 39 ? -12.086 35.188 0.896 1 80.94 39 THR B CA 1
ATOM 3051 C C . THR B 1 39 ? -13.086 36.25 1.332 1 80.94 39 THR B C 1
ATOM 3053 O O . THR B 1 39 ? -14.047 36.531 0.617 1 80.94 39 THR B O 1
ATOM 3056 N N . PRO B 1 40 ? -12.859 36.906 2.574 1 86.12 40 PRO B N 1
ATOM 3057 C CA . PRO B 1 40 ? -11.758 36.719 3.523 1 86.12 40 PRO B CA 1
ATOM 3058 C C . PRO B 1 40 ? -11.914 35.438 4.359 1 86.12 40 PRO B C 1
ATOM 3060 O O . PRO B 1 40 ? -13.039 35.062 4.699 1 86.12 40 PRO B O 1
ATOM 3063 N N . ILE B 1 41 ? -10.789 34.812 4.578 1 88.56 41 ILE B N 1
ATOM 3064 C CA . ILE B 1 41 ? -10.812 33.594 5.383 1 88.56 41 ILE B CA 1
ATOM 3065 C C . ILE B 1 41 ? -9.742 33.656 6.465 1 88.56 41 ILE B C 1
ATOM 3067 O O . ILE B 1 41 ? -8.68 34.25 6.258 1 88.56 41 ILE B O 1
ATOM 3071 N N . VAL B 1 42 ? -10.125 33.188 7.672 1 92.5 42 VAL B N 1
ATOM 3072 C CA . VAL B 1 42 ? -9.109 32.938 8.68 1 92.5 42 VAL B CA 1
ATOM 3073 C C . VAL B 1 42 ? -8.422 31.609 8.406 1 92.5 42 VAL B C 1
ATOM 3075 O O . VAL B 1 42 ? -9.086 30.562 8.289 1 92.5 42 VAL B O 1
ATOM 3078 N N . MET B 1 43 ? -7.141 31.641 8.297 1 94.06 43 MET B N 1
ATOM 3079 C CA . MET B 1 43 ? -6.375 30.469 7.883 1 94.06 43 MET B CA 1
ATOM 3080 C C . MET B 1 43 ? -6.012 29.609 9.086 1 94.06 43 MET B C 1
ATOM 3082 O O . MET B 1 43 ? -6.402 29.906 10.211 1 94.06 43 MET B O 1
ATOM 3086 N N . GLY B 1 44 ? -5.34 28.547 8.742 1 95.44 44 GLY B N 1
ATOM 3087 C CA . GLY B 1 44 ? -4.867 27.641 9.773 1 95.44 44 GLY B CA 1
ATOM 3088 C C . GLY B 1 44 ? -5.66 26.344 9.852 1 95.44 44 GLY B C 1
ATOM 3089 O O . GLY B 1 44 ? -6.891 26.359 9.766 1 95.44 44 GLY B O 1
ATOM 3090 N N . PHE B 1 45 ? -4.93 25.25 10.164 1 96.31 45 PHE B N 1
ATOM 3091 C CA . PHE B 1 45 ? -5.594 23.953 10.086 1 96.31 45 PHE B CA 1
ATOM 3092 C C . PHE B 1 45 ? -5.426 23.172 11.383 1 96.31 45 PHE B C 1
ATOM 3094 O O . PHE B 1 45 ? -6.012 22.109 11.555 1 96.31 45 PHE B O 1
ATOM 3101 N N . GLU B 1 46 ? -4.617 23.641 12.289 1 97.69 46 GLU B N 1
ATOM 3102 C CA . GLU B 1 46 ? -4.395 22.922 13.539 1 97.69 46 GLU B CA 1
ATOM 3103 C C . GLU B 1 46 ? -4.098 23.891 14.68 1 97.69 46 GLU B C 1
ATOM 3105 O O . GLU B 1 46 ? -3.512 24.953 14.469 1 97.69 46 GLU B O 1
ATOM 3110 N N . CYS B 1 47 ? -4.516 23.5 15.875 1 98.31 47 CYS B N 1
ATOM 3111 C CA . CYS B 1 47 ? -4.277 24.312 17.062 1 98.31 47 CYS B CA 1
ATOM 3112 C C . CYS B 1 47 ? -4.305 23.469 18.328 1 98.31 47 CYS 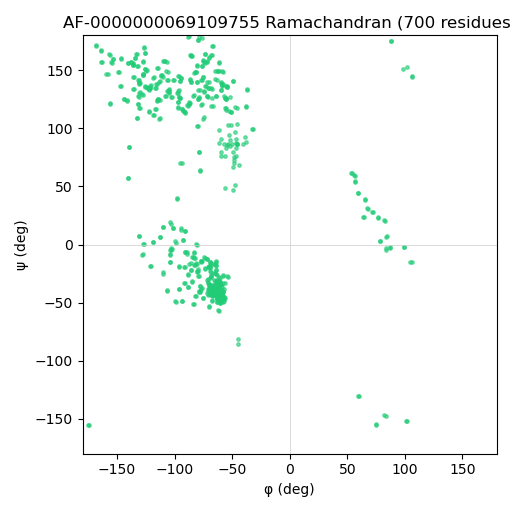B C 1
ATOM 3114 O O . CYS B 1 47 ? -4.68 22.297 18.281 1 98.31 47 CYS B O 1
ATOM 3116 N N . ALA B 1 48 ? -3.783 24.016 19.359 1 98.69 48 ALA B N 1
ATOM 3117 C CA . ALA B 1 48 ? -3.889 23.484 20.719 1 98.69 48 ALA B CA 1
ATOM 3118 C C . ALA B 1 48 ? -4.312 24.578 21.688 1 98.69 48 ALA B C 1
ATOM 3120 O O . ALA B 1 48 ? -3.953 25.75 21.531 1 98.69 48 ALA B O 1
ATOM 3121 N N . GLY B 1 49 ? -5.141 24.172 22.609 1 98.5 49 GLY B N 1
ATOM 3122 C CA . GLY B 1 49 ? -5.621 25.141 23.594 1 98.5 49 GLY B CA 1
ATOM 3123 C C . GLY B 1 49 ? -6.477 24.516 24.672 1 98.5 49 GLY B C 1
ATOM 3124 O O . GLY B 1 49 ? -6.281 23.344 25.031 1 98.5 49 GLY B O 1
ATOM 3125 N N . GLU B 1 50 ? -7.285 25.391 25.188 1 98.56 50 GLU B N 1
ATOM 3126 C CA . GLU B 1 50 ? -8.164 24.953 26.266 1 98.56 50 GLU B CA 1
ATOM 3127 C C . GLU B 1 50 ? -9.633 25.078 25.875 1 98.56 50 GLU B C 1
ATOM 3129 O O . GLU B 1 50 ? -10.023 26.062 25.234 1 98.56 50 GLU B O 1
ATOM 3134 N N . VAL B 1 51 ? -10.422 24.094 26.359 1 98.62 51 VAL B N 1
ATOM 3135 C CA . VAL B 1 51 ? -11.852 24.156 26.109 1 98.62 51 VAL B CA 1
ATOM 3136 C C . VAL B 1 51 ? -12.461 25.328 26.891 1 98.62 51 VAL B C 1
ATOM 3138 O O . VAL B 1 51 ? -12.391 25.375 28.109 1 98.62 51 VAL B O 1
ATOM 3141 N N . GLU B 1 52 ? -13 26.203 26.172 1 98.12 52 GLU B N 1
ATOM 3142 C CA . GLU B 1 52 ? -13.609 27.375 26.781 1 98.12 52 GLU B CA 1
ATOM 3143 C C . GLU B 1 52 ? -15.117 27.188 26.953 1 98.12 52 GLU B C 1
ATOM 3145 O O . GLU B 1 52 ? -15.695 27.672 27.922 1 98.12 52 GLU B O 1
ATOM 3150 N N . ALA B 1 53 ? -15.719 26.562 25.984 1 97.94 53 ALA B N 1
ATOM 3151 C CA . ALA B 1 53 ? -17.156 26.266 26.016 1 97.94 53 ALA B CA 1
ATOM 3152 C C . ALA B 1 53 ? -17.484 25.047 25.188 1 97.94 53 ALA B C 1
ATOM 3154 O O . ALA B 1 53 ? -16.703 24.609 24.344 1 97.94 53 ALA B O 1
ATOM 3155 N N . LEU B 1 54 ? -18.688 24.469 25.516 1 98 54 LEU B N 1
ATOM 3156 C CA . LEU B 1 54 ? -19.203 23.328 24.781 1 98 54 LEU B CA 1
ATOM 3157 C C . LEU B 1 54 ? -20.562 23.625 24.203 1 98 54 LEU B C 1
ATOM 3159 O O . LEU B 1 54 ? -21.406 24.25 24.859 1 98 54 LEU B O 1
ATOM 3163 N N . GLY B 1 55 ? -20.688 23.266 22.938 1 97 55 GLY B N 1
ATOM 3164 C CA . GLY B 1 55 ? -22.031 23.328 22.375 1 97 55 GLY B CA 1
ATOM 3165 C C . GLY B 1 55 ? -22.984 22.328 22.984 1 97 55 GLY B C 1
ATOM 3166 O O . GLY B 1 55 ? -22.562 21.406 23.688 1 97 55 GLY B O 1
ATOM 3167 N N . GLU B 1 56 ? -24.219 22.547 22.594 1 95.38 56 GLU B N 1
ATOM 3168 C CA . GLU B 1 56 ? -25.234 21.609 23.094 1 95.38 56 GLU B CA 1
ATOM 3169 C C . GLU B 1 56 ? -24.922 20.188 22.656 1 95.38 56 GLU B C 1
ATOM 3171 O O . GLU B 1 56 ? -24.453 19.953 21.531 1 95.38 56 GLU B O 1
ATOM 3176 N N . ASN B 1 57 ? -25.125 19.156 23.562 1 94.44 57 ASN B N 1
ATOM 3177 C CA . ASN B 1 57 ? -25.031 17.734 23.281 1 94.44 57 ASN B CA 1
ATOM 3178 C C . ASN B 1 57 ? -23.609 17.344 22.891 1 94.44 57 ASN B C 1
ATOM 3180 O O . ASN B 1 57 ? -23.406 16.469 22.047 1 94.44 57 ASN B O 1
ATOM 3184 N N . THR B 1 58 ? -22.672 18.141 23.312 1 96.44 58 THR B N 1
ATOM 3185 C CA . THR B 1 58 ? -21.281 17.781 23.078 1 96.44 58 THR B CA 1
ATOM 3186 C C . THR B 1 58 ? -20.719 16.969 24.25 1 96.44 58 THR B C 1
ATOM 3188 O O . THR B 1 58 ? -20.688 17.453 25.391 1 96.44 58 THR B O 1
ATOM 3191 N N . SER B 1 59 ? -20.375 15.719 24.047 1 94 59 SER B N 1
ATOM 3192 C CA . SER B 1 59 ? -19.906 14.828 25.109 1 94 59 SER B CA 1
ATOM 3193 C C . SER B 1 59 ? -18.406 14.555 24.969 1 94 59 SER B C 1
ATOM 3195 O O . SER B 1 59 ? -17.812 14.852 23.938 1 94 59 SER B O 1
ATOM 3197 N N . GLY B 1 60 ? -17.766 14.164 26.047 1 95.94 60 GLY B N 1
ATOM 3198 C CA . GLY B 1 60 ? -16.391 13.695 26.016 1 95.94 60 GLY B CA 1
ATOM 3199 C C . GLY B 1 60 ? -15.391 14.766 26.422 1 95.94 60 GLY B C 1
ATOM 3200 O O . GLY B 1 60 ? -14.188 14.5 26.5 1 95.94 60 GLY B O 1
ATOM 3201 N N . PHE B 1 61 ? -15.906 15.977 26.703 1 98.19 61 PHE B N 1
ATOM 3202 C CA . PHE B 1 61 ? -15.023 17.078 27.047 1 98.19 61 PHE B CA 1
ATOM 3203 C C . PHE B 1 61 ? -15.578 17.859 28.234 1 98.19 61 PHE B C 1
ATOM 3205 O O . PHE B 1 61 ? -16.781 17.859 28.469 1 98.19 61 PHE B O 1
ATOM 3212 N N . ASN B 1 62 ? -14.625 18.516 28.953 1 98 62 ASN B N 1
ATOM 3213 C CA . ASN B 1 62 ? -14.953 19.469 30 1 98 62 ASN B CA 1
ATOM 3214 C C . ASN B 1 62 ? -14.297 20.828 29.75 1 98 62 ASN B C 1
ATOM 3216 O O . ASN B 1 62 ? -13.227 20.891 29.141 1 98 62 ASN B O 1
ATOM 3220 N N . ILE B 1 63 ? -14.992 21.828 30.219 1 97.94 63 ILE B N 1
ATOM 3221 C CA . ILE B 1 63 ? -14.367 23.141 30.188 1 97.94 63 ILE B CA 1
ATOM 3222 C C . ILE B 1 63 ? -13.039 23.094 30.953 1 97.94 63 ILE B C 1
ATOM 3224 O O . ILE B 1 63 ? -12.953 22.516 32.031 1 97.94 63 ILE B O 1
ATOM 3228 N N . GLY B 1 64 ? -12 23.547 30.312 1 98.19 64 GLY B N 1
ATOM 3229 C CA . GLY B 1 64 ? -10.68 23.531 30.938 1 98.19 64 GLY B CA 1
ATOM 3230 C C . GLY B 1 64 ? -9.781 22.438 30.406 1 98.19 64 GLY B C 1
ATOM 3231 O O . GLY B 1 64 ? -8.562 22.469 30.609 1 98.19 64 GLY B O 1
ATOM 3232 N N . ASP B 1 65 ? -10.383 21.484 29.719 1 98.62 65 ASP B N 1
ATOM 3233 C CA . ASP B 1 65 ? -9.57 20.422 29.125 1 98.62 65 ASP B CA 1
ATOM 3234 C C . ASP B 1 65 ? -8.539 21 28.156 1 98.62 65 ASP B C 1
ATOM 3236 O O . ASP B 1 65 ? -8.844 21.922 27.391 1 98.62 65 ASP B O 1
ATOM 3240 N N . ARG B 1 66 ? -7.312 20.5 28.203 1 98.75 66 ARG B N 1
ATOM 3241 C CA . ARG B 1 66 ? -6.312 20.766 27.188 1 98.75 66 ARG B CA 1
ATOM 3242 C C . ARG B 1 66 ? -6.543 19.891 25.953 1 98.75 66 ARG B C 1
ATOM 3244 O O . ARG B 1 66 ? -6.66 18.672 26.062 1 98.75 66 ARG B O 1
ATOM 3251 N N . VAL B 1 67 ? -6.641 20.578 24.781 1 98.81 67 VAL B N 1
ATOM 3252 C CA . VAL B 1 67 ? -7.055 19.781 23.625 1 98.81 67 VAL B CA 1
ATOM 3253 C C . VAL B 1 67 ? -6.258 20.219 22.391 1 98.81 67 VAL B C 1
ATOM 3255 O O . VAL B 1 67 ? -5.645 21.281 22.391 1 98.81 67 VAL B O 1
ATOM 3258 N N . ILE B 1 68 ? -6.164 19.312 21.438 1 98.62 68 ILE B N 1
ATOM 3259 C CA . ILE B 1 68 ? -5.691 19.547 20.078 1 98.62 68 ILE B CA 1
ATOM 3260 C C . ILE B 1 68 ? -6.879 19.562 19.125 1 98.62 68 ILE B C 1
ATOM 3262 O O . ILE B 1 68 ? -7.781 18.734 19.219 1 98.62 68 ILE B O 1
ATOM 3266 N N . GLY B 1 69 ? -6.902 20.562 18.25 1 97.75 69 GLY B N 1
ATOM 3267 C CA . GLY B 1 69 ? -7.996 20.641 17.281 1 97.75 69 GLY B CA 1
ATOM 3268 C C . GLY B 1 69 ? -7.52 20.688 15.852 1 97.75 69 GLY B C 1
ATOM 3269 O O . GLY B 1 69 ? -6.551 21.391 15.531 1 97.75 69 GLY B O 1
ATOM 3270 N N . PHE B 1 70 ? -8.188 19.891 14.969 1 95.62 70 PHE B N 1
ATOM 3271 C CA . PHE B 1 70 ? -8.039 20.016 13.523 1 95.62 70 PHE B CA 1
ATOM 3272 C C . PHE B 1 70 ? -9.164 20.859 12.938 1 95.62 70 PHE B C 1
ATOM 3274 O O . PHE B 1 70 ? -10.344 20.531 13.094 1 95.62 70 PHE B O 1
ATOM 3281 N N . CYS B 1 71 ? -8.68 21.875 12.305 1 91.62 71 CYS B N 1
ATOM 3282 C CA . CYS B 1 71 ? -9.609 22.828 11.703 1 91.62 71 CYS B CA 1
ATOM 3283 C C . CYS B 1 71 ? -9.578 22.75 10.188 1 91.62 71 CYS B C 1
ATOM 3285 O O . CYS B 1 71 ? -8.578 22.312 9.609 1 91.62 71 CYS B O 1
ATOM 3287 N N . ASP B 1 72 ? -10.711 22.938 9.602 1 91.44 72 ASP B N 1
ATOM 3288 C CA . ASP B 1 72 ? -10.711 23.266 8.18 1 91.44 72 ASP B CA 1
ATOM 3289 C C . ASP B 1 72 ? -10.742 24.781 7.953 1 91.44 72 ASP B C 1
ATOM 3291 O O . ASP B 1 72 ? -11.75 25.312 7.484 1 91.44 72 ASP B O 1
ATOM 3295 N N . TYR B 1 73 ? -9.531 25.297 8.336 1 92.31 73 TYR B N 1
ATOM 3296 C CA . TYR B 1 73 ? -9.305 26.734 8.453 1 92.31 73 TYR B CA 1
ATOM 3297 C C . TYR B 1 73 ? -9.68 27.234 9.844 1 92.31 73 TYR B C 1
ATOM 3299 O O . TYR B 1 73 ? -9.914 26.438 10.758 1 92.31 73 TYR B O 1
ATOM 3307 N N . LYS B 1 74 ? -9.414 28.562 10.133 1 93.25 74 LYS B N 1
ATOM 3308 C CA . LYS B 1 74 ? -9.883 29.328 11.281 1 93.25 74 LYS B CA 1
ATOM 3309 C C . LYS B 1 74 ? -8.992 29.094 12.5 1 93.25 74 LYS B C 1
ATOM 3311 O O . LYS B 1 74 ? -9.148 29.75 13.531 1 93.25 74 LYS B O 1
ATOM 3316 N N . ALA B 1 75 ? -8.023 28.25 12.406 1 95.81 75 ALA B N 1
ATOM 3317 C CA . ALA B 1 75 ? -7.211 27.938 13.578 1 95.81 75 ALA B CA 1
ATOM 3318 C C . ALA B 1 75 ? -6.418 29.156 14.031 1 95.81 75 ALA B C 1
ATOM 3320 O O . ALA B 1 75 ? -6.121 29.312 15.219 1 95.81 75 ALA B O 1
ATOM 3321 N N . TRP B 1 76 ? -6.07 30 13.078 1 96.19 76 TRP B N 1
ATOM 3322 C CA . TRP B 1 76 ? -5.281 31.188 13.406 1 96.19 76 TRP B CA 1
ATOM 3323 C C . TRP B 1 76 ? -6.16 32.281 14.023 1 96.19 76 TRP B C 1
ATOM 3325 O O . TRP B 1 76 ? -6.297 33.344 13.469 1 96.19 76 TRP B O 1
ATOM 3335 N N . SER B 1 77 ? -6.695 31.984 15.133 1 95.19 77 SER B N 1
ATOM 3336 C CA . SER B 1 77 ? -7.594 32.844 15.891 1 95.19 77 SER B CA 1
ATOM 3337 C C . SER B 1 77 ? -7.418 32.656 17.391 1 95.19 77 SER B C 1
ATOM 3339 O O . SER B 1 77 ? -6.805 31.688 17.828 1 95.19 77 SER B O 1
ATOM 3341 N N . GLU B 1 78 ? -7.852 33.625 18.125 1 95.75 78 GLU B N 1
ATOM 3342 C CA . GLU B 1 78 ? -7.762 33.5 19.578 1 95.75 78 GLU B CA 1
ATOM 3343 C C . GLU B 1 78 ? -8.711 32.438 20.109 1 95.75 78 GLU B C 1
ATOM 3345 O O . GLU B 1 78 ? -8.438 31.828 21.141 1 95.75 78 GLU B O 1
ATOM 3350 N N . VAL B 1 79 ? -9.836 32.375 19.422 1 96.38 79 VAL B N 1
ATOM 3351 C CA . VAL B 1 79 ? -10.836 31.375 19.766 1 96.38 79 VAL B CA 1
ATOM 3352 C C . VAL B 1 79 ? -11.367 30.719 18.5 1 96.38 79 VAL B C 1
ATOM 3354 O O . VAL B 1 79 ? -11.531 31.375 17.469 1 96.38 79 VAL B O 1
ATOM 3357 N N . VAL B 1 80 ? -11.664 29.391 18.594 1 96.94 80 VAL B N 1
ATOM 3358 C CA . VAL B 1 80 ? -12.164 28.688 17.406 1 96.94 80 VAL B CA 1
ATOM 3359 C C . VAL B 1 80 ? -13.141 27.594 17.828 1 96.94 80 VAL B C 1
ATOM 3361 O O . VAL B 1 80 ? -12.914 26.906 18.828 1 96.94 80 VAL B O 1
ATOM 3364 N N . ALA B 1 81 ? -14.25 27.516 17.094 1 97.44 81 ALA B N 1
ATOM 3365 C CA . ALA B 1 81 ? -15.219 26.438 17.297 1 97.44 81 ALA B CA 1
ATOM 3366 C C . ALA B 1 81 ? -14.969 25.297 16.328 1 97.44 81 ALA B C 1
ATOM 3368 O O . ALA B 1 81 ? -14.898 25.5 15.117 1 97.44 81 ALA B O 1
ATOM 3369 N N . ILE B 1 82 ? -14.828 24.078 16.906 1 97 82 ILE B N 1
ATOM 3370 C CA . ILE B 1 82 ? -14.469 22.891 16.125 1 97 82 ILE B CA 1
ATOM 3371 C C . ILE B 1 82 ? -15.43 21.75 16.453 1 97 82 ILE B C 1
ATOM 3373 O O . ILE B 1 82 ? -15.734 21.5 17.625 1 97 82 ILE B O 1
ATOM 3377 N N . PRO B 1 83 ? -16 21.094 15.398 1 96.88 83 PRO B N 1
ATOM 3378 C CA . PRO B 1 83 ? -16.75 19.875 15.734 1 96.88 83 PRO B CA 1
ATOM 3379 C C . PRO B 1 83 ? -15.961 18.922 16.641 1 96.88 83 PRO B C 1
ATOM 3381 O O . PRO B 1 83 ? -14.766 18.703 16.422 1 96.88 83 PRO B O 1
ATOM 3384 N N . SER B 1 84 ? -16.625 18.312 17.578 1 97.69 84 SER B N 1
ATOM 3385 C CA . SER B 1 84 ? -15.961 17.547 18.625 1 97.69 84 SER B CA 1
ATOM 3386 C C . SER B 1 84 ? -15.219 16.344 18.062 1 97.69 84 SER B C 1
ATOM 3388 O O . SER B 1 84 ? -14.219 15.898 18.625 1 97.69 84 SER B O 1
ATOM 3390 N N . GLN B 1 85 ? -15.57 15.875 16.906 1 96.5 85 GLN B N 1
ATOM 3391 C CA . GLN B 1 85 ? -14.961 14.695 16.297 1 96.5 85 GLN B CA 1
ATOM 3392 C C . GLN B 1 85 ? -13.555 15.008 15.781 1 96.5 85 GLN B C 1
ATOM 3394 O O . GLN B 1 85 ? -12.789 14.094 15.477 1 96.5 85 GLN B O 1
ATOM 3399 N N . PHE B 1 86 ? -13.203 16.297 15.734 1 97.5 86 PHE B N 1
ATOM 3400 C CA . PHE B 1 86 ? -11.883 16.703 15.273 1 97.5 86 PHE B CA 1
ATOM 3401 C C . PHE B 1 86 ? -11.039 17.234 16.422 1 97.5 86 PHE B C 1
ATOM 3403 O O . PHE B 1 86 ? -10.031 17.906 16.203 1 97.5 86 PHE B O 1
ATOM 3410 N N . VAL B 1 87 ? -11.477 16.969 17.641 1 98.25 87 VAL B N 1
ATOM 3411 C CA . VAL B 1 87 ? -10.797 17.469 18.828 1 98.25 87 VAL B CA 1
ATOM 3412 C C . VAL B 1 87 ? -10.25 16.297 19.656 1 98.25 87 VAL B C 1
ATOM 3414 O O . VAL B 1 87 ? -10.945 15.297 19.844 1 98.25 87 VAL B O 1
ATOM 3417 N N . TYR B 1 88 ? -9.023 16.438 20.172 1 98.5 88 TYR B N 1
ATOM 3418 C CA . TYR B 1 88 ? -8.344 15.375 20.891 1 98.5 88 TYR B CA 1
ATOM 3419 C C . TYR B 1 88 ? -7.797 15.883 22.219 1 98.5 88 TYR B C 1
ATOM 3421 O O . TYR B 1 88 ? -7.238 16.984 22.297 1 98.5 88 TYR B O 1
ATOM 3429 N N . LYS B 1 89 ? -7.938 15.094 23.219 1 98.25 89 LYS B N 1
ATOM 3430 C CA . LYS B 1 89 ? -7.41 15.477 24.531 1 98.25 89 LYS B CA 1
ATOM 3431 C C . LYS B 1 89 ? -5.887 15.406 24.547 1 98.25 89 LYS B C 1
ATOM 3433 O O . LYS B 1 89 ? -5.293 14.477 23.984 1 98.25 89 LYS B O 1
ATOM 3438 N N . MET B 1 90 ? -5.301 16.312 25.156 1 97.75 90 MET B N 1
ATOM 3439 C CA . MET B 1 90 ? -3.848 16.391 25.281 1 97.75 90 MET B CA 1
ATOM 3440 C C . MET B 1 90 ? -3.379 15.75 26.578 1 97.75 90 MET B C 1
ATOM 3442 O O . MET B 1 90 ? -4.023 15.914 27.625 1 97.75 90 MET B O 1
ATOM 3446 N N . PRO B 1 91 ? -2.23 15.094 26.469 1 97 91 PRO B N 1
ATOM 3447 C CA . PRO B 1 91 ? -1.667 14.633 27.734 1 97 91 PRO B CA 1
ATOM 3448 C C . PRO B 1 91 ? -1.063 15.766 28.562 1 97 91 PRO B C 1
ATOM 3450 O O . PRO B 1 91 ? -0.733 16.828 28.031 1 97 91 PRO B O 1
ATOM 3453 N N . GLU B 1 92 ? -0.848 15.508 29.797 1 94.56 92 GLU B N 1
ATOM 3454 C CA . GLU B 1 92 ? -0.39 16.531 30.734 1 94.56 92 GLU B CA 1
ATOM 3455 C C . GLU B 1 92 ? 1.041 16.953 30.422 1 94.56 92 GLU B C 1
ATOM 3457 O O . GLU B 1 92 ? 1.406 18.125 30.625 1 94.56 92 GLU B O 1
ATOM 3462 N N . ASN B 1 93 ? 1.757 16.109 29.891 1 96.12 93 ASN B N 1
ATOM 3463 C CA . ASN B 1 93 ? 3.176 16.391 29.703 1 96.12 93 ASN B CA 1
ATOM 3464 C C . ASN B 1 93 ? 3.445 17.031 28.344 1 96.12 93 ASN B C 1
ATOM 3466 O O . ASN B 1 93 ? 4.602 17.203 27.953 1 96.12 93 ASN B O 1
ATOM 3470 N N . MET B 1 94 ? 2.43 17.453 27.656 1 98.19 94 MET B N 1
ATOM 3471 C CA . MET B 1 94 ? 2.596 18.031 26.328 1 98.19 94 MET B CA 1
ATOM 3472 C C . MET B 1 94 ? 2.363 19.547 26.359 1 98.19 94 MET B C 1
ATOM 3474 O O . MET B 1 94 ? 1.359 20 26.906 1 98.19 94 MET B O 1
ATOM 3478 N N . SER B 1 95 ? 3.338 20.297 25.828 1 98.06 95 SER B N 1
ATOM 3479 C CA . SER B 1 95 ? 3.139 21.75 25.719 1 98.06 95 SER B CA 1
ATOM 3480 C C . SER B 1 95 ? 2.131 22.078 24.625 1 98.06 95 SER B C 1
ATOM 3482 O O . SER B 1 95 ? 1.914 21.281 23.703 1 98.06 95 SER B O 1
ATOM 3484 N N . PHE B 1 96 ? 1.537 23.172 24.672 1 98.38 96 PHE B N 1
ATOM 3485 C CA . PHE B 1 96 ? 0.596 23.594 23.641 1 98.38 96 PHE B CA 1
ATOM 3486 C C . PHE B 1 96 ? 1.297 23.734 22.297 1 98.38 96 PHE B C 1
ATOM 3488 O O . PHE B 1 96 ? 0.709 23.438 21.25 1 98.38 96 PHE B O 1
ATOM 3495 N N . GLN B 1 97 ? 2.559 24.188 22.344 1 98.06 97 GLN B N 1
ATOM 3496 C CA . GLN B 1 97 ? 3.305 24.297 21.094 1 98.06 97 GLN B CA 1
ATOM 3497 C C . GLN B 1 97 ? 3.525 22.922 20.469 1 98.06 97 GLN B C 1
ATOM 3499 O O . GLN B 1 97 ? 3.322 22.734 19.266 1 98.06 97 GLN B O 1
ATOM 3504 N N . ASP B 1 98 ? 3.857 21.953 21.281 1 98.31 98 ASP B N 1
ATOM 3505 C CA . ASP B 1 98 ? 3.99 20.594 20.766 1 98.31 98 ASP B CA 1
ATOM 3506 C C . ASP B 1 98 ? 2.65 20.062 20.25 1 98.31 98 ASP B C 1
ATOM 3508 O O . ASP B 1 98 ? 2.598 19.406 19.219 1 98.31 98 ASP B O 1
ATOM 3512 N N . GLY B 1 99 ? 1.604 20.406 20.969 1 98.44 99 GLY B N 1
ATOM 3513 C CA . GLY B 1 99 ? 0.273 19.984 20.562 1 98.44 99 GLY B CA 1
ATOM 3514 C C . GLY B 1 99 ? -0.145 20.531 19.219 1 98.44 99 GLY B C 1
ATOM 3515 O O . GLY B 1 99 ? -0.869 19.875 18.469 1 98.44 99 GLY B O 1
ATOM 3516 N N . ALA B 1 100 ? 0.306 21.75 18.922 1 98.25 100 ALA B N 1
ATOM 3517 C CA . ALA B 1 100 ? -0.025 22.406 17.656 1 98.25 100 ALA B CA 1
ATOM 3518 C C . ALA B 1 100 ? 0.9 21.922 16.547 1 98.25 100 ALA B C 1
ATOM 3520 O O . ALA B 1 100 ? 0.603 22.109 15.359 1 98.25 100 ALA B O 1
ATOM 3521 N N . ALA B 1 101 ? 2.029 21.328 16.969 1 98.12 101 ALA B N 1
ATOM 3522 C CA . ALA B 1 101 ? 3.041 20.922 15.984 1 98.12 101 ALA B CA 1
ATOM 3523 C C . ALA B 1 101 ? 2.891 19.453 15.617 1 98.12 101 ALA B C 1
ATOM 3525 O O . ALA B 1 101 ? 3.34 19.016 14.555 1 98.12 101 ALA B O 1
ATOM 3526 N N . LEU B 1 102 ? 2.236 18.656 16.391 1 97 102 LEU B N 1
ATOM 3527 C CA . LEU B 1 102 ? 2.254 17.203 16.281 1 97 102 LEU B CA 1
ATOM 3528 C C . LEU B 1 102 ? 1.253 16.734 15.234 1 97 102 LEU B C 1
ATOM 3530 O O . LEU B 1 102 ? 1.615 15.992 14.312 1 97 102 LEU B O 1
ATOM 3534 N N . PRO B 1 103 ? 0.039 17.125 15.266 1 94.94 103 PRO B N 1
ATOM 3535 C CA . PRO B 1 103 ? -1.019 16.391 14.578 1 94.94 103 PRO B CA 1
ATOM 3536 C C . PRO B 1 103 ? -0.811 16.328 13.062 1 94.94 103 PRO B C 1
ATOM 3538 O O . PRO B 1 103 ? -0.704 15.242 12.492 1 94.94 103 PRO B O 1
ATOM 3541 N N . MET B 1 104 ? -0.689 17.469 12.359 1 95.38 104 MET B N 1
ATOM 3542 C CA . MET B 1 104 ? -0.617 17.484 10.906 1 95.38 104 MET B CA 1
ATOM 3543 C C . MET B 1 104 ? 0.594 16.688 10.414 1 95.38 104 MET B C 1
ATOM 3545 O O . MET B 1 104 ? 0.482 15.891 9.492 1 95.38 104 MET B O 1
ATOM 3549 N N . SER B 1 105 ? 1.713 16.922 11.062 1 97.94 105 SER B N 1
ATOM 3550 C CA . SER B 1 105 ? 2.967 16.344 10.594 1 97.94 105 SER B CA 1
ATOM 3551 C C . SER B 1 105 ? 3.045 14.859 10.922 1 97.94 105 SER B C 1
ATOM 3553 O O . SER B 1 105 ? 3.291 14.039 10.039 1 97.94 105 SER B O 1
ATOM 3555 N N . TYR B 1 106 ? 2.709 14.508 12.133 1 98.62 106 TYR B N 1
ATOM 3556 C CA . TYR B 1 106 ? 2.939 13.133 12.57 1 98.62 106 TYR B CA 1
ATOM 3557 C C . TYR B 1 106 ? 1.79 12.227 12.156 1 98.62 106 TYR B C 1
ATOM 3559 O O . TYR B 1 106 ? 1.993 11.039 11.898 1 98.62 106 TYR B O 1
ATOM 3567 N N . LEU B 1 107 ? 0.558 12.766 12.094 1 98.38 107 LEU B N 1
ATOM 3568 C CA . LEU B 1 107 ? -0.526 11.992 11.5 1 98.38 107 LEU B CA 1
ATOM 3569 C C . LEU B 1 107 ? -0.196 11.609 10.062 1 98.38 107 LEU B C 1
ATOM 3571 O O . LEU B 1 107 ? -0.325 10.445 9.68 1 98.38 107 LEU B O 1
ATOM 3575 N N . THR B 1 108 ? 0.265 12.578 9.32 1 98.56 108 THR B N 1
ATOM 3576 C CA . THR B 1 108 ? 0.629 12.344 7.93 1 98.56 108 THR B CA 1
ATOM 3577 C C . THR B 1 108 ? 1.736 11.297 7.832 1 98.56 108 THR B C 1
ATOM 3579 O O . THR B 1 108 ? 1.592 10.297 7.125 1 98.56 108 THR B O 1
ATOM 3582 N N . ALA B 1 109 ? 2.775 11.477 8.578 1 98.88 109 ALA B N 1
ATOM 3583 C CA . ALA B 1 109 ? 3.928 10.586 8.516 1 98.88 109 ALA B CA 1
ATOM 3584 C C . ALA B 1 109 ? 3.541 9.164 8.914 1 98.88 109 ALA B C 1
ATOM 3586 O O . ALA B 1 109 ? 3.938 8.195 8.258 1 98.88 109 ALA B O 1
ATOM 3587 N N . TYR B 1 110 ? 2.748 9.062 9.992 1 98.88 110 TYR B N 1
ATOM 3588 C CA . TYR B 1 110 ? 2.357 7.75 10.484 1 98.88 110 TYR B CA 1
ATOM 3589 C C . TYR B 1 110 ? 1.527 7.004 9.445 1 98.88 110 TYR B C 1
ATOM 3591 O O . TYR B 1 110 ? 1.787 5.832 9.156 1 98.88 110 TYR B O 1
ATOM 3599 N N . ILE B 1 111 ? 0.585 7.652 8.898 1 98.81 111 ILE B N 1
ATOM 3600 C CA . ILE B 1 111 ? -0.309 7.023 7.93 1 98.81 111 ILE B CA 1
ATOM 3601 C C . ILE B 1 111 ? 0.475 6.637 6.68 1 98.81 111 ILE B C 1
ATOM 3603 O O . ILE B 1 111 ? 0.307 5.535 6.148 1 98.81 111 ILE B O 1
ATOM 3607 N N . LEU B 1 112 ? 1.376 7.512 6.25 1 98.88 112 LEU B N 1
ATOM 3608 C CA . LEU B 1 112 ? 2.211 7.23 5.086 1 98.88 112 LEU B CA 1
ATOM 3609 C C . LEU B 1 112 ? 3.039 5.969 5.309 1 98.88 112 LEU B C 1
ATOM 3611 O O . LEU B 1 112 ? 3.033 5.062 4.473 1 98.88 112 LEU B O 1
ATOM 3615 N N . LEU B 1 113 ? 3.699 5.895 6.445 1 98.88 113 LEU B N 1
ATOM 3616 C CA . LEU B 1 113 ? 4.711 4.867 6.68 1 98.88 113 LEU B CA 1
ATOM 3617 C C . LEU B 1 113 ? 4.059 3.529 7.012 1 98.88 113 LEU B C 1
ATOM 3619 O O . LEU B 1 113 ? 4.457 2.49 6.48 1 98.88 113 LEU B O 1
ATOM 3623 N N . PHE B 1 114 ? 3.029 3.588 7.801 1 98.44 114 PHE B N 1
ATOM 3624 C CA . PHE B 1 114 ? 2.6 2.32 8.383 1 98.44 114 PHE B CA 1
ATOM 3625 C C . PHE B 1 114 ? 1.306 1.841 7.734 1 98.44 114 PHE B C 1
ATOM 3627 O O . PHE B 1 114 ? 1.131 0.645 7.496 1 98.44 114 PHE B O 1
ATOM 3634 N N . ASP B 1 115 ? 0.383 2.734 7.465 1 98.12 115 ASP B N 1
ATOM 3635 C CA . ASP B 1 115 ? -0.907 2.273 6.957 1 98.12 115 ASP B CA 1
ATOM 3636 C C . ASP B 1 115 ? -0.889 2.162 5.434 1 98.12 115 ASP B C 1
ATOM 3638 O O . ASP B 1 115 ? -1.477 1.239 4.867 1 98.12 115 ASP B O 1
ATOM 3642 N N . ILE B 1 116 ? -0.198 3.08 4.738 1 98.75 116 ILE B N 1
ATOM 3643 C CA . ILE B 1 116 ? -0.199 3.066 3.279 1 98.75 116 ILE B CA 1
ATOM 3644 C C . ILE B 1 116 ? 1.003 2.275 2.77 1 98.75 116 ILE B C 1
ATOM 3646 O O . ILE B 1 116 ? 0.847 1.321 2.002 1 98.75 116 ILE B O 1
ATOM 3650 N N . ALA B 1 117 ? 2.199 2.559 3.293 1 98.75 117 ALA B N 1
ATOM 3651 C CA . ALA B 1 117 ? 3.416 1.96 2.75 1 98.75 117 ALA B CA 1
ATOM 3652 C C . ALA B 1 117 ? 3.682 0.593 3.373 1 98.75 117 ALA B C 1
ATOM 3654 O O . ALA B 1 117 ? 4.418 -0.22 2.812 1 98.75 117 ALA B O 1
ATOM 3655 N N . ASN B 1 118 ? 3.076 0.388 4.605 1 98.44 118 ASN B N 1
ATOM 3656 C CA . ASN B 1 118 ? 3.355 -0.87 5.289 1 98.44 118 ASN B CA 1
ATOM 3657 C C . ASN B 1 118 ? 4.852 -1.072 5.504 1 98.44 118 ASN B C 1
ATOM 3659 O O . ASN B 1 118 ? 5.402 -2.105 5.117 1 98.44 118 ASN B O 1
ATOM 3663 N N . LEU B 1 119 ? 5.492 -0.064 6.137 1 98.5 119 LEU B N 1
ATOM 3664 C CA . LEU B 1 119 ? 6.93 -0.099 6.395 1 98.5 119 LEU B CA 1
ATOM 3665 C C . LEU B 1 119 ? 7.297 -1.308 7.246 1 98.5 119 LEU B C 1
ATOM 3667 O O . LEU B 1 119 ? 6.645 -1.584 8.258 1 98.5 119 LEU B O 1
ATOM 3671 N N . ARG B 1 120 ? 8.328 -1.976 6.805 1 96.62 120 ARG B N 1
ATOM 3672 C CA . ARG B 1 120 ? 8.836 -3.154 7.5 1 96.62 120 ARG B CA 1
ATOM 3673 C C . ARG B 1 120 ? 10.32 -3.012 7.805 1 96.62 120 ARG B C 1
ATOM 3675 O O . ARG B 1 120 ? 11 -2.16 7.23 1 96.62 120 ARG B O 1
ATOM 3682 N N . GLN B 1 121 ? 10.742 -3.879 8.68 1 96.81 121 GLN B N 1
ATOM 3683 C CA . GLN B 1 121 ? 12.148 -3.898 9.078 1 96.81 121 GLN B CA 1
ATOM 3684 C C . GLN B 1 121 ? 13.055 -4.125 7.871 1 96.81 121 GLN B C 1
ATOM 3686 O O . GLN B 1 121 ? 12.727 -4.914 6.984 1 96.81 121 GLN B O 1
ATOM 3691 N N . GLY B 1 122 ? 14.141 -3.387 7.832 1 97.19 122 GLY B N 1
ATOM 3692 C CA . GLY B 1 122 ? 15.18 -3.609 6.832 1 97.19 122 GLY B CA 1
ATOM 3693 C C . GLY B 1 122 ? 14.93 -2.857 5.539 1 97.19 122 GLY B C 1
ATOM 3694 O O . GLY B 1 122 ? 15.773 -2.855 4.645 1 97.19 122 GLY B O 1
ATOM 3695 N N . GLN B 1 123 ? 13.805 -2.129 5.398 1 98.44 123 GLN B N 1
ATOM 3696 C CA . GLN B 1 123 ? 13.461 -1.45 4.152 1 98.44 123 GLN B CA 1
ATOM 3697 C C . GLN B 1 123 ? 14.133 -0.08 4.074 1 98.44 123 GLN B C 1
ATOM 3699 O O . GLN B 1 123 ? 14.617 0.437 5.082 1 98.44 123 GLN B O 1
ATOM 3704 N N . SER B 1 124 ? 14.18 0.42 2.9 1 98.88 124 SER B N 1
ATOM 3705 C CA . SER B 1 124 ? 14.711 1.756 2.646 1 98.88 124 SER B CA 1
ATOM 3706 C C . SER B 1 124 ? 13.586 2.742 2.332 1 98.88 124 SER B C 1
ATOM 3708 O O . SER B 1 124 ? 12.609 2.389 1.676 1 98.88 124 SER B O 1
ATOM 3710 N N . VAL B 1 125 ? 13.75 3.959 2.846 1 98.94 125 VAL B N 1
ATOM 3711 C CA . VAL B 1 125 ? 12.789 5.035 2.648 1 98.94 125 VAL B CA 1
ATOM 3712 C C . VAL B 1 125 ? 13.492 6.273 2.107 1 98.94 125 VAL B C 1
ATOM 3714 O O . VAL B 1 125 ? 14.555 6.652 2.6 1 98.94 125 VAL B O 1
ATOM 3717 N N . PHE B 1 126 ? 12.961 6.82 1.028 1 98.88 126 PHE B N 1
ATOM 3718 C CA . PHE B 1 126 ? 13.352 8.148 0.563 1 98.88 126 PHE B CA 1
ATOM 3719 C C . PHE B 1 126 ? 12.273 9.172 0.876 1 98.88 126 PHE B C 1
ATOM 3721 O O . PHE B 1 126 ? 11.094 8.945 0.603 1 98.88 126 PHE B O 1
ATOM 3728 N N . THR B 1 127 ? 12.625 10.281 1.464 1 98.62 127 THR B N 1
ATOM 3729 C CA . THR B 1 127 ? 11.664 11.352 1.71 1 98.62 127 THR B CA 1
ATOM 3730 C C . THR B 1 127 ? 12.266 12.711 1.34 1 98.62 127 THR B C 1
ATOM 3732 O O . THR B 1 127 ? 13.414 12.992 1.666 1 98.62 127 THR B O 1
ATOM 3735 N N . HIS B 1 128 ? 11.445 13.469 0.618 1 97.12 128 HIS B N 1
ATOM 3736 C CA . HIS B 1 128 ? 11.859 14.836 0.352 1 97.12 128 HIS B CA 1
ATOM 3737 C C . HIS B 1 128 ? 11.68 15.719 1.586 1 97.12 128 HIS B C 1
ATOM 3739 O O . HIS B 1 128 ? 10.867 15.406 2.463 1 97.12 128 HIS B O 1
ATOM 3745 N N . SER B 1 129 ? 12.398 16.797 1.625 1 96.19 129 SER B N 1
ATOM 3746 C CA . SER B 1 129 ? 12.211 17.859 2.596 1 96.19 129 SER B CA 1
ATOM 3747 C C . SER B 1 129 ? 12.305 17.344 4.023 1 96.19 129 SER B C 1
ATOM 3749 O O . SER B 1 129 ? 11.414 17.578 4.84 1 96.19 129 SER B O 1
ATOM 3751 N N . VAL B 1 130 ? 13.414 16.781 4.324 1 97.25 130 VAL B N 1
ATOM 3752 C CA . VAL B 1 130 ? 13.648 16.125 5.602 1 97.25 130 VAL B CA 1
ATOM 3753 C C . VAL B 1 130 ? 13.594 17.141 6.734 1 97.25 130 VAL B C 1
ATOM 3755 O O . VAL B 1 130 ? 13.305 16.797 7.883 1 97.25 130 VAL B O 1
ATOM 3758 N N . GLY B 1 131 ? 13.852 18.359 6.445 1 97 131 GLY B N 1
ATOM 3759 C CA . GLY B 1 131 ? 13.922 19.391 7.469 1 97 131 GLY B CA 1
ATOM 3760 C C . GLY B 1 131 ? 12.562 19.969 7.832 1 97 131 GLY B C 1
ATOM 3761 O O . GLY B 1 131 ? 12.438 20.703 8.812 1 97 131 GLY B O 1
ATOM 3762 N N . GLY B 1 132 ? 11.547 19.641 7.055 1 96.5 132 GLY B N 1
ATOM 3763 C CA . GLY B 1 132 ? 10.203 20.125 7.355 1 96.5 132 GLY B CA 1
ATOM 3764 C C . GLY B 1 132 ? 9.516 19.328 8.445 1 96.5 132 GLY B C 1
ATOM 3765 O O . GLY B 1 132 ? 10.086 18.375 8.977 1 96.5 132 GLY B O 1
ATOM 3766 N N . GLY B 1 133 ? 8.32 19.781 8.812 1 97.06 133 GLY B N 1
ATOM 3767 C CA . GLY B 1 133 ? 7.574 19.109 9.867 1 97.06 133 GLY B CA 1
ATOM 3768 C C . GLY B 1 133 ? 7.316 17.641 9.586 1 97.06 133 GLY B C 1
ATOM 3769 O O . GLY B 1 133 ? 7.605 16.781 10.422 1 97.06 133 GLY B O 1
ATOM 3770 N N . VAL B 1 134 ? 6.82 17.328 8.367 1 98.19 134 VAL B N 1
ATOM 3771 C CA . VAL B 1 134 ? 6.523 15.945 8.008 1 98.19 134 VAL B CA 1
ATOM 3772 C C . VAL B 1 134 ? 7.824 15.164 7.844 1 98.19 134 VAL B C 1
ATOM 3774 O O . VAL B 1 134 ? 7.91 14.008 8.258 1 98.19 134 VAL B O 1
ATOM 3777 N N . GLY B 1 135 ? 8.836 15.812 7.281 1 98.25 135 GLY B N 1
ATOM 3778 C CA . GLY B 1 135 ? 10.125 15.156 7.121 1 98.25 135 GLY B CA 1
ATOM 3779 C C . GLY B 1 135 ? 10.719 14.688 8.438 1 98.25 135 GLY B C 1
ATOM 3780 O O . GLY B 1 135 ? 11.156 13.539 8.547 1 98.25 135 GLY B O 1
ATOM 3781 N N . ILE B 1 136 ? 10.711 15.523 9.398 1 98.44 136 ILE B N 1
ATOM 3782 C CA . ILE B 1 136 ? 11.242 15.188 10.711 1 98.44 136 ILE B CA 1
ATOM 3783 C C . ILE B 1 136 ? 10.406 14.078 11.336 1 98.44 136 ILE B C 1
ATOM 3785 O O . ILE B 1 136 ? 10.945 13.133 11.922 1 98.44 136 ILE B O 1
ATOM 3789 N N . ALA B 1 137 ? 9.102 14.188 11.203 1 98.75 137 ALA B N 1
ATOM 3790 C CA . ALA B 1 137 ? 8.219 13.141 11.719 1 98.75 137 ALA B CA 1
ATOM 3791 C C . ALA B 1 137 ? 8.531 11.789 11.078 1 98.75 137 ALA B C 1
ATOM 3793 O O . ALA B 1 137 ? 8.609 10.773 11.766 1 98.75 137 ALA B O 1
ATOM 3794 N N . VAL B 1 138 ? 8.758 11.758 9.758 1 98.88 138 VAL B N 1
ATOM 3795 C CA . VAL B 1 138 ? 9.086 10.547 9.023 1 98.88 138 VAL B CA 1
ATOM 3796 C C . VAL B 1 138 ? 10.375 9.93 9.578 1 98.88 138 VAL B C 1
ATOM 3798 O O . VAL B 1 138 ? 10.43 8.734 9.844 1 98.88 138 VAL B O 1
ATOM 3801 N N . THR B 1 139 ? 11.383 10.789 9.789 1 98.69 139 THR B N 1
ATOM 3802 C CA . THR B 1 139 ? 12.664 10.266 10.25 1 98.69 139 THR B CA 1
ATOM 3803 C C . THR B 1 139 ? 12.531 9.68 11.656 1 98.69 139 THR B C 1
ATOM 3805 O O . THR B 1 139 ? 13.078 8.609 11.938 1 98.69 139 THR B O 1
ATOM 3808 N N . GLN B 1 140 ? 11.773 10.328 12.539 1 98.69 140 GLN B N 1
ATOM 3809 C CA . GLN B 1 140 ? 11.609 9.828 13.898 1 98.69 140 GLN B CA 1
ATOM 3810 C C . GLN B 1 140 ? 10.859 8.492 13.914 1 98.69 140 GLN B C 1
ATOM 3812 O O . GLN B 1 140 ? 11.25 7.566 14.625 1 98.69 140 GLN B O 1
ATOM 3817 N N . LEU B 1 141 ? 9.836 8.398 13.133 1 98.81 141 LEU B N 1
ATOM 3818 C CA . LEU B 1 141 ? 9.047 7.172 13.086 1 98.81 141 LEU B CA 1
ATOM 3819 C C . LEU B 1 141 ? 9.836 6.039 12.445 1 98.81 141 LEU B C 1
ATOM 3821 O O . LEU B 1 141 ? 9.758 4.891 12.883 1 98.81 141 LEU B O 1
ATOM 3825 N N . CYS B 1 142 ? 10.617 6.344 11.414 1 98.69 142 CYS B N 1
ATOM 3826 C CA . CYS B 1 142 ? 11.461 5.332 10.781 1 98.69 142 CYS B CA 1
ATOM 3827 C C . CYS B 1 142 ? 12.484 4.789 11.766 1 98.69 142 CYS B C 1
ATOM 3829 O O . CYS B 1 142 ? 12.805 3.598 11.75 1 98.69 142 CYS B O 1
ATOM 3831 N N . HIS B 1 143 ? 12.977 5.641 12.648 1 97.94 143 HIS B N 1
ATOM 3832 C CA . HIS B 1 143 ? 14.008 5.246 13.602 1 97.94 143 HIS B CA 1
ATOM 3833 C C . HIS B 1 143 ? 13.461 4.273 14.641 1 97.94 143 HIS B C 1
ATOM 3835 O O . HIS B 1 143 ? 14.227 3.596 15.328 1 97.94 143 HIS B O 1
ATOM 3841 N N . MET B 1 144 ? 12.133 4.172 14.742 1 97.06 144 MET B N 1
ATOM 3842 C CA . MET B 1 144 ? 11.523 3.211 15.656 1 97.06 144 MET B CA 1
ATOM 3843 C C . MET B 1 144 ? 11.586 1.8 15.086 1 97.06 144 MET B C 1
ATOM 3845 O O . MET B 1 144 ? 11.336 0.823 15.797 1 97.06 144 MET B O 1
ATOM 3849 N N . MET B 1 145 ? 11.883 1.695 13.781 1 96.38 145 MET B N 1
ATOM 3850 C CA . MET B 1 145 ? 11.914 0.409 13.086 1 96.38 145 MET B CA 1
ATOM 3851 C C . MET B 1 145 ? 13.352 -0.075 12.914 1 96.38 145 MET B C 1
ATOM 3853 O O . MET B 1 145 ? 14.242 0.716 12.609 1 96.38 145 MET B O 1
ATOM 3857 N N . GLU B 1 146 ? 13.586 -1.339 13.055 1 96.62 146 GLU B N 1
ATOM 3858 C CA . GLU B 1 146 ? 14.922 -1.915 12.969 1 96.62 146 GLU B CA 1
ATOM 3859 C C . GLU B 1 146 ? 15.438 -1.907 11.531 1 96.62 146 GLU B C 1
ATOM 3861 O O . GLU B 1 146 ? 14.719 -2.314 10.609 1 96.62 146 GLU B O 1
ATOM 3866 N N . ASP B 1 147 ? 16.609 -1.375 11.344 1 97.44 147 ASP B N 1
ATOM 3867 C CA . ASP B 1 147 ? 17.406 -1.543 10.133 1 97.44 147 ASP B CA 1
ATOM 3868 C C . ASP B 1 147 ? 16.75 -0.847 8.945 1 97.44 147 ASP B C 1
ATOM 3870 O O . ASP B 1 147 ? 16.781 -1.355 7.82 1 97.44 147 ASP B O 1
ATOM 3874 N N . VAL B 1 148 ? 16.031 0.235 9.211 1 98.56 148 VAL B N 1
ATOM 3875 C CA . VAL B 1 148 ? 15.5 1.041 8.117 1 98.56 148 VAL B CA 1
ATOM 3876 C C . VAL B 1 148 ? 16.562 2.01 7.613 1 98.56 148 VAL B C 1
ATOM 3878 O O . VAL B 1 148 ? 17.219 2.686 8.406 1 98.56 148 VAL B O 1
ATOM 3881 N N . LYS B 1 149 ? 16.797 2.025 6.316 1 98.69 149 LYS B N 1
ATOM 3882 C CA . LYS B 1 149 ? 17.734 2.957 5.695 1 98.69 149 LYS B CA 1
ATOM 3883 C C . LYS B 1 149 ? 17.016 4.184 5.148 1 98.69 149 LYS B C 1
ATOM 3885 O O . LYS B 1 149 ? 16.109 4.059 4.332 1 98.69 149 LYS B O 1
ATOM 3890 N N . LEU B 1 150 ? 17.5 5.367 5.57 1 98.75 150 LEU B N 1
ATOM 3891 C CA . LEU B 1 150 ? 16.781 6.594 5.23 1 98.75 150 LEU B CA 1
ATOM 3892 C C . LEU B 1 150 ? 17.609 7.465 4.297 1 98.75 150 LEU B C 1
ATOM 3894 O O . LEU B 1 150 ? 18.781 7.77 4.594 1 98.75 150 LEU B O 1
ATOM 3898 N N . PHE B 1 151 ? 16.984 7.797 3.18 1 98.81 151 PHE B N 1
ATOM 3899 C CA . PHE B 1 151 ? 17.5 8.789 2.236 1 98.81 151 PHE B CA 1
ATOM 3900 C C . PHE B 1 151 ? 16.609 10.023 2.221 1 98.81 151 PHE B C 1
ATOM 3902 O O . PHE B 1 151 ? 15.391 9.93 2.41 1 98.81 151 PHE B O 1
ATOM 3909 N N . GLY B 1 152 ? 17.172 11.141 2.045 1 98.31 152 GLY B N 1
ATOM 3910 C CA . GLY B 1 152 ? 16.312 12.297 1.95 1 98.31 152 GLY B CA 1
ATOM 3911 C C . GLY B 1 152 ? 17 13.516 1.372 1 98.31 152 GLY B C 1
ATOM 3912 O O . GLY B 1 152 ? 18.203 13.508 1.149 1 98.31 152 GLY B O 1
ATOM 3913 N N . THR B 1 153 ? 16.188 14.5 1.014 1 98.12 153 THR B N 1
ATOM 3914 C CA . THR B 1 153 ? 16.719 15.773 0.528 1 98.12 153 THR B CA 1
ATOM 3915 C C . THR B 1 153 ? 16.375 16.906 1.497 1 98.12 153 THR B C 1
ATOM 3917 O O . THR B 1 153 ? 15.383 16.812 2.234 1 98.12 153 THR B O 1
ATOM 3920 N N . ALA B 1 154 ? 17.156 17.875 1.53 1 97.19 154 ALA B N 1
ATOM 3921 C CA . ALA B 1 154 ? 16.938 19.156 2.199 1 97.19 154 ALA B CA 1
ATOM 3922 C C . ALA B 1 154 ? 17.75 20.266 1.551 1 97.19 154 ALA B C 1
ATOM 3924 O O . ALA B 1 154 ? 18.75 20 0.871 1 97.19 154 ALA B O 1
ATOM 3925 N N . SER B 1 155 ? 17.266 21.453 1.741 1 94.44 155 SER B N 1
ATOM 3926 C CA . SER B 1 155 ? 18.094 22.578 1.3 1 94.44 155 SER B CA 1
ATOM 3927 C C . SER B 1 155 ? 19.453 22.562 1.982 1 94.44 155 SER B C 1
ATOM 3929 O O . SER B 1 155 ? 19.562 22.219 3.158 1 94.44 155 SER B O 1
ATOM 3931 N N . TYR B 1 156 ? 20.406 23.047 1.267 1 94.44 156 TYR B N 1
ATOM 3932 C CA . TYR B 1 156 ? 21.781 22.969 1.731 1 94.44 156 TYR B CA 1
ATOM 3933 C C . TYR B 1 156 ? 21.953 23.656 3.084 1 94.44 156 TYR B C 1
ATOM 3935 O O . TYR B 1 156 ? 22.656 23.156 3.961 1 94.44 156 TYR B O 1
ATOM 3943 N N . GLN B 1 157 ? 21.328 24.766 3.289 1 94.75 157 GLN B N 1
ATOM 3944 C CA . GLN B 1 157 ? 21.469 25.562 4.504 1 94.75 157 GLN B CA 1
ATOM 3945 C C . GLN B 1 157 ? 20.969 24.812 5.723 1 94.75 157 GLN B C 1
ATOM 3947 O O . GLN B 1 157 ? 21.297 25.156 6.859 1 94.75 157 GLN B O 1
ATOM 3952 N N . LYS B 1 158 ? 20.203 23.703 5.484 1 96.31 158 LYS B N 1
ATOM 3953 C CA . LYS B 1 158 ? 19.625 22.938 6.59 1 96.31 158 LYS B CA 1
ATOM 3954 C C . LYS B 1 158 ? 20.422 21.672 6.855 1 96.31 158 LYS B C 1
ATOM 3956 O O . LYS B 1 158 ? 20.125 20.938 7.809 1 96.31 158 LYS B O 1
ATOM 3961 N N . HIS B 1 159 ? 21.406 21.359 6.113 1 97.19 159 HIS B N 1
ATOM 3962 C CA . HIS B 1 159 ? 22.078 20.062 6.141 1 97.19 159 HIS B CA 1
ATOM 3963 C C . HIS B 1 159 ? 22.688 19.781 7.512 1 97.19 159 HIS B C 1
ATOM 3965 O O . HIS B 1 159 ? 22.531 18.688 8.055 1 97.19 159 HIS B O 1
ATOM 3971 N N . GLU B 1 160 ? 23.312 20.75 8.047 1 97.38 160 GLU B N 1
ATOM 3972 C CA . GLU B 1 160 ? 23.969 20.547 9.336 1 97.38 160 GLU B CA 1
ATOM 3973 C C . GLU B 1 160 ? 22.953 20.188 10.414 1 97.38 160 GLU B C 1
ATOM 3975 O O . GLU B 1 160 ? 23.234 19.359 11.289 1 97.38 160 GLU B O 1
ATOM 3980 N N . ALA B 1 161 ? 21.812 20.734 10.281 1 96.81 161 ALA B N 1
ATOM 3981 C CA . ALA B 1 161 ? 20.797 20.562 11.328 1 96.81 161 ALA B CA 1
ATOM 3982 C C . ALA B 1 161 ? 20.109 19.219 11.211 1 96.81 161 ALA B C 1
ATOM 3984 O O . ALA B 1 161 ? 19.594 18.688 12.195 1 96.81 161 ALA B O 1
ATOM 3985 N N . VAL B 1 162 ? 20.156 18.578 9.969 1 97.69 162 VAL B N 1
ATOM 3986 C CA . VAL B 1 162 ? 19.266 17.438 9.828 1 97.69 162 VAL B CA 1
ATOM 3987 C C . VAL B 1 162 ? 20.062 16.219 9.344 1 97.69 162 VAL B C 1
ATOM 3989 O O . VAL B 1 162 ? 19.5 15.125 9.195 1 97.69 162 VAL B O 1
ATOM 3992 N N . LYS B 1 163 ? 21.359 16.312 9.125 1 97.75 163 LYS B N 1
ATOM 3993 C CA . LYS B 1 163 ? 22.156 15.227 8.57 1 97.75 163 LYS B CA 1
ATOM 3994 C C . LYS B 1 163 ? 22.125 14 9.477 1 97.75 163 LYS B C 1
ATOM 3996 O O . LYS B 1 163 ? 22.188 12.867 9 1 97.75 163 LYS B O 1
ATOM 4001 N N . ALA B 1 164 ? 21.938 14.219 10.766 1 97.5 164 ALA B N 1
ATOM 4002 C CA . ALA B 1 164 ? 21.938 13.109 11.711 1 97.5 164 ALA B CA 1
ATOM 4003 C C . ALA B 1 164 ? 20.625 12.336 11.656 1 97.5 164 ALA B C 1
ATOM 4005 O O . ALA B 1 164 ? 20.531 11.219 12.164 1 97.5 164 ALA B O 1
ATOM 4006 N N . ASN B 1 165 ? 19.625 12.953 11.031 1 97.38 165 ASN B N 1
ATOM 4007 C CA . ASN B 1 165 ? 18.281 12.352 11.023 1 97.38 165 ASN B CA 1
ATOM 4008 C C . ASN B 1 165 ? 18.172 11.266 9.961 1 97.38 165 ASN B C 1
ATOM 4010 O O . ASN B 1 165 ? 17.234 10.461 9.984 1 97.38 165 ASN B O 1
ATOM 4014 N N . VAL B 1 166 ? 19.125 11.258 8.992 1 98.56 166 VAL B N 1
ATOM 4015 C CA . VAL B 1 166 ? 19.031 10.305 7.895 1 98.56 166 VAL B CA 1
ATOM 4016 C C . VAL B 1 166 ? 20.375 9.625 7.672 1 98.56 166 VAL B C 1
ATOM 4018 O O . VAL B 1 166 ? 21.406 10.094 8.164 1 98.56 166 VAL B O 1
ATOM 4021 N N . ASP B 1 167 ? 20.359 8.523 6.949 1 98.62 167 ASP B N 1
ATOM 4022 C CA . ASP B 1 167 ? 21.594 7.828 6.605 1 98.62 167 ASP B CA 1
ATOM 4023 C C . ASP B 1 167 ? 22.328 8.531 5.461 1 98.62 167 ASP B C 1
ATOM 4025 O O . ASP B 1 167 ? 23.547 8.578 5.434 1 98.62 167 ASP B O 1
ATOM 4029 N N . HIS B 1 168 ? 21.562 9.078 4.527 1 98.62 168 HIS B N 1
ATOM 4030 C CA . HIS B 1 168 ? 22.109 9.797 3.385 1 98.62 168 HIS B CA 1
ATOM 4031 C C . HIS B 1 168 ? 21.266 11.016 3.039 1 98.62 168 HIS B C 1
ATOM 4033 O O . HIS B 1 168 ? 20.062 10.906 2.814 1 98.62 168 HIS B O 1
ATOM 4039 N N . LEU B 1 169 ? 21.938 12.141 3.012 1 98.56 169 LEU B N 1
ATOM 4040 C CA . LEU B 1 169 ? 21.281 13.422 2.766 1 98.56 169 LEU B CA 1
ATOM 4041 C C . LEU B 1 169 ? 21.797 14.055 1.479 1 98.56 169 LEU B C 1
ATOM 4043 O O . LEU B 1 169 ? 23.016 14.086 1.24 1 98.56 169 LEU B O 1
ATOM 4047 N N . PHE B 1 170 ? 20.812 14.578 0.652 1 98.25 170 PHE B N 1
ATOM 4048 C CA . PHE B 1 170 ? 21.172 15.203 -0.616 1 98.25 170 PHE B CA 1
ATOM 4049 C C . PHE B 1 170 ? 20.594 16.609 -0.708 1 98.25 170 PHE B C 1
ATOM 4051 O O . PHE B 1 170 ? 19.531 16.891 -0.149 1 98.25 170 PHE B O 1
ATOM 4058 N N . ASP B 1 171 ? 21.297 17.406 -1.442 1 95.69 171 ASP B N 1
ATOM 4059 C CA . ASP B 1 171 ? 20.75 18.703 -1.806 1 95.69 171 ASP B CA 1
ATOM 4060 C C . ASP B 1 171 ? 19.781 18.578 -2.977 1 95.69 171 ASP B C 1
ATOM 4062 O O . ASP B 1 171 ? 19.922 17.703 -3.826 1 95.69 171 ASP B O 1
ATOM 4066 N N . HIS B 1 172 ? 18.859 19.484 -3.051 1 86.81 172 HIS B N 1
ATOM 4067 C CA . HIS B 1 172 ? 17.844 19.438 -4.09 1 86.81 172 HIS B CA 1
ATOM 4068 C C . HIS B 1 172 ? 18.453 19.703 -5.469 1 86.81 172 HIS B C 1
ATOM 4070 O O . HIS B 1 172 ? 17.844 19.344 -6.488 1 86.81 172 HIS B O 1
ATOM 4076 N N . VAL B 1 173 ? 19.594 20.203 -5.422 1 89.62 173 VAL B N 1
ATOM 4077 C CA . VAL B 1 173 ? 20.172 20.641 -6.691 1 89.62 173 VAL B CA 1
ATOM 4078 C C . VAL B 1 173 ? 20.906 19.469 -7.344 1 89.62 173 VAL B C 1
ATOM 4080 O O . VAL B 1 173 ? 21.203 19.516 -8.539 1 89.62 173 VAL B O 1
ATOM 4083 N N . VAL B 1 174 ? 21.172 18.516 -6.609 1 93.75 174 VAL B N 1
ATOM 4084 C CA . VAL B 1 174 ? 21.906 17.391 -7.172 1 93.75 174 VAL B CA 1
ATOM 4085 C C . VAL B 1 174 ? 20.922 16.422 -7.828 1 93.75 174 VAL B C 1
ATOM 4087 O O . VAL B 1 174 ? 19.719 16.469 -7.57 1 93.75 174 VAL B O 1
ATOM 4090 N N . ASP B 1 175 ? 21.5 15.57 -8.672 1 96.69 175 ASP B N 1
ATOM 4091 C CA . ASP B 1 175 ? 20.734 14.453 -9.219 1 96.69 175 ASP B CA 1
ATOM 4092 C C . ASP B 1 175 ? 20.625 13.32 -8.203 1 96.69 175 ASP B C 1
ATOM 4094 O O . ASP B 1 175 ? 21.297 12.297 -8.312 1 96.69 175 ASP B O 1
ATOM 4098 N N . TYR B 1 176 ? 19.703 13.484 -7.262 1 97.56 176 TYR B N 1
ATOM 4099 C CA . TYR B 1 176 ? 19.625 12.578 -6.117 1 97.56 176 TYR B CA 1
ATOM 4100 C C . TYR B 1 176 ? 19.297 11.164 -6.57 1 97.56 176 TYR B C 1
ATOM 4102 O O . TYR B 1 176 ? 19.719 10.188 -5.934 1 97.56 176 TYR B O 1
ATOM 4110 N N . PRO B 1 177 ? 18.5 10.961 -7.68 1 97.81 177 PRO B N 1
ATOM 4111 C CA . PRO B 1 177 ? 18.281 9.57 -8.109 1 97.81 177 PRO B CA 1
ATOM 4112 C C . PRO B 1 177 ? 19.594 8.859 -8.438 1 97.81 177 PRO B C 1
ATOM 4114 O O . PRO B 1 177 ? 19.797 7.703 -8.039 1 97.81 177 PRO B O 1
ATOM 4117 N N . GLN B 1 178 ? 20.406 9.508 -9.125 1 97.81 178 GLN B N 1
ATOM 4118 C CA . GLN B 1 178 ? 21.703 8.93 -9.453 1 97.81 178 GLN B CA 1
ATOM 4119 C C . GLN B 1 178 ? 22.531 8.664 -8.195 1 97.81 178 GLN B C 1
ATOM 4121 O O . GLN B 1 178 ? 23.172 7.617 -8.078 1 97.81 178 GLN B O 1
ATOM 4126 N N . GLU B 1 179 ? 22.531 9.617 -7.27 1 98.12 179 GLU B N 1
ATOM 4127 C CA . GLU B 1 179 ? 23.281 9.445 -6.023 1 98.12 179 GLU B CA 1
ATOM 4128 C C . GLU B 1 179 ? 22.75 8.266 -5.215 1 98.12 179 GLU B C 1
ATOM 4130 O O . GLU B 1 179 ? 23.516 7.512 -4.625 1 98.12 179 GLU B O 1
ATOM 4135 N N . VAL B 1 180 ? 21.438 8.109 -5.195 1 98.44 180 VAL B N 1
ATOM 4136 C CA . VAL B 1 180 ? 20.828 6.996 -4.484 1 98.44 180 VAL B CA 1
ATOM 4137 C C . VAL B 1 180 ? 21.234 5.676 -5.129 1 98.44 180 VAL B C 1
ATOM 4139 O O . VAL B 1 180 ? 21.562 4.715 -4.434 1 98.44 180 VAL B O 1
ATOM 4142 N N . ARG B 1 181 ? 21.297 5.602 -6.418 1 98 181 ARG B N 1
ATOM 4143 C CA . ARG B 1 181 ? 21.609 4.367 -7.133 1 98 181 ARG B CA 1
ATOM 4144 C C . ARG B 1 181 ? 23.062 3.949 -6.895 1 98 181 ARG B C 1
ATOM 4146 O O . ARG B 1 181 ? 23.391 2.764 -6.965 1 98 181 ARG B O 1
ATOM 4153 N N . LYS B 1 182 ? 23.938 4.918 -6.609 1 98.06 182 LYS B N 1
ATOM 4154 C CA . LYS B 1 182 ? 25.312 4.586 -6.25 1 98.06 182 LYS B CA 1
ATOM 4155 C C . LYS B 1 182 ? 25.359 3.807 -4.938 1 98.06 182 LYS B C 1
ATOM 4157 O O . LYS B 1 182 ? 26.219 2.939 -4.762 1 98.06 182 LYS B O 1
ATOM 4162 N N . LEU B 1 183 ? 24.5 4.156 -4.07 1 98 183 LEU B N 1
ATOM 4163 C CA . LEU B 1 183 ? 24.469 3.559 -2.74 1 98 183 LEU B CA 1
ATOM 4164 C C . LEU B 1 183 ? 23.547 2.342 -2.707 1 98 183 LEU B C 1
ATOM 4166 O O . LEU B 1 183 ? 23.781 1.41 -1.933 1 98 183 LEU B O 1
ATOM 4170 N N . SER B 1 184 ? 22.484 2.379 -3.494 1 97.56 184 SER B N 1
ATOM 4171 C CA . SER B 1 184 ? 21.453 1.349 -3.625 1 97.56 184 SER B CA 1
ATOM 4172 C C . SER B 1 184 ? 21.031 1.176 -5.078 1 97.56 184 SER B C 1
ATOM 4174 O O . SER B 1 184 ? 19.984 1.677 -5.484 1 97.56 184 SER B O 1
ATOM 4176 N N . PRO B 1 185 ? 21.781 0.378 -5.812 1 97 185 PRO B N 1
ATOM 4177 C CA . PRO B 1 185 ? 21.547 0.244 -7.25 1 97 185 PRO B CA 1
ATOM 4178 C C . PRO B 1 185 ? 20.141 -0.227 -7.578 1 97 185 PRO B C 1
ATOM 4180 O O . PRO B 1 185 ? 19.594 0.112 -8.641 1 97 185 PRO B O 1
ATOM 4183 N N . GLU B 1 186 ? 19.531 -0.922 -6.695 1 96.25 186 GLU B N 1
ATOM 4184 C CA . GLU B 1 186 ? 18.188 -1.448 -6.953 1 96.25 186 GLU B CA 1
ATOM 4185 C C . GLU B 1 186 ? 17.125 -0.398 -6.668 1 96.25 186 GLU B C 1
ATOM 4187 O O . GLU B 1 186 ? 15.953 -0.583 -7.016 1 96.25 186 GLU B O 1
ATOM 4192 N N . GLY B 1 187 ? 17.5 0.705 -6.02 1 98.12 187 GLY B N 1
ATOM 4193 C CA . GLY B 1 187 ? 16.547 1.744 -5.676 1 98.12 187 GLY B CA 1
ATOM 4194 C C . GLY B 1 187 ? 16.125 1.707 -4.219 1 98.12 187 GLY B C 1
ATOM 4195 O O . GLY B 1 187 ? 16.922 1.353 -3.346 1 98.12 187 GLY B O 1
ATOM 4196 N N . VAL B 1 188 ? 14.867 2.199 -3.996 1 98.88 188 VAL B N 1
ATOM 4197 C CA . VAL B 1 188 ? 14.375 2.26 -2.625 1 98.88 188 VAL B CA 1
ATOM 4198 C C . VAL B 1 188 ? 13.016 1.568 -2.533 1 98.88 188 VAL B C 1
ATOM 4200 O O . VAL B 1 188 ? 12.305 1.456 -3.533 1 98.88 188 VAL B O 1
ATOM 4203 N N . ASP B 1 189 ? 12.625 1.123 -1.33 1 98.81 189 ASP B N 1
ATOM 4204 C CA . ASP B 1 189 ? 11.367 0.417 -1.112 1 98.81 189 ASP B CA 1
ATOM 4205 C C . ASP B 1 189 ? 10.195 1.392 -1.059 1 98.81 189 ASP B C 1
ATOM 4207 O O . ASP B 1 189 ? 9.109 1.09 -1.555 1 98.81 189 ASP B O 1
ATOM 4211 N N . ILE B 1 190 ? 10.406 2.537 -0.411 1 98.94 190 ILE B N 1
ATOM 4212 C CA . ILE B 1 190 ? 9.352 3.521 -0.219 1 98.94 190 ILE B CA 1
ATOM 4213 C C . ILE B 1 190 ? 9.852 4.906 -0.615 1 98.94 190 ILE B C 1
ATOM 4215 O O . ILE B 1 190 ? 10.938 5.32 -0.197 1 98.94 190 ILE B O 1
ATOM 4219 N N . PHE B 1 191 ? 9.125 5.57 -1.487 1 98.94 191 PHE B N 1
ATOM 4220 C CA . PHE B 1 191 ? 9.43 6.934 -1.905 1 98.94 191 PHE B CA 1
ATOM 4221 C C . PHE B 1 191 ? 8.297 7.883 -1.53 1 98.94 191 PHE B C 1
ATOM 4223 O O . PHE B 1 191 ? 7.207 7.809 -2.096 1 98.94 191 PHE B O 1
ATOM 4230 N N . LEU B 1 192 ? 8.578 8.789 -0.556 1 98.88 192 LEU B N 1
ATOM 4231 C CA . LEU B 1 192 ? 7.602 9.773 -0.097 1 98.88 192 LEU B CA 1
ATOM 4232 C C . LEU B 1 192 ? 7.816 11.117 -0.791 1 98.88 192 LEU B C 1
ATOM 4234 O O . LEU B 1 192 ? 8.852 11.758 -0.608 1 98.88 192 LEU B O 1
ATOM 4238 N N . ASP B 1 193 ? 6.766 11.531 -1.544 1 98.31 193 ASP B N 1
ATOM 4239 C CA . ASP B 1 193 ? 6.902 12.695 -2.41 1 98.31 193 ASP B CA 1
ATOM 4240 C C . ASP B 1 193 ? 5.953 13.812 -1.979 1 98.31 193 ASP B C 1
ATOM 4242 O O . ASP B 1 193 ? 4.73 13.656 -2.031 1 98.31 193 ASP B O 1
ATOM 4246 N N . CYS B 1 194 ? 6.531 14.922 -1.579 1 96.5 194 CYS B N 1
ATOM 4247 C CA . CYS B 1 194 ? 5.711 16.078 -1.242 1 96.5 194 CYS B CA 1
ATOM 4248 C C . CYS B 1 194 ? 5.926 17.203 -2.242 1 96.5 194 CYS B C 1
ATOM 4250 O O . CYS B 1 194 ? 5.449 18.328 -2.035 1 96.5 194 CYS B O 1
ATOM 4252 N N . LEU B 1 195 ? 6.695 16.938 -3.305 1 93.38 195 LEU B N 1
ATOM 4253 C CA . LEU B 1 195 ? 7.023 17.953 -4.301 1 93.38 195 LEU B CA 1
ATOM 4254 C C . LEU B 1 195 ? 6.129 17.828 -5.527 1 93.38 195 LEU B C 1
ATOM 4256 O O . LEU B 1 195 ? 5.555 18.812 -5.996 1 93.38 195 LEU B O 1
ATOM 4260 N N . CYS B 1 196 ? 5.977 16.641 -6.09 1 93.62 196 CYS B N 1
ATOM 4261 C CA . CYS B 1 196 ? 5.211 16.359 -7.301 1 93.62 196 CYS B CA 1
ATOM 4262 C C . CYS B 1 196 ? 5.965 16.828 -8.539 1 93.62 196 CYS B C 1
ATOM 4264 O O . CYS B 1 196 ? 7.191 16.719 -8.602 1 93.62 196 CYS B O 1
ATOM 4266 N N . GLY B 1 197 ? 5.305 17.109 -9.586 1 90.25 197 GLY B N 1
ATOM 4267 C CA . GLY B 1 197 ? 5.953 17.562 -10.812 1 90.25 197 GLY B CA 1
ATOM 4268 C C . GLY B 1 197 ? 6.945 16.547 -11.367 1 90.25 197 GLY B C 1
ATOM 4269 O O . GLY B 1 197 ? 6.637 15.367 -11.484 1 90.25 197 GLY B O 1
ATOM 4270 N N . GLU B 1 198 ? 8.156 17.031 -11.672 1 90.5 198 GLU B N 1
ATOM 4271 C CA . GLU B 1 198 ? 9.18 16.188 -12.273 1 90.5 198 GLU B CA 1
ATOM 4272 C C . GLU B 1 198 ? 9.68 15.133 -11.281 1 90.5 198 GLU B C 1
ATOM 4274 O O . GLU B 1 198 ? 10.141 14.062 -11.688 1 90.5 198 GLU B O 1
ATOM 4279 N N . ASP B 1 199 ? 9.523 15.422 -10.055 1 94.25 199 ASP B N 1
ATOM 4280 C CA . ASP B 1 199 ? 10.031 14.516 -9.031 1 94.25 199 ASP B CA 1
ATOM 4281 C C . ASP B 1 199 ? 9.172 13.258 -8.93 1 94.25 199 ASP B C 1
ATOM 4283 O O . ASP B 1 199 ? 9.625 12.234 -8.414 1 94.25 199 ASP B O 1
ATOM 4287 N N . ALA B 1 200 ? 7.98 13.391 -9.414 1 96.19 200 ALA B N 1
ATOM 4288 C CA . ALA B 1 200 ? 7.113 12.211 -9.375 1 96.19 200 ALA B CA 1
ATOM 4289 C C . ALA B 1 200 ? 7.688 11.086 -10.227 1 96.19 200 ALA B C 1
ATOM 4291 O O . ALA B 1 200 ? 7.867 9.961 -9.742 1 96.19 200 ALA B O 1
ATOM 4292 N N . ASN B 1 201 ? 8.047 11.414 -11.438 1 96.62 201 ASN B N 1
ATOM 4293 C CA . ASN B 1 201 ? 8.594 10.398 -12.336 1 96.62 201 ASN B CA 1
ATOM 4294 C C . ASN B 1 201 ? 9.945 9.898 -11.859 1 96.62 201 ASN B C 1
ATOM 4296 O O . ASN B 1 201 ? 10.25 8.711 -11.984 1 96.62 201 ASN B O 1
ATOM 4300 N N . LYS B 1 202 ? 10.727 10.773 -11.328 1 96.75 202 LYS B N 1
ATOM 4301 C CA . LYS B 1 202 ? 12.016 10.367 -10.766 1 96.75 202 LYS B CA 1
ATOM 4302 C C . LYS B 1 202 ? 11.828 9.367 -9.625 1 96.75 202 LYS B C 1
ATOM 4304 O O . LYS B 1 202 ? 12.516 8.352 -9.555 1 96.75 202 LYS B O 1
ATOM 4309 N N . GLY B 1 203 ? 10.875 9.688 -8.781 1 98.06 203 GLY B N 1
ATOM 4310 C CA . GLY B 1 203 ? 10.609 8.812 -7.648 1 98.06 203 GLY B CA 1
ATOM 4311 C C . GLY B 1 203 ? 10.117 7.438 -8.062 1 98.06 203 GLY B C 1
ATOM 4312 O O . GLY B 1 203 ? 10.586 6.426 -7.539 1 98.06 203 GLY B O 1
ATOM 4313 N N . ILE B 1 204 ? 9.266 7.391 -8.992 1 98.25 204 ILE B N 1
ATOM 4314 C CA . ILE B 1 204 ? 8.703 6.125 -9.461 1 98.25 204 ILE B CA 1
ATOM 4315 C C . ILE B 1 204 ? 9.797 5.285 -10.109 1 98.25 204 ILE B C 1
ATOM 4317 O O . ILE B 1 204 ? 9.859 4.07 -9.922 1 98.25 204 ILE B O 1
ATOM 4321 N N . SER B 1 205 ? 10.664 5.922 -10.812 1 97.44 205 SER B N 1
ATOM 4322 C CA . SER B 1 205 ? 11.742 5.219 -11.5 1 97.44 205 SER B CA 1
ATOM 4323 C C . SER B 1 205 ? 12.766 4.676 -10.508 1 97.44 205 SER B C 1
ATOM 4325 O O . SER B 1 205 ? 13.547 3.781 -10.844 1 97.44 205 SER B O 1
ATOM 4327 N N . LEU B 1 206 ? 12.797 5.168 -9.328 1 98.38 206 LEU B N 1
ATOM 4328 C CA . LEU B 1 206 ? 13.789 4.812 -8.32 1 98.38 206 LEU B CA 1
ATOM 4329 C C . LEU B 1 206 ? 13.297 3.67 -7.441 1 98.38 206 LEU B C 1
ATOM 4331 O O . LEU B 1 206 ? 13.992 3.242 -6.52 1 98.38 206 LEU B O 1
ATOM 4335 N N . LEU B 1 207 ? 12.148 3.131 -7.734 1 98.75 207 LEU B N 1
ATOM 4336 C CA . LEU B 1 207 ? 11.562 2.102 -6.883 1 98.75 207 LEU B CA 1
ATOM 4337 C C . LEU B 1 207 ? 12.18 0.738 -7.172 1 98.75 207 LEU B C 1
ATOM 4339 O O . LEU B 1 207 ? 12.414 0.392 -8.328 1 98.75 207 LEU B O 1
ATOM 4343 N N . LYS B 1 208 ? 12.406 0.028 -6.125 1 98.31 208 LYS B N 1
ATOM 4344 C CA . LYS B 1 208 ? 12.664 -1.407 -6.207 1 98.31 208 LYS B CA 1
ATOM 4345 C C . LYS B 1 208 ? 11.414 -2.164 -6.652 1 98.31 208 LYS B C 1
ATOM 4347 O O . LYS B 1 208 ? 10.305 -1.632 -6.59 1 98.31 208 LYS B O 1
ATOM 4352 N N . PRO B 1 209 ? 11.68 -3.459 -7.113 1 97.81 209 PRO B N 1
ATOM 4353 C CA . PRO B 1 209 ? 10.484 -4.305 -7.164 1 97.81 209 PRO B CA 1
ATOM 4354 C C . PRO B 1 209 ? 9.75 -4.371 -5.824 1 97.81 209 PRO B C 1
ATOM 4356 O O . PRO B 1 209 ? 10.391 -4.438 -4.77 1 97.81 209 PRO B O 1
ATOM 4359 N N . MET B 1 210 ? 8.375 -4.25 -5.914 1 98.44 210 MET B N 1
ATOM 4360 C CA . MET B 1 210 ? 7.52 -4.223 -4.734 1 98.44 210 MET B CA 1
ATOM 4361 C C . MET B 1 210 ? 7.555 -2.854 -4.062 1 98.44 210 MET B C 1
ATOM 4363 O O . MET B 1 210 ? 6.98 -2.668 -2.99 1 98.44 210 MET B O 1
ATOM 4367 N N . GLY B 1 211 ? 8.289 -1.927 -4.691 1 98.75 211 GLY B N 1
ATOM 4368 C CA . GLY B 1 211 ? 8.422 -0.592 -4.129 1 98.75 211 GLY B CA 1
ATOM 4369 C C . GLY B 1 211 ? 7.137 0.216 -4.207 1 98.75 211 GLY B C 1
ATOM 4370 O O . GLY B 1 211 ? 6.254 -0.088 -5.016 1 98.75 211 GLY B O 1
ATOM 4371 N N . LYS B 1 212 ? 7.023 1.29 -3.379 1 98.94 212 LYS B N 1
ATOM 4372 C CA . LYS B 1 212 ? 5.816 2.107 -3.262 1 98.94 212 LYS B CA 1
ATOM 4373 C C . LYS B 1 212 ? 6.152 3.594 -3.348 1 98.94 212 LYS B C 1
ATOM 4375 O O . LYS B 1 212 ? 6.984 4.094 -2.59 1 98.94 212 LYS B O 1
ATOM 4380 N N . TYR B 1 213 ? 5.559 4.203 -4.309 1 98.94 213 TYR B N 1
ATOM 4381 C CA . TYR B 1 213 ? 5.59 5.656 -4.43 1 98.94 213 TYR B CA 1
ATOM 4382 C C . TYR B 1 213 ? 4.328 6.281 -3.85 1 98.94 213 TYR B C 1
ATOM 4384 O O . TYR B 1 213 ? 3.215 5.879 -4.199 1 98.94 213 TYR B O 1
ATOM 4392 N N . ILE B 1 214 ? 4.484 7.324 -2.959 1 98.94 214 ILE B N 1
ATOM 4393 C CA . ILE B 1 214 ? 3.32 7.965 -2.357 1 98.94 214 ILE B CA 1
ATOM 4394 C C . ILE B 1 214 ? 3.43 9.477 -2.506 1 98.94 214 ILE B C 1
ATOM 4396 O O . ILE B 1 214 ? 4.375 10.094 -2 1 98.94 214 ILE B O 1
ATOM 4400 N N . LEU B 1 215 ? 2.486 10.031 -3.213 1 98.62 215 LEU B N 1
ATOM 4401 C CA . LEU B 1 215 ? 2.361 11.484 -3.307 1 98.62 215 LEU B CA 1
ATOM 4402 C C . LEU B 1 215 ? 1.504 12.031 -2.17 1 98.62 215 LEU B C 1
ATOM 4404 O O . LEU B 1 215 ? 0.34 11.648 -2.025 1 98.62 215 LEU B O 1
ATOM 4408 N N . TYR B 1 216 ? 2.094 12.938 -1.345 1 97.88 216 TYR B N 1
ATOM 4409 C CA . TYR B 1 216 ? 1.299 13.43 -0.224 1 97.88 216 TYR B CA 1
ATOM 4410 C C . TYR B 1 216 ? 1.338 14.945 -0.154 1 97.88 216 TYR B C 1
ATOM 4412 O O . TYR B 1 216 ? 0.876 15.539 0.824 1 97.88 216 TYR B O 1
ATOM 4420 N N . GLY B 1 217 ? 1.943 15.539 -1.198 1 93.38 217 GLY B N 1
ATOM 4421 C CA . GLY B 1 217 ? 1.991 16.984 -1.312 1 93.38 217 GLY B CA 1
ATOM 4422 C C . GLY B 1 217 ? 2.451 17.469 -2.676 1 93.38 217 GLY B C 1
ATOM 4423 O O . GLY B 1 217 ? 2.871 16.656 -3.512 1 93.38 217 GLY B O 1
ATOM 4424 N N . SER B 1 218 ? 2.367 18.75 -2.963 1 88.62 218 SER B N 1
ATOM 4425 C CA . SER B 1 218 ? 2.77 19.359 -4.227 1 88.62 218 SER B CA 1
ATOM 4426 C C . SER B 1 218 ? 3.459 20.703 -3.998 1 88.62 218 SER B C 1
ATOM 4428 O O . SER B 1 218 ? 3.09 21.703 -4.609 1 88.62 218 SER B O 1
ATOM 4430 N N . SER B 1 219 ? 4.441 20.641 -3.264 1 82.06 219 SER B N 1
ATOM 4431 C CA . SER B 1 219 ? 5.082 21.891 -2.861 1 82.06 219 SER B CA 1
ATOM 4432 C C . SER B 1 219 ? 5.801 22.547 -4.035 1 82.06 219 SER B C 1
ATOM 4434 O O . SER B 1 219 ? 6.117 23.734 -3.988 1 82.06 219 SER B O 1
ATOM 4436 N N . SER B 1 220 ? 6.082 21.812 -5.031 1 77.94 220 SER B N 1
ATOM 4437 C CA . SER B 1 220 ? 6.758 22.375 -6.203 1 77.94 220 SER B CA 1
ATOM 4438 C C . SER B 1 220 ? 5.895 23.422 -6.895 1 77.94 220 SER B C 1
ATOM 4440 O O . SER B 1 220 ? 6.402 24.234 -7.664 1 77.94 220 SER B O 1
ATOM 4442 N N . ILE B 1 221 ? 4.676 23.375 -6.586 1 74.31 221 ILE B N 1
ATOM 4443 C CA . ILE B 1 221 ? 3.748 24.297 -7.242 1 74.31 221 ILE B CA 1
ATOM 4444 C C . ILE B 1 221 ? 3.82 25.672 -6.582 1 74.31 221 ILE B C 1
ATOM 4446 O O . ILE B 1 221 ? 3.42 26.672 -7.176 1 74.31 221 ILE B O 1
ATOM 4450 N N . VAL B 1 222 ? 4.242 25.734 -5.398 1 68.62 222 VAL B N 1
ATOM 4451 C CA . VAL B 1 222 ? 4.195 26.984 -4.633 1 68.62 222 VAL B CA 1
ATOM 4452 C C . VAL B 1 222 ? 5.523 27.719 -4.766 1 68.62 222 VAL B C 1
ATOM 4454 O O . VAL B 1 222 ? 5.703 28.797 -4.191 1 68.62 222 VAL B O 1
ATOM 4457 N N . THR B 1 223 ? 6.387 27.281 -5.715 1 59.19 223 THR B N 1
ATOM 4458 C CA . THR B 1 223 ? 7.656 27.984 -5.852 1 59.19 223 THR B CA 1
ATOM 4459 C C . THR B 1 223 ? 7.48 29.266 -6.648 1 59.19 223 THR B C 1
ATOM 4461 O O . THR B 1 223 ? 6.953 29.25 -7.762 1 59.19 223 THR B O 1
ATOM 4464 N N . GLY B 1 224 ? 7.414 30.562 -6.039 1 53.75 224 GLY B N 1
ATOM 4465 C CA . GLY B 1 224 ? 7.457 31.938 -6.5 1 53.75 224 GLY B CA 1
ATOM 4466 C C . GLY B 1 224 ? 6.09 32.594 -6.551 1 53.75 224 GLY B C 1
ATOM 4467 O O . GLY B 1 224 ? 5.066 31.922 -6.418 1 53.75 224 GLY B O 1
ATOM 4468 N N . GLU B 1 225 ? 5.746 33.906 -6.438 1 48.72 225 GLU B N 1
ATOM 4469 C CA . GLU B 1 225 ? 4.562 34.781 -6.383 1 48.72 225 GLU B CA 1
ATOM 4470 C C . GLU B 1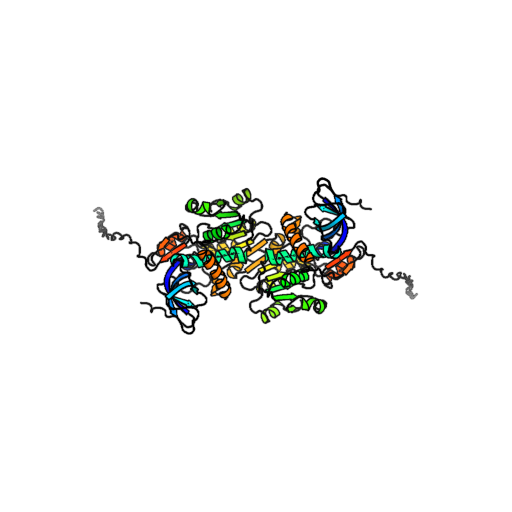 225 ? 3.551 34.375 -7.457 1 48.72 225 GLU B C 1
ATOM 4472 O O . GLU B 1 225 ? 2.357 34.25 -7.176 1 48.72 225 GLU B O 1
ATOM 4477 N N . THR B 1 226 ? 3.637 34.844 -8.719 1 49.31 226 THR B N 1
ATOM 4478 C CA . THR B 1 226 ? 2.746 34.906 -9.875 1 49.31 226 THR B CA 1
ATOM 4479 C C . THR B 1 226 ? 2.555 33.531 -10.477 1 49.31 226 THR B C 1
ATOM 4481 O O . THR B 1 226 ? 1.675 33.312 -11.312 1 49.31 226 THR B O 1
ATOM 4484 N N . LYS B 1 227 ? 3.299 32.5 -10.164 1 54.69 227 LYS B N 1
ATOM 4485 C CA . LYS B 1 227 ? 3.689 31.344 -10.953 1 54.69 227 LYS B CA 1
ATOM 4486 C C . LYS B 1 227 ? 2.844 30.125 -10.586 1 54.69 227 LYS B C 1
ATOM 4488 O O . LYS B 1 227 ? 3.008 29.047 -11.164 1 54.69 227 LYS B O 1
ATOM 4493 N N . SER B 1 228 ? 1.678 30.469 -9.82 1 63.03 228 SER B N 1
ATOM 4494 C CA . SER B 1 228 ? 0.994 29.328 -9.211 1 63.03 228 SER B CA 1
ATOM 4495 C C . SER B 1 228 ? 0.182 28.562 -10.242 1 63.03 228 SER B C 1
ATOM 4497 O O . SER B 1 228 ? 0.275 27.328 -10.312 1 63.03 228 SER B O 1
ATOM 4499 N N . PHE B 1 229 ? -0.396 29.312 -11.133 1 65.5 229 PHE B N 1
ATOM 4500 C CA . PHE B 1 229 ? -1.249 28.625 -12.102 1 65.5 229 PHE B CA 1
ATOM 4501 C C . PHE B 1 229 ? -0.412 27.828 -13.094 1 65.5 229 PHE B C 1
ATOM 4503 O O . PHE B 1 229 ? -0.755 26.703 -13.43 1 65.5 229 PHE B O 1
ATOM 4510 N N . PHE B 1 230 ? 0.687 28.469 -13.516 1 71.94 230 PHE B N 1
ATOM 4511 C CA . PHE B 1 230 ? 1.555 27.812 -14.484 1 71.94 230 PHE B CA 1
ATOM 4512 C C . PHE B 1 230 ? 2.203 26.578 -13.875 1 71.94 230 PHE B C 1
ATOM 4514 O O . PHE B 1 230 ? 2.334 25.547 -14.539 1 71.94 230 PHE B O 1
ATOM 4521 N N . SER B 1 231 ? 2.5 26.703 -12.594 1 74.88 231 SER B N 1
ATOM 4522 C CA . SER B 1 231 ? 3.141 25.594 -11.906 1 74.88 231 SER B CA 1
ATOM 4523 C C . SER B 1 231 ? 2.172 24.422 -11.727 1 74.88 231 SER B C 1
ATOM 4525 O O . SER B 1 231 ? 2.561 23.266 -11.852 1 74.88 231 SER B O 1
ATOM 4527 N N . PHE B 1 232 ? 1.009 24.844 -11.531 1 74.31 232 PHE B N 1
ATOM 4528 C CA . PHE B 1 232 ? -0.023 23.828 -11.391 1 74.31 232 PHE B CA 1
ATOM 4529 C C . PHE B 1 232 ? -0.244 23.094 -12.711 1 74.31 232 PHE B C 1
ATOM 4531 O O . PHE B 1 232 ? -0.275 21.859 -12.742 1 74.31 232 PHE B O 1
ATOM 4538 N N . ALA B 1 233 ? -0.383 23.844 -13.727 1 76.31 233 ALA B N 1
ATOM 4539 C CA . ALA B 1 233 ? -0.561 23.25 -15.055 1 76.31 233 ALA B CA 1
ATOM 4540 C C . ALA B 1 233 ? 0.649 22.406 -15.445 1 76.31 233 ALA B C 1
ATOM 4542 O O . ALA B 1 233 ? 0.5 21.328 -16.031 1 76.31 233 ALA B O 1
ATOM 4543 N N . LYS B 1 234 ? 1.668 22.906 -15.102 1 81.06 234 LYS B N 1
ATOM 4544 C CA . LYS B 1 234 ? 2.912 22.219 -15.406 1 81.06 234 LYS B CA 1
ATOM 4545 C C . LYS B 1 234 ? 2.977 20.859 -14.703 1 81.06 234 LYS B C 1
ATOM 4547 O O . LYS B 1 234 ? 3.398 19.859 -15.289 1 81.06 234 LYS B O 1
ATOM 4552 N N . SER B 1 235 ? 2.604 20.844 -13.516 1 80.56 235 SER B N 1
ATOM 4553 C CA . SER B 1 235 ? 2.623 19.594 -12.758 1 80.56 235 SER B CA 1
ATOM 4554 C C . SER B 1 235 ? 1.716 18.547 -13.398 1 80.56 235 SER B C 1
ATOM 4556 O O . SER B 1 235 ? 2.051 17.359 -13.43 1 80.56 235 SER B O 1
ATOM 4558 N N . TRP B 1 236 ? 0.706 19 -13.969 1 80.62 236 TRP B N 1
ATOM 4559 C CA . TRP B 1 236 ? -0.263 18.094 -14.57 1 80.62 236 TRP B CA 1
ATOM 4560 C C . TRP B 1 236 ? 0.331 17.406 -15.789 1 80.62 236 TRP B C 1
ATOM 4562 O O . TRP B 1 236 ? 0.087 16.219 -16.016 1 80.62 236 TRP B O 1
ATOM 4572 N N . TRP B 1 237 ? 1.043 18.062 -16.469 1 84.94 237 TRP B N 1
ATOM 4573 C CA . TRP B 1 237 ? 1.562 17.438 -17.672 1 84.94 237 TRP B CA 1
ATOM 4574 C C . TRP B 1 237 ? 2.9 16.766 -17.406 1 84.94 237 TRP B C 1
ATOM 4576 O O . TRP B 1 237 ? 3.328 15.891 -18.172 1 84.94 237 TRP B O 1
ATOM 4586 N N . GLN B 1 238 ? 3.572 17.188 -16.281 1 87.44 238 GLN B N 1
ATOM 4587 C CA . GLN B 1 238 ? 4.871 16.609 -15.961 1 87.44 238 GLN B CA 1
ATOM 4588 C C . GLN B 1 238 ? 4.715 15.25 -15.297 1 87.44 238 GLN B C 1
ATOM 4590 O O . GLN B 1 238 ? 5.633 14.422 -15.336 1 87.44 238 GLN B O 1
ATOM 4595 N N . VAL B 1 239 ? 3.619 15.156 -14.695 1 91.56 239 VAL B N 1
ATOM 4596 C CA . VAL B 1 239 ? 3.406 13.898 -13.992 1 91.56 239 VAL B CA 1
ATOM 4597 C C . VAL B 1 239 ? 2.766 12.883 -14.938 1 91.56 239 VAL B C 1
ATOM 4599 O O . VAL B 1 239 ? 1.643 13.086 -15.406 1 91.56 239 VAL B O 1
ATOM 4602 N N . ASP B 1 240 ? 3.469 11.836 -15.117 1 92.69 240 ASP B N 1
ATOM 4603 C CA . ASP B 1 240 ? 2.951 10.797 -16.016 1 92.69 240 ASP B CA 1
ATOM 4604 C C . ASP B 1 240 ? 1.788 10.047 -15.367 1 92.69 240 ASP B C 1
ATOM 4606 O O . ASP B 1 240 ? 1.819 9.758 -14.172 1 92.69 240 ASP B O 1
ATOM 4610 N N . LYS B 1 241 ? 0.833 9.883 -16.25 1 95.69 241 LYS B N 1
ATOM 4611 C CA . LYS B 1 241 ? -0.183 8.914 -15.844 1 95.69 241 LYS B CA 1
ATOM 4612 C C . LYS B 1 241 ? 0.334 7.488 -15.969 1 95.69 241 LYS B C 1
ATOM 4614 O O . LYS B 1 241 ? 1.09 7.176 -16.891 1 95.69 241 LYS B O 1
ATOM 4619 N N . ILE B 1 242 ? -0.081 6.664 -15.047 1 96.25 242 ILE B N 1
ATOM 4620 C CA . ILE B 1 242 ? 0.469 5.312 -15 1 96.25 242 ILE B CA 1
ATOM 4621 C C . ILE B 1 242 ? -0.659 4.293 -15.141 1 96.25 242 ILE B C 1
ATOM 4623 O O . ILE B 1 242 ? -1.699 4.418 -14.484 1 96.25 242 ILE B O 1
ATOM 4627 N N . SER B 1 243 ? -0.387 3.328 -15.969 1 95.44 243 SER B N 1
ATOM 4628 C CA . SER B 1 243 ? -1.359 2.258 -16.156 1 95.44 243 SER B CA 1
ATOM 4629 C C . SER B 1 243 ? -1.202 1.165 -15.109 1 95.44 243 SER B C 1
ATOM 4631 O O . SER B 1 243 ? -0.083 0.747 -14.805 1 95.44 243 SER B O 1
ATOM 4633 N N . PRO B 1 244 ? -2.322 0.632 -14.602 1 96.81 244 PRO B N 1
ATOM 4634 C CA . PRO B 1 244 ? -2.246 -0.545 -13.734 1 96.81 244 PRO B CA 1
ATOM 4635 C C . PRO B 1 244 ? -1.487 -1.704 -14.375 1 96.81 244 PRO B C 1
ATOM 4637 O O . PRO B 1 244 ? -0.834 -2.482 -13.672 1 96.81 244 PRO B O 1
ATOM 4640 N N . ILE B 1 245 ? -1.482 -1.773 -15.633 1 94.44 245 ILE B N 1
ATOM 4641 C CA . ILE B 1 245 ? -0.806 -2.844 -16.359 1 94.44 245 ILE B CA 1
ATOM 4642 C C . ILE B 1 245 ? 0.706 -2.684 -16.219 1 94.44 245 ILE B C 1
ATOM 4644 O O . ILE B 1 245 ? 1.429 -3.67 -16.062 1 94.44 245 ILE B O 1
ATOM 4648 N N . LYS B 1 246 ? 1.128 -1.466 -16.344 1 95.62 246 LYS B N 1
ATOM 4649 C CA . LYS B 1 246 ? 2.553 -1.221 -16.141 1 95.62 246 LYS B CA 1
ATOM 4650 C C . LYS B 1 246 ? 2.98 -1.585 -14.719 1 95.62 246 LYS B C 1
ATOM 4652 O O . LYS B 1 246 ? 4.035 -2.189 -14.523 1 95.62 246 LYS B O 1
ATOM 4657 N N . LEU B 1 247 ? 2.182 -1.187 -13.758 1 98.06 247 LEU B N 1
ATOM 4658 C CA . LEU B 1 247 ? 2.475 -1.536 -12.375 1 98.06 247 LEU B CA 1
ATOM 4659 C C . LEU B 1 247 ? 2.516 -3.049 -12.195 1 98.06 247 LEU B C 1
ATOM 4661 O O . LEU B 1 247 ? 3.354 -3.566 -11.453 1 98.06 247 LEU B O 1
ATOM 4665 N N . TYR B 1 248 ? 1.609 -3.715 -12.867 1 96.62 248 TYR B N 1
ATOM 4666 C CA . TYR B 1 248 ? 1.574 -5.176 -12.859 1 96.62 248 TYR B CA 1
ATOM 4667 C C . TYR B 1 248 ? 2.887 -5.754 -13.375 1 96.62 248 TYR B C 1
ATOM 4669 O O . TYR B 1 248 ? 3.486 -6.617 -12.734 1 96.62 248 TYR B O 1
ATOM 4677 N N . ASP B 1 249 ? 3.383 -5.234 -14.391 1 94.5 249 ASP B N 1
ATOM 4678 C CA . ASP B 1 249 ? 4.598 -5.738 -15.023 1 94.5 249 ASP B CA 1
ATOM 4679 C C . ASP B 1 249 ? 5.824 -5.445 -14.172 1 94.5 249 ASP B C 1
ATOM 4681 O O . ASP B 1 249 ? 6.785 -6.219 -14.156 1 94.5 249 ASP B O 1
ATOM 4685 N N . GLU B 1 250 ? 5.746 -4.379 -13.445 1 97.38 250 GLU B N 1
ATOM 4686 C CA . GLU B 1 250 ? 6.941 -3.898 -12.758 1 97.38 250 GLU B CA 1
ATOM 4687 C C . GLU B 1 250 ? 6.891 -4.23 -11.266 1 97.38 250 GLU B C 1
ATOM 4689 O O . GLU B 1 250 ? 7.867 -4.02 -10.547 1 97.38 250 GLU B O 1
ATOM 4694 N N . ASN B 1 251 ? 5.805 -4.777 -10.812 1 98.62 251 ASN B N 1
ATOM 4695 C CA . ASN B 1 251 ? 5.621 -5.023 -9.391 1 98.62 251 ASN B CA 1
ATOM 4696 C C . ASN B 1 251 ? 5.836 -3.754 -8.57 1 98.62 251 ASN B C 1
ATOM 4698 O O . ASN B 1 251 ? 6.691 -3.721 -7.68 1 98.62 251 ASN B O 1
ATOM 4702 N N . LYS B 1 252 ? 4.965 -2.766 -8.867 1 98.81 252 LYS B N 1
ATOM 4703 C CA . LYS B 1 252 ? 5.102 -1.486 -8.172 1 98.81 252 LYS B CA 1
ATOM 4704 C C . LYS B 1 252 ? 3.744 -0.977 -7.691 1 98.81 252 LYS B C 1
ATOM 4706 O O . LYS B 1 252 ? 2.701 -1.436 -8.156 1 98.81 252 LYS B O 1
ATOM 4711 N N . THR B 1 253 ? 3.742 -0.062 -6.727 1 98.94 253 THR B N 1
ATOM 4712 C CA . THR B 1 253 ? 2.57 0.579 -6.141 1 98.94 253 THR B CA 1
ATOM 4713 C C . THR B 1 253 ? 2.693 2.1 -6.207 1 98.94 253 THR B C 1
ATOM 4715 O O . THR B 1 253 ? 3.764 2.65 -5.945 1 98.94 253 THR B O 1
ATOM 4718 N N . ILE B 1 254 ? 1.637 2.738 -6.574 1 98.88 254 ILE B N 1
ATOM 4719 C CA . ILE B 1 254 ? 1.537 4.191 -6.5 1 98.88 254 ILE B CA 1
ATOM 4720 C C . ILE B 1 254 ? 0.341 4.586 -5.637 1 98.88 254 ILE B C 1
ATOM 4722 O O . ILE B 1 254 ? -0.734 3.992 -5.746 1 98.88 254 ILE B O 1
ATOM 4726 N N . ALA B 1 255 ? 0.573 5.551 -4.746 1 98.88 255 ALA B N 1
ATOM 4727 C CA . ALA B 1 255 ? -0.475 5.973 -3.818 1 98.88 255 ALA B CA 1
ATOM 4728 C C . ALA B 1 255 ? -0.507 7.492 -3.682 1 98.88 255 ALA B C 1
ATOM 4730 O O . ALA B 1 255 ? 0.465 8.172 -4.016 1 98.88 255 ALA B O 1
ATOM 4731 N N . GLY B 1 256 ? -1.624 7.969 -3.283 1 98.62 256 GLY B N 1
ATOM 4732 C CA . GLY B 1 256 ? -1.812 9.359 -2.885 1 98.62 256 GLY B CA 1
ATOM 4733 C C . GLY B 1 256 ? -2.441 9.5 -1.513 1 98.62 256 GLY B C 1
ATOM 4734 O O . GLY B 1 256 ? -3.266 8.68 -1.111 1 98.62 256 GLY B O 1
ATOM 4735 N N . PHE B 1 257 ? -2.041 10.531 -0.815 1 98.56 257 PHE B N 1
ATOM 4736 C CA . PHE B 1 257 ? -2.582 10.773 0.518 1 98.56 257 PHE B CA 1
ATOM 4737 C C . PHE B 1 257 ? -2.744 12.266 0.776 1 98.56 257 PHE B C 1
ATOM 4739 O O . PHE B 1 257 ? -1.787 13.031 0.648 1 98.56 257 PHE B O 1
ATOM 4746 N N . GLN B 1 258 ? -3.916 12.562 1.116 1 96.19 258 GLN B N 1
ATOM 4747 C CA . GLN B 1 258 ? -4.27 13.922 1.509 1 96.19 258 GLN B CA 1
ATOM 4748 C C . GLN B 1 258 ? -5.086 13.922 2.799 1 96.19 258 GLN B C 1
ATOM 4750 O O . GLN B 1 258 ? -6.301 13.727 2.771 1 96.19 258 GLN B O 1
ATOM 4755 N N . LEU B 1 259 ? -4.449 14.383 3.846 1 96.38 259 LEU B N 1
ATOM 4756 C CA . LEU B 1 259 ? -5.027 14.273 5.184 1 96.38 259 LEU B CA 1
ATOM 4757 C C . LEU B 1 259 ? -6.285 15.133 5.301 1 96.38 259 LEU B C 1
ATOM 4759 O O . LEU B 1 259 ? -7.281 14.703 5.879 1 96.38 259 LEU B O 1
ATOM 4763 N N . ARG B 1 260 ? -6.293 16.312 4.742 1 92.62 260 ARG B N 1
ATOM 4764 C CA . ARG B 1 260 ? -7.426 17.219 4.867 1 92.62 260 ARG B CA 1
ATOM 4765 C C . ARG B 1 260 ? -8.68 16.625 4.227 1 92.62 260 ARG B C 1
ATOM 4767 O O . ARG B 1 260 ? -9.758 16.672 4.816 1 92.62 260 ARG B O 1
ATOM 4774 N N . HIS B 1 261 ? -8.461 16.094 3.025 1 94.19 261 HIS B N 1
ATOM 4775 C CA . HIS B 1 261 ? -9.594 15.445 2.365 1 94.19 261 HIS B CA 1
ATOM 4776 C C . HIS B 1 261 ? -10.102 14.266 3.188 1 94.19 261 HIS B C 1
ATOM 4778 O O . HIS B 1 261 ? -11.312 14.078 3.332 1 94.19 261 HIS B O 1
ATOM 4784 N N . LEU B 1 262 ? -9.18 13.547 3.691 1 97 262 LEU B N 1
ATOM 4785 C CA . LEU B 1 262 ? -9.539 12.359 4.457 1 97 262 LEU B CA 1
ATOM 4786 C C . LEU B 1 262 ? -10.398 12.734 5.664 1 97 262 LEU B C 1
ATOM 4788 O O . LEU B 1 262 ? -11.414 12.086 5.934 1 97 262 LEU B O 1
ATOM 4792 N N . LEU B 1 263 ? -10.008 13.766 6.312 1 94.75 263 LEU B N 1
ATOM 4793 C CA . LEU B 1 263 ? -10.633 14.148 7.57 1 94.75 263 LEU B CA 1
ATOM 4794 C C . LEU B 1 263 ? -11.922 14.93 7.316 1 94.75 263 LEU B C 1
ATOM 4796 O O . LEU B 1 263 ? -12.961 14.625 7.906 1 94.75 263 LEU B O 1
ATOM 4800 N N . HIS B 1 264 ? -11.922 15.875 6.383 1 91.88 264 HIS B N 1
ATOM 4801 C CA . HIS B 1 264 ? -12.992 16.859 6.324 1 91.88 264 HIS B CA 1
ATOM 4802 C C . HIS B 1 264 ? -13.961 16.547 5.188 1 91.88 264 HIS B C 1
ATOM 4804 O O . HIS B 1 264 ? -15.078 17.078 5.16 1 91.88 264 HIS B O 1
ATOM 4810 N N . LYS B 1 265 ? -13.555 15.688 4.273 1 92.75 265 LYS B N 1
ATOM 4811 C CA . LYS B 1 265 ? -14.422 15.453 3.119 1 92.75 265 LYS B CA 1
ATOM 4812 C C . LYS B 1 265 ? -14.82 13.984 3.025 1 92.75 265 LYS B C 1
ATOM 4814 O O . LYS B 1 265 ? -15.844 13.648 2.422 1 92.75 265 LYS B O 1
ATOM 4819 N N . GLN B 1 266 ? -14.086 13.141 3.68 1 96.5 266 GLN B N 1
ATOM 4820 C CA . GLN B 1 266 ? -14.289 11.719 3.422 1 96.5 266 GLN B CA 1
ATOM 4821 C C . GLN B 1 266 ? -14.727 10.984 4.688 1 96.5 266 GLN B C 1
ATOM 4823 O O . GLN B 1 266 ? -14.773 9.758 4.719 1 96.5 266 GLN B O 1
ATOM 4828 N N . GLY B 1 267 ? -14.898 11.664 5.738 1 94.75 267 GLY B N 1
ATOM 4829 C CA . GLY B 1 267 ? -15.57 11.133 6.914 1 94.75 267 GLY B CA 1
ATOM 4830 C C . GLY B 1 267 ? -14.75 10.102 7.656 1 94.75 267 GLY B C 1
ATOM 4831 O O . GLY B 1 267 ? -15.305 9.195 8.289 1 94.75 267 GLY B O 1
ATOM 4832 N N . GLN B 1 268 ? -13.406 10.195 7.578 1 97 268 GLN B N 1
ATOM 4833 C CA . GLN B 1 268 ? -12.562 9.188 8.211 1 97 268 GLN B CA 1
ATOM 4834 C C . GLN B 1 268 ? -12.062 9.672 9.57 1 97 268 GLN B C 1
ATOM 4836 O O . GLN B 1 268 ? -10.914 9.43 9.938 1 97 268 GLN B O 1
ATOM 4841 N N . HIS B 1 269 ? -12.914 10.352 10.344 1 96.69 269 HIS B N 1
ATOM 4842 C CA . HIS B 1 269 ? -12.508 10.969 11.602 1 96.69 269 HIS B CA 1
ATOM 4843 C C . HIS B 1 269 ? -12.234 9.914 12.664 1 96.69 269 HIS B C 1
ATOM 4845 O O . HIS B 1 269 ? -11.359 10.102 13.516 1 96.69 269 HIS B O 1
ATOM 4851 N N . GLN B 1 270 ? -12.977 8.797 12.617 1 96.38 270 GLN B N 1
ATOM 4852 C CA . GLN B 1 270 ? -12.734 7.758 13.609 1 96.38 270 GLN B CA 1
ATOM 4853 C C . GLN B 1 270 ? -11.375 7.102 13.383 1 96.38 270 GLN B C 1
ATOM 4855 O O . GLN B 1 270 ? -10.641 6.844 14.344 1 96.38 270 GLN B O 1
ATOM 4860 N N . TYR B 1 271 ? -11.117 6.836 12.156 1 97 271 TYR B N 1
ATOM 4861 C CA . TYR B 1 271 ? -9.812 6.297 11.797 1 97 271 TYR B CA 1
ATOM 4862 C C . TYR B 1 271 ? -8.688 7.219 12.258 1 97 271 TYR B C 1
ATOM 4864 O O . TYR B 1 271 ? -7.727 6.77 12.883 1 97 271 TYR B O 1
ATOM 4872 N N . VAL B 1 272 ? -8.797 8.523 12.047 1 97.94 272 VAL B N 1
ATOM 4873 C CA . VAL B 1 272 ? -7.781 9.508 12.398 1 97.94 272 VAL B CA 1
ATOM 4874 C C . VAL B 1 272 ? -7.652 9.602 13.914 1 97.94 272 VAL B C 1
ATOM 4876 O O . VAL B 1 272 ? -6.547 9.742 14.445 1 97.94 272 VAL B O 1
ATOM 4879 N N . LYS B 1 273 ? -8.711 9.453 14.586 1 97.75 273 LYS B N 1
ATOM 4880 C CA . LYS B 1 273 ? -8.695 9.5 16.047 1 97.75 273 LYS B CA 1
ATOM 4881 C C . LYS B 1 273 ? -7.863 8.359 16.625 1 97.75 273 LYS B C 1
ATOM 4883 O O . LYS B 1 273 ? -7.102 8.562 17.578 1 97.75 273 LYS B O 1
ATOM 4888 N N . GLU B 1 274 ? -7.977 7.23 16.031 1 97.75 274 GLU B N 1
ATOM 4889 C CA . GLU B 1 274 ? -7.207 6.078 16.5 1 97.75 274 GLU B CA 1
ATOM 4890 C C . GLU B 1 274 ? -5.711 6.305 16.328 1 97.75 274 GLU B C 1
ATOM 4892 O O . GLU B 1 274 ? -4.914 5.953 17.188 1 97.75 274 GLU B O 1
ATOM 4897 N N . ILE B 1 275 ? -5.395 6.883 15.242 1 98.31 275 ILE B N 1
ATOM 4898 C CA . ILE B 1 275 ? -3.982 7.145 14.984 1 98.31 275 ILE B CA 1
ATOM 4899 C C . ILE B 1 275 ? -3.486 8.258 15.906 1 98.31 275 ILE B C 1
ATOM 4901 O O . ILE B 1 275 ? -2.365 8.195 16.422 1 98.31 275 ILE B O 1
ATOM 4905 N N . MET B 1 276 ? -4.316 9.273 16.141 1 98.25 276 MET B N 1
ATOM 4906 C CA . MET B 1 276 ? -3.947 10.344 17.062 1 98.25 276 MET B CA 1
ATOM 4907 C C . MET B 1 276 ? -3.666 9.789 18.453 1 98.25 276 MET B C 1
ATOM 4909 O O . MET B 1 276 ? -2.715 10.219 19.109 1 98.25 276 MET B O 1
ATOM 4913 N N . ASN B 1 277 ? -4.461 8.867 18.844 1 98.19 277 ASN B N 1
ATOM 4914 C CA . ASN B 1 277 ? -4.246 8.242 20.141 1 98.19 277 ASN B CA 1
ATOM 4915 C C . ASN B 1 277 ? -2.904 7.52 20.203 1 98.19 277 ASN B C 1
ATOM 4917 O O . ASN B 1 277 ? -2.195 7.602 21.219 1 98.19 277 ASN B O 1
ATOM 4921 N N . LYS B 1 278 ? -2.537 6.883 19.156 1 98.44 278 LYS B N 1
ATOM 4922 C CA . LYS B 1 278 ? -1.241 6.215 19.078 1 98.44 278 LYS B CA 1
ATOM 4923 C C . LYS B 1 278 ? -0.098 7.223 19.156 1 98.44 278 LYS B C 1
ATOM 4925 O O . LYS B 1 278 ? 0.895 6.996 19.844 1 98.44 278 LYS B O 1
ATOM 4930 N N . LEU B 1 279 ? -0.274 8.297 18.469 1 98.62 279 LEU B N 1
ATOM 4931 C CA . LEU B 1 279 ? 0.771 9.312 18.406 1 98.62 279 LEU B CA 1
ATOM 4932 C C . LEU B 1 279 ? 0.943 9.984 19.766 1 98.62 279 LEU B C 1
ATOM 4934 O O . LEU B 1 279 ? 2.068 10.266 20.188 1 98.62 279 LEU B O 1
ATOM 4938 N N . ILE B 1 280 ? -0.174 10.211 20.422 1 98.31 280 ILE B N 1
ATOM 4939 C CA . ILE B 1 280 ? -0.123 10.82 21.75 1 98.31 280 ILE B CA 1
ATOM 4940 C C . ILE B 1 280 ? 0.592 9.883 22.719 1 98.31 280 ILE B C 1
ATOM 4942 O O . ILE B 1 280 ? 1.395 10.328 23.547 1 98.31 280 ILE B O 1
ATOM 4946 N N . LYS B 1 281 ? 0.333 8.625 22.562 1 98.31 281 LYS B N 1
ATOM 4947 C CA . LYS B 1 281 ? 1.027 7.645 23.406 1 98.31 281 LYS B CA 1
ATOM 4948 C C . LYS B 1 281 ? 2.523 7.629 23.094 1 98.31 281 LYS B C 1
ATOM 4950 O O . LYS B 1 281 ? 3.348 7.598 24.016 1 98.31 281 LYS B O 1
ATOM 4955 N N . LEU B 1 282 ? 2.869 7.66 21.875 1 98.56 282 LEU B N 1
ATOM 4956 C CA . LEU B 1 282 ? 4.273 7.68 21.484 1 98.56 282 LEU B CA 1
ATOM 4957 C C . LEU B 1 282 ? 4.973 8.922 22.031 1 98.56 282 LEU B C 1
ATOM 4959 O O . LEU B 1 282 ? 6.117 8.844 22.484 1 98.56 282 LEU B O 1
ATOM 4963 N N . TYR B 1 283 ? 4.293 10.008 21.953 1 98.5 283 TYR B N 1
ATOM 4964 C CA . TYR B 1 283 ? 4.824 11.242 22.531 1 98.5 283 TYR B CA 1
ATOM 4965 C C . TYR B 1 283 ? 5.035 11.102 24.031 1 98.5 283 TYR B C 1
ATOM 4967 O O . TYR B 1 283 ? 6.105 11.422 24.547 1 98.5 283 TYR B O 1
ATOM 4975 N N . SER B 1 284 ? 4.027 10.57 24.688 1 98.06 284 SER B N 1
ATOM 4976 C CA . SER B 1 284 ? 4.078 10.422 26.141 1 98.06 284 SER B CA 1
ATOM 4977 C C . SER B 1 284 ? 5.195 9.477 26.562 1 98.06 284 SER B C 1
ATOM 4979 O O . SER B 1 284 ? 5.812 9.656 27.609 1 98.06 284 SER B O 1
ATOM 4981 N N . ASP B 1 285 ? 5.477 8.508 25.688 1 97.75 285 ASP B N 1
ATOM 4982 C CA . ASP B 1 285 ? 6.52 7.52 25.953 1 97.75 285 ASP B CA 1
ATOM 4983 C C . ASP B 1 285 ? 7.898 8.062 25.578 1 97.75 285 ASP B C 1
ATOM 4985 O O . ASP B 1 285 ? 8.906 7.387 25.781 1 97.75 285 ASP B O 1
ATOM 4989 N N . GLY B 1 286 ? 7.965 9.188 24.984 1 97.5 286 GLY B N 1
ATOM 4990 C CA . GLY B 1 286 ? 9.227 9.828 24.641 1 97.5 286 GLY B CA 1
ATOM 4991 C C . GLY B 1 286 ? 9.836 9.289 23.359 1 97.5 286 GLY B C 1
ATOM 4992 O O . GLY B 1 286 ? 11.023 9.492 23.094 1 97.5 286 GLY B O 1
ATOM 4993 N N . LYS B 1 287 ? 8.992 8.695 22.547 1 98.06 287 LYS B N 1
ATOM 4994 C CA . LYS B 1 287 ? 9.484 8.078 21.328 1 98.06 287 LYS B CA 1
ATOM 4995 C C . LYS B 1 287 ? 9.523 9.078 20.172 1 98.06 287 LYS B C 1
ATOM 4997 O O . LYS B 1 287 ? 10.297 8.922 19.234 1 98.06 287 LYS B O 1
ATOM 5002 N N . ILE B 1 288 ? 8.625 10.109 20.297 1 98.31 288 ILE B N 1
ATOM 5003 C CA . ILE B 1 288 ? 8.625 11.164 19.297 1 98.31 288 ILE B CA 1
ATOM 5004 C C . ILE B 1 288 ? 8.516 12.531 19.969 1 98.31 288 ILE B C 1
ATOM 5006 O O . ILE B 1 288 ? 7.98 12.641 21.078 1 98.31 288 ILE B O 1
ATOM 5010 N N . ARG B 1 289 ? 9.008 13.492 19.219 1 97.94 289 ARG B N 1
ATOM 5011 C CA . ARG B 1 289 ? 8.969 14.883 19.688 1 97.94 289 ARG B CA 1
ATOM 5012 C C . ARG B 1 289 ? 9.023 15.844 18.5 1 97.94 289 ARG B C 1
ATOM 5014 O O . ARG B 1 289 ? 10 15.875 17.75 1 97.94 289 ARG B O 1
ATOM 5021 N N . PRO B 1 290 ? 8.016 16.641 18.406 1 98.06 290 PRO B N 1
ATOM 5022 C CA . PRO B 1 290 ? 8.07 17.625 17.328 1 98.06 290 PRO B CA 1
ATOM 5023 C C . PRO B 1 290 ? 9.227 18.609 17.484 1 98.06 290 PRO B C 1
ATOM 5025 O O . PRO B 1 290 ? 9.578 18.984 18.594 1 98.06 290 PRO B O 1
ATOM 5028 N N . CYS B 1 291 ? 9.812 18.938 16.375 1 98.12 291 CYS B N 1
ATOM 5029 C CA . CYS B 1 291 ? 10.82 20 16.328 1 98.12 291 CYS B CA 1
ATOM 5030 C C . CYS B 1 291 ? 10.188 21.344 15.992 1 98.12 291 CYS B C 1
ATOM 5032 O O . CYS B 1 291 ? 9.602 21.516 14.922 1 98.12 291 CYS B O 1
ATOM 5034 N N . ILE B 1 292 ? 10.258 22.234 16.938 1 98.19 292 ILE B N 1
ATOM 5035 C CA . ILE B 1 292 ? 9.703 23.562 16.734 1 98.19 292 ILE B CA 1
ATOM 5036 C C . ILE B 1 292 ? 10.797 24.516 16.234 1 98.19 292 ILE B C 1
ATOM 5038 O O . ILE B 1 292 ? 11.797 24.734 16.906 1 98.19 292 ILE B O 1
ATOM 5042 N N . ASP B 1 293 ? 10.578 24.984 15.039 1 98.19 293 ASP B N 1
ATOM 5043 C CA . ASP B 1 293 ? 11.531 25.922 14.469 1 98.19 293 ASP B CA 1
ATOM 5044 C C . ASP B 1 293 ? 11.477 27.266 15.18 1 98.19 293 ASP B C 1
ATOM 5046 O O . ASP B 1 293 ? 12.508 27.781 15.617 1 98.19 293 ASP B O 1
ATOM 5050 N N . SER B 1 294 ? 10.273 27.844 15.273 1 98 294 SER B N 1
ATOM 5051 C CA . SER B 1 294 ? 10.062 29.172 15.82 1 98 294 SER B CA 1
ATOM 5052 C C . SER B 1 294 ? 8.594 29.406 16.172 1 98 294 SER B C 1
ATOM 5054 O O . SER B 1 294 ? 7.719 28.688 15.688 1 98 294 SER B O 1
ATOM 5056 N N . ALA B 1 295 ? 8.422 30.328 17.047 1 98.06 295 ALA B N 1
ATOM 5057 C CA . ALA B 1 295 ? 7.086 30.797 17.422 1 98.06 295 ALA B CA 1
ATOM 5058 C C . ALA B 1 295 ? 6.918 32.281 17.141 1 98.06 295 ALA B C 1
ATOM 5060 O O . ALA B 1 295 ? 7.836 33.062 17.375 1 98.06 295 ALA B O 1
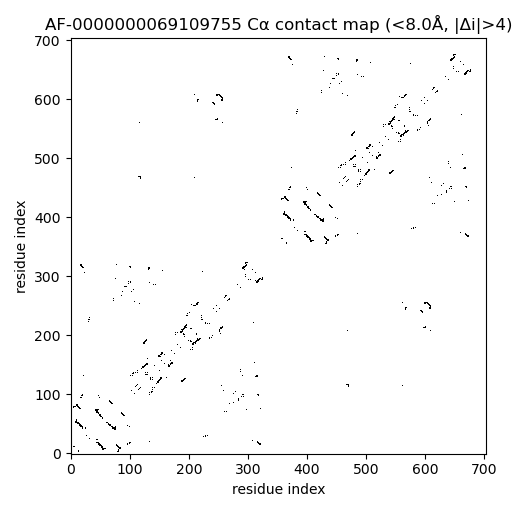ATOM 5061 N N . TRP B 1 296 ?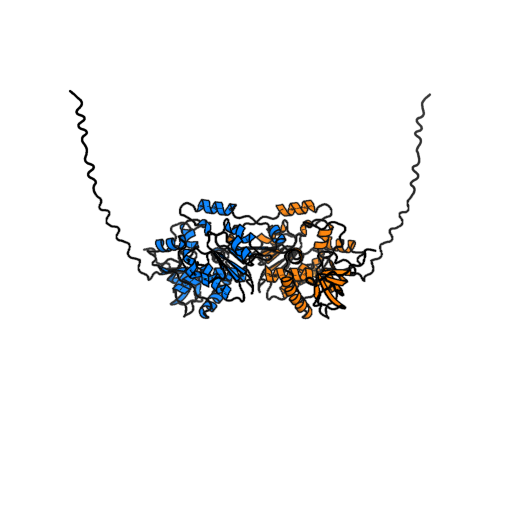 5.703 32.625 16.562 1 98 296 TRP B N 1
ATOM 5062 C CA . TRP B 1 296 ? 5.465 34 16.109 1 98 296 TRP B CA 1
ATOM 5063 C C . TRP B 1 296 ? 4.113 34.5 16.594 1 98 296 TRP B C 1
ATOM 5065 O O . TRP B 1 296 ? 3.182 33.719 16.797 1 98 296 TRP B O 1
ATOM 5075 N N . ALA B 1 297 ? 4.043 35.844 16.719 1 97.19 297 ALA B N 1
ATOM 5076 C CA . ALA B 1 297 ? 2.756 36.5 16.953 1 97.19 297 ALA B CA 1
ATOM 5077 C C . ALA B 1 297 ? 1.913 36.5 15.672 1 97.19 297 ALA B C 1
ATOM 5079 O O . ALA B 1 297 ? 2.447 36.406 14.562 1 97.19 297 ALA B O 1
ATOM 5080 N N . PHE B 1 298 ? 0.596 36.594 15.852 1 95.69 298 PHE B N 1
ATOM 5081 C CA . PHE B 1 298 ? -0.304 36.656 14.703 1 95.69 298 PHE B CA 1
ATOM 5082 C C . PHE B 1 298 ? 0.058 37.812 13.781 1 95.69 298 PHE B C 1
ATOM 5084 O O . PHE B 1 298 ? -0.031 37.688 12.562 1 95.69 298 PHE B O 1
ATOM 5091 N N . GLU B 1 299 ? 0.52 38.844 14.328 1 95.06 299 GLU B N 1
ATOM 5092 C CA . GLU B 1 299 ? 0.847 40.062 13.57 1 95.06 299 GLU B CA 1
ATOM 5093 C C . GLU B 1 299 ? 2.062 39.844 12.672 1 95.06 299 GLU B C 1
ATOM 5095 O O . GLU B 1 299 ? 2.273 40.562 11.703 1 95.06 299 GLU B O 1
ATOM 5100 N N . ASP B 1 300 ? 2.82 38.781 13.055 1 96.25 300 ASP B N 1
ATOM 5101 C CA . ASP B 1 300 ? 4.062 38.531 12.336 1 96.25 300 ASP B CA 1
ATOM 5102 C C . ASP B 1 300 ? 3.91 37.344 11.367 1 96.25 300 ASP B C 1
ATOM 5104 O O . ASP B 1 300 ? 4.902 36.781 10.914 1 96.25 300 ASP B O 1
ATOM 5108 N N . VAL B 1 301 ? 2.707 37.031 11.055 1 95.38 301 VAL B N 1
ATOM 5109 C CA . VAL B 1 301 ? 2.43 35.812 10.266 1 95.38 301 VAL B CA 1
ATOM 5110 C C . VAL B 1 301 ? 3.062 35.938 8.883 1 95.38 301 VAL B C 1
ATOM 5112 O O . VAL B 1 301 ? 3.514 34.969 8.297 1 95.38 301 VAL B O 1
ATOM 5115 N N . GLY B 1 302 ? 3.088 37.125 8.328 1 94.06 302 GLY B N 1
ATOM 5116 C CA . GLY B 1 302 ? 3.695 37.344 7.023 1 94.06 302 GLY B CA 1
ATOM 5117 C C . GLY B 1 302 ? 5.152 36.906 6.965 1 94.06 302 GLY B C 1
ATOM 5118 O O . GLY B 1 302 ? 5.566 36.219 6.027 1 94.06 302 GLY B O 1
ATOM 5119 N N . GLU B 1 303 ? 5.883 37.312 7.984 1 95.5 303 GLU B N 1
ATOM 5120 C CA . GLU B 1 303 ? 7.293 36.938 8.055 1 95.5 303 GLU B CA 1
ATOM 5121 C C . GLU B 1 303 ? 7.453 35.438 8.289 1 95.5 303 GLU B C 1
ATOM 5123 O O . GLU B 1 303 ? 8.359 34.812 7.73 1 95.5 303 GLU B O 1
ATOM 5128 N N . ALA B 1 304 ? 6.621 34.969 9.133 1 96.06 304 ALA B N 1
ATOM 5129 C CA . ALA B 1 304 ? 6.648 33.531 9.398 1 96.06 304 ALA B CA 1
ATOM 5130 C C . ALA B 1 304 ? 6.406 32.719 8.125 1 96.06 304 ALA B C 1
ATOM 5132 O O . ALA B 1 304 ? 7.121 31.766 7.836 1 96.06 304 ALA B O 1
ATOM 5133 N N . MET B 1 305 ? 5.445 33.094 7.32 1 94.25 305 MET B N 1
ATOM 5134 C CA . MET B 1 305 ? 5.117 32.438 6.066 1 94.25 305 MET B CA 1
ATOM 5135 C C . MET B 1 305 ? 6.25 32.562 5.059 1 94.25 305 MET B C 1
ATOM 5137 O O . MET B 1 305 ? 6.52 31.656 4.289 1 94.25 305 MET B O 1
ATOM 5141 N N . GLN B 1 306 ? 6.875 33.719 5.078 1 93.75 306 GLN B N 1
ATOM 5142 C CA . GLN B 1 306 ? 8.016 33.938 4.188 1 93.75 306 GLN B CA 1
ATOM 5143 C C . GLN B 1 306 ? 9.156 33 4.527 1 93.75 306 GLN B C 1
ATOM 5145 O O . GLN B 1 306 ? 9.812 32.469 3.629 1 93.75 306 GLN B O 1
ATOM 5150 N N . LYS B 1 307 ? 9.336 32.844 5.781 1 94.44 307 LYS B N 1
ATOM 5151 C CA . LYS B 1 307 ? 10.375 31.906 6.219 1 94.44 307 LYS B CA 1
ATOM 5152 C C . LYS B 1 307 ? 10.102 30.5 5.684 1 94.44 307 LYS B C 1
ATOM 5154 O O . LYS B 1 307 ? 11.016 29.828 5.199 1 94.44 307 LYS B O 1
ATOM 5159 N N . MET B 1 308 ? 8.891 30.031 5.723 1 92.94 308 MET B N 1
ATOM 5160 C CA . MET B 1 308 ? 8.5 28.719 5.207 1 92.94 308 MET B CA 1
ATOM 5161 C C . MET B 1 308 ? 8.625 28.672 3.689 1 92.94 308 MET B C 1
ATOM 5163 O O . MET B 1 308 ? 9.102 27.688 3.129 1 92.94 308 MET B O 1
ATOM 5167 N N . GLN B 1 309 ? 8.188 29.688 3.053 1 89.44 309 GLN B N 1
ATOM 5168 C CA . GLN B 1 309 ? 8.25 29.766 1.598 1 89.44 309 GLN B CA 1
ATOM 5169 C C . GLN B 1 309 ? 9.695 29.656 1.106 1 89.44 309 GLN B C 1
ATOM 5171 O O . GLN B 1 309 ? 9.953 29.047 0.061 1 89.44 309 GLN B O 1
ATOM 5176 N N . ASP B 1 310 ? 10.578 30.281 1.925 1 90.69 310 ASP B N 1
ATOM 5177 C CA . ASP B 1 310 ? 11.992 30.266 1.581 1 90.69 310 ASP B CA 1
ATOM 5178 C C . ASP B 1 310 ? 12.648 28.969 2.008 1 90.69 310 ASP B C 1
ATOM 5180 O O . ASP B 1 310 ? 13.852 28.781 1.817 1 90.69 310 ASP B O 1
ATOM 5184 N N . ARG B 1 311 ? 11.914 28.125 2.57 1 91.56 311 ARG B N 1
ATOM 5185 C CA . ARG B 1 311 ? 12.391 26.812 3.014 1 91.56 311 ARG B CA 1
ATOM 5186 C C . ARG B 1 311 ? 13.531 26.953 4.02 1 91.56 311 ARG B C 1
ATOM 5188 O O . ARG B 1 311 ? 14.516 26.219 3.961 1 91.56 311 ARG B O 1
ATOM 5195 N N . LYS B 1 312 ? 13.328 27.859 4.926 1 94.06 312 LYS B N 1
ATOM 5196 C CA . LYS B 1 312 ? 14.391 28.141 5.895 1 94.06 312 LYS B CA 1
ATOM 5197 C C . LYS B 1 312 ? 14.07 27.531 7.254 1 94.06 312 LYS B C 1
ATOM 5199 O O . LYS B 1 312 ? 14.93 27.469 8.133 1 94.06 312 LYS B O 1
ATOM 5204 N N . ASN B 1 313 ? 12.898 27.047 7.367 1 96.12 313 ASN B N 1
ATOM 5205 C CA . ASN B 1 313 ? 12.508 26.516 8.672 1 96.12 313 ASN B CA 1
ATOM 5206 C C . ASN B 1 313 ? 13.031 25.109 8.875 1 96.12 313 ASN B C 1
ATOM 5208 O O . ASN B 1 313 ? 13.141 24.328 7.922 1 96.12 313 ASN B O 1
ATOM 5212 N N . ILE B 1 314 ? 13.328 24.75 10.094 1 97.81 314 ILE B N 1
ATOM 5213 C CA . ILE B 1 314 ? 13.602 23.391 10.555 1 97.81 314 ILE B CA 1
ATOM 5214 C C . ILE B 1 314 ? 12.5 22.938 11.508 1 97.81 314 ILE B C 1
ATOM 5216 O O . ILE B 1 314 ? 12.422 23.422 12.641 1 97.81 314 ILE B O 1
ATOM 5220 N N . GLY B 1 315 ? 11.727 22.062 11.023 1 97.62 315 GLY B N 1
ATOM 5221 C CA . GLY B 1 315 ? 10.57 21.656 11.797 1 97.62 315 GLY B CA 1
ATOM 5222 C C . GLY B 1 315 ? 9.383 22.578 11.641 1 97.62 315 GLY B C 1
ATOM 5223 O O . GLY B 1 315 ? 9.164 23.141 10.562 1 97.62 315 GLY B O 1
ATOM 5224 N N . LYS B 1 316 ? 8.617 22.703 12.672 1 98.19 316 LYS B N 1
ATOM 5225 C CA . LYS B 1 316 ? 7.32 23.375 12.609 1 98.19 316 LYS B CA 1
ATOM 5226 C C . LYS B 1 316 ? 7.434 24.844 13.023 1 98.19 316 LYS B C 1
ATOM 5228 O O . LYS B 1 316 ? 8.156 25.172 13.961 1 98.19 316 LYS B O 1
ATOM 5233 N N . ILE B 1 317 ? 6.695 25.672 12.312 1 98.31 317 ILE B N 1
ATOM 5234 C CA . ILE B 1 317 ? 6.496 27.047 12.719 1 98.31 317 ILE B CA 1
ATOM 5235 C C . ILE B 1 317 ? 5.176 27.188 13.477 1 98.31 317 ILE B C 1
ATOM 5237 O O . ILE B 1 317 ? 4.148 26.656 13.039 1 98.31 317 ILE B O 1
ATOM 5241 N N . ILE B 1 318 ? 5.258 27.875 14.633 1 98.56 318 ILE B N 1
ATOM 5242 C CA . ILE B 1 318 ? 4.102 28.016 15.508 1 98.56 318 ILE B CA 1
ATOM 5243 C C . ILE B 1 318 ? 3.643 29.469 15.539 1 98.56 318 ILE B C 1
ATOM 5245 O O . ILE B 1 318 ? 4.465 30.391 15.453 1 98.56 318 ILE B O 1
ATOM 5249 N N . LEU B 1 319 ? 2.342 29.641 15.547 1 98.12 319 LEU B N 1
ATOM 5250 C CA . LEU B 1 319 ? 1.75 30.922 15.906 1 98.12 319 LEU B CA 1
ATOM 5251 C C . LEU B 1 319 ? 1.19 30.891 17.328 1 98.12 319 LEU B C 1
ATOM 5253 O O . LEU B 1 319 ? 0.426 29.984 17.672 1 98.12 319 LEU B O 1
ATOM 5257 N N . ASP B 1 320 ? 1.589 31.766 18.016 1 95.56 320 ASP B N 1
ATOM 5258 C CA . ASP B 1 320 ? 1.242 31.844 19.438 1 95.56 320 ASP B CA 1
ATOM 5259 C C . ASP B 1 320 ? 0.557 33.156 19.766 1 95.56 320 ASP B C 1
ATOM 5261 O O . ASP B 1 320 ? 1.195 34.219 19.75 1 95.56 320 ASP B O 1
ATOM 5265 N N . PRO B 1 321 ? -0.699 33.125 20.156 1 93.5 321 PRO B N 1
ATOM 5266 C CA . PRO B 1 321 ? -1.453 34.375 20.406 1 93.5 321 PRO B CA 1
ATOM 5267 C C . PRO B 1 321 ? -0.906 35.156 21.578 1 93.5 321 PRO B C 1
ATOM 5269 O O . PRO B 1 321 ? -1.225 36.344 21.734 1 93.5 321 PRO B O 1
ATOM 5272 N N . THR B 1 322 ? -0.146 34.562 22.375 1 90.62 322 THR B N 1
ATOM 5273 C CA . THR B 1 322 ? 0.317 35.25 23.578 1 90.62 322 THR B CA 1
ATOM 5274 C C . THR B 1 322 ? 1.613 36 23.312 1 90.62 322 THR B C 1
ATOM 5276 O O . THR B 1 322 ? 2.07 36.781 24.156 1 90.62 322 THR B O 1
ATOM 5279 N N . LEU B 1 323 ? 2.137 35.812 22.188 1 93.5 323 LEU B N 1
ATOM 5280 C CA . LEU B 1 323 ? 3.406 36.438 21.875 1 93.5 323 LEU B CA 1
ATOM 5281 C C . LEU B 1 323 ? 3.188 37.875 21.406 1 93.5 323 LEU B C 1
ATOM 5283 O O . LEU B 1 323 ? 2.176 38.188 20.766 1 93.5 323 LEU B O 1
ATOM 5287 N N . GLU B 1 324 ? 4.145 38.688 21.734 1 93.69 324 GLU B N 1
ATOM 5288 C CA . GLU B 1 324 ? 4.133 40.062 21.25 1 93.69 324 GLU B CA 1
ATOM 5289 C C . GLU B 1 324 ? 4.785 40.188 19.875 1 93.69 324 GLU B C 1
ATOM 5291 O O . GLU B 1 324 ? 5.789 39.531 19.609 1 93.69 324 GLU B O 1
ATOM 5296 N N . PRO B 1 325 ? 4.18 41.031 19.078 1 93.12 325 PRO B N 1
ATOM 5297 C CA . PRO B 1 325 ? 4.762 41.219 17.75 1 93.12 325 PRO B CA 1
ATOM 5298 C C . PRO B 1 325 ? 6.176 41.781 17.797 1 93.12 325 PRO B C 1
ATOM 5300 O O . PRO B 1 325 ? 6.523 42.5 18.734 1 93.12 325 PRO B O 1
ATOM 5303 N N . LYS B 1 326 ? 6.996 41.438 16.844 1 88.75 326 LYS B N 1
ATOM 5304 C CA . LYS B 1 326 ? 8.336 42 16.719 1 88.75 326 LYS B CA 1
ATOM 5305 C C . LYS B 1 326 ? 8.273 43.469 16.328 1 88.75 326 LYS B C 1
ATOM 5307 O O . LYS B 1 326 ? 7.422 43.875 15.547 1 88.75 326 LYS B O 1
ATOM 5312 N N . PRO B 1 327 ? 9.102 44.312 17.031 1 85.62 327 PRO B N 1
ATOM 5313 C CA . PRO B 1 327 ? 9.102 45.75 16.719 1 85.62 327 PRO B CA 1
ATOM 5314 C C . PRO B 1 327 ? 9.398 46.031 15.242 1 85.62 327 PRO B C 1
ATOM 5316 O O . PRO B 1 327 ? 10.266 45.375 14.648 1 85.62 327 PRO B O 1
ATOM 5319 N N . LYS B 1 328 ? 8.484 46.625 14.492 1 75.44 328 LYS B N 1
ATOM 5320 C CA . LYS B 1 328 ? 8.703 47.031 13.102 1 75.44 328 LYS B CA 1
ATOM 5321 C C . LYS B 1 328 ? 9.695 48.156 12.992 1 75.44 328 LYS B C 1
ATOM 5323 O O . LYS B 1 328 ? 9.672 49.094 13.805 1 75.44 328 LYS B O 1
ATOM 5328 N N . PRO B 1 329 ? 10.734 47.969 12.18 1 61.88 329 PRO B N 1
ATOM 5329 C CA . PRO B 1 329 ? 11.609 49.156 12.047 1 61.88 329 PRO B CA 1
ATOM 5330 C C . PRO B 1 329 ? 10.852 50.438 11.703 1 61.88 329 PRO B C 1
ATOM 5332 O O . PRO B 1 329 ? 9.891 50.375 10.93 1 61.88 329 PRO B O 1
ATOM 5335 N N . VAL B 1 330 ? 10.844 51.312 12.523 1 55.78 330 VAL B N 1
ATOM 5336 C CA . VAL B 1 330 ? 10.273 52.625 12.25 1 55.78 330 VAL B CA 1
ATOM 5337 C C . VAL B 1 330 ? 10.742 53.125 10.883 1 55.78 330 VAL B C 1
ATOM 5339 O O . VAL B 1 330 ? 11.945 53.188 10.617 1 55.78 330 VAL B O 1
ATOM 5342 N N . SER B 1 331 ? 9.992 52.719 9.891 1 54.03 331 SER B N 1
ATOM 5343 C CA . SER B 1 331 ? 10.359 53.312 8.617 1 54.03 331 SER B CA 1
ATOM 5344 C C . SER B 1 331 ? 10.766 54.781 8.789 1 54.03 331 SER B C 1
ATOM 5346 O O . SER B 1 331 ? 10.094 55.531 9.492 1 54.03 331 SER B O 1
ATOM 5348 N N . PRO B 1 332 ? 12.039 55.094 8.43 1 49.62 332 PRO B N 1
ATOM 5349 C CA . PRO B 1 332 ? 12.32 56.531 8.508 1 49.62 332 PRO B CA 1
ATOM 5350 C C . PRO B 1 332 ? 11.234 57.375 7.84 1 49.62 332 PRO B C 1
ATOM 5352 O O . PRO B 1 332 ? 10.609 56.938 6.871 1 49.62 332 PRO B O 1
ATOM 5355 N N . ALA B 1 333 ? 10.602 58.156 8.469 1 42 333 ALA B N 1
ATOM 5356 C CA . ALA B 1 333 ? 9.711 59.156 7.844 1 42 333 ALA B CA 1
ATOM 5357 C C . ALA B 1 333 ? 10.25 59.594 6.496 1 42 333 ALA B C 1
ATOM 5359 O O . ALA B 1 333 ? 11.406 60.031 6.395 1 42 333 ALA B O 1
ATOM 5360 N N . ARG B 1 334 ? 9.719 59.031 5.539 1 46.44 334 ARG B N 1
ATOM 5361 C CA . ARG B 1 334 ? 10.008 59.594 4.215 1 46.44 334 ARG B CA 1
ATOM 5362 C C . ARG B 1 334 ? 10.055 61.125 4.242 1 46.44 334 ARG B C 1
ATOM 5364 O O . ARG B 1 334 ? 9.062 61.75 4.594 1 46.44 334 ARG B O 1
ATOM 5371 N N . ILE B 1 335 ? 11.289 61.75 4.453 1 37.66 335 ILE B N 1
ATOM 5372 C CA . ILE B 1 335 ? 11.438 63.188 4.234 1 37.66 335 ILE B CA 1
ATOM 5373 C C . ILE B 1 335 ? 10.961 63.562 2.828 1 37.66 335 ILE B C 1
ATOM 5375 O O . ILE B 1 335 ? 11.531 63.094 1.837 1 37.66 335 ILE B O 1
ATOM 5379 N N . HIS B 1 336 ? 9.742 63.812 2.641 1 37.69 336 HIS B N 1
ATOM 5380 C CA . HIS B 1 336 ? 9.242 64.438 1.401 1 37.69 336 HIS B CA 1
ATOM 5381 C C . HIS B 1 336 ? 10.07 65.625 1 1 37.69 336 HIS B C 1
ATOM 5383 O O . HIS B 1 336 ? 10.031 66.688 1.669 1 37.69 336 HIS B O 1
ATOM 5389 N N . THR B 1 337 ? 11.312 65.438 0.413 1 37.03 337 THR B N 1
ATOM 5390 C CA . THR B 1 337 ? 12.039 66.562 -0.215 1 37.03 337 THR B CA 1
ATOM 5391 C C . THR B 1 337 ? 11.227 67.125 -1.364 1 37.03 337 THR B C 1
ATOM 5393 O O . THR B 1 337 ? 10.906 66.438 -2.328 1 37.03 337 THR B O 1
ATOM 5396 N N . THR B 1 338 ? 10.477 68.188 -1.252 1 37.81 338 THR B N 1
ATOM 5397 C CA . THR B 1 338 ? 9.812 69.125 -2.209 1 37.81 338 THR B CA 1
ATOM 5398 C C . THR B 1 338 ? 10.797 69.562 -3.273 1 37.81 338 THR B C 1
ATOM 5400 O O . THR B 1 338 ? 11.734 70.312 -2.971 1 37.81 338 THR B O 1
ATOM 5403 N N . SER B 1 339 ? 11.188 68.688 -4.242 1 34.03 339 SER B N 1
ATOM 5404 C CA . SER B 1 339 ? 11.977 69.125 -5.398 1 34.03 339 SER B CA 1
ATOM 5405 C C . SER B 1 339 ? 11.32 70.312 -6.109 1 34.03 339 SER B C 1
ATOM 5407 O O . SER B 1 339 ? 10.188 70.188 -6.586 1 34.03 339 SER B O 1
ATOM 5409 N N . GLN B 1 340 ? 11.625 71.562 -5.863 1 32.78 340 GLN B N 1
ATOM 5410 C CA . GLN B 1 340 ? 11.32 72.812 -6.555 1 32.78 340 GLN B CA 1
ATOM 5411 C C . GLN B 1 340 ? 11.75 72.75 -8.016 1 32.78 340 GLN B C 1
ATOM 5413 O O . GLN B 1 340 ? 12.93 72.625 -8.32 1 32.78 340 GLN B O 1
ATOM 5418 N N . CYS B 1 341 ? 10.969 72.25 -8.953 1 31.3 341 CYS B N 1
ATOM 5419 C CA . CYS B 1 341 ? 11.078 72.188 -10.414 1 31.3 341 CYS B CA 1
ATOM 5420 C C . CYS B 1 341 ? 11.367 73.625 -10.945 1 31.3 341 CYS B C 1
ATOM 5422 O O . CYS B 1 341 ? 10.555 74.5 -10.797 1 31.3 341 CYS B O 1
ATOM 5424 N N . SER B 1 342 ? 12.648 74.125 -11 1 33.19 342 SER B N 1
ATOM 5425 C CA . SER B 1 342 ? 13.086 75.375 -11.609 1 33.19 342 SER B CA 1
ATOM 5426 C C . SER B 1 342 ? 12.641 75.5 -13.062 1 33.19 342 SER B C 1
ATOM 5428 O O . SER B 1 342 ? 12.891 74.562 -13.852 1 33.19 342 SER B O 1
ATOM 5430 N N . GLU B 1 343 ? 11.625 76.25 -13.461 1 32.56 343 GLU B N 1
ATOM 5431 C CA . GLU B 1 343 ? 11.07 76.625 -14.75 1 32.56 343 GLU B CA 1
ATOM 5432 C C . GLU B 1 343 ? 12.109 77.375 -15.602 1 32.56 343 GLU B C 1
ATOM 5434 O O . GLU B 1 343 ? 12.555 78.438 -15.266 1 32.56 343 GLU B O 1
ATOM 5439 N N . ASP B 1 344 ? 13.102 76.812 -16.297 1 29.33 344 ASP B N 1
ATOM 5440 C CA . ASP B 1 344 ? 14.039 77.375 -17.25 1 29.33 344 ASP B CA 1
ATOM 5441 C C . ASP B 1 344 ? 13.312 77.938 -18.453 1 29.33 344 ASP B C 1
ATOM 5443 O O . ASP B 1 344 ? 12.633 77.25 -19.172 1 29.33 344 ASP B O 1
ATOM 5447 N N . LYS B 1 345 ? 12.844 79.188 -18.484 1 33.91 345 LYS B N 1
ATOM 5448 C CA . LYS B 1 345 ? 12.305 80.062 -19.531 1 33.91 345 LYS B CA 1
ATOM 5449 C C . LYS B 1 345 ? 13.234 80.125 -20.75 1 33.91 345 LYS B C 1
ATOM 5451 O O . LYS B 1 345 ? 14.414 80.438 -20.609 1 33.91 345 LYS B O 1
ATOM 5456 N N . GLU B 1 346 ? 12.977 79.438 -21.922 1 30.94 346 GLU B N 1
ATOM 5457 C CA . GLU B 1 346 ? 13.523 79.375 -23.281 1 30.94 346 GLU B CA 1
ATOM 5458 C C . GLU B 1 346 ? 13.617 80.75 -23.906 1 30.94 346 GLU B C 1
ATOM 5460 O O . GLU B 1 346 ? 12.617 81.5 -24.016 1 30.94 346 GLU B O 1
ATOM 5465 N N . ASN B 1 347 ? 14.695 81.5 -23.781 1 35.09 347 ASN B N 1
ATOM 5466 C CA . ASN B 1 347 ? 15.086 82.812 -24.375 1 35.09 347 ASN B CA 1
ATOM 5467 C C . ASN B 1 347 ? 15.047 82.75 -25.891 1 35.09 347 ASN B C 1
ATOM 5469 O O . ASN B 1 347 ? 15.953 82.188 -26.531 1 35.09 347 ASN B O 1
ATOM 5473 N N . THR B 1 348 ? 14.008 82.25 -26.547 1 33.41 348 THR B N 1
ATOM 5474 C CA . THR B 1 348 ? 13.969 82.25 -28 1 33.41 348 THR B CA 1
ATOM 5475 C C . THR B 1 348 ? 14.062 83.688 -28.5 1 33.41 348 THR B C 1
ATOM 5477 O O . THR B 1 348 ? 13.141 84.5 -28.312 1 33.41 348 THR B O 1
ATOM 5480 N N . GLU B 1 349 ? 15.203 84.375 -28.516 1 34.19 349 GLU B N 1
ATOM 5481 C CA . GLU B 1 349 ? 15.609 85.688 -29.078 1 34.19 349 GLU B CA 1
ATOM 5482 C C . GLU B 1 349 ? 15.18 85.812 -30.531 1 34.19 349 GLU B C 1
ATOM 5484 O O . GLU B 1 349 ? 15.648 85.062 -31.391 1 34.19 349 GLU B O 1
ATOM 5489 N N . ASP B 1 350 ? 13.914 86.125 -30.781 1 33.53 350 ASP B N 1
ATOM 5490 C CA . ASP B 1 350 ? 13.297 86.625 -32.031 1 33.53 350 ASP B CA 1
ATOM 5491 C C . ASP B 1 350 ? 14.086 87.75 -32.656 1 33.53 350 ASP B C 1
ATOM 5493 O O . ASP B 1 350 ? 14.297 88.75 -32.031 1 33.53 350 ASP B O 1
ATOM 5497 N N . GLN B 1 351 ? 15.086 87.438 -33.594 1 30.36 351 GLN B N 1
ATOM 5498 C CA . GLN B 1 351 ? 15.742 88.375 -34.5 1 30.36 351 GLN B CA 1
ATOM 5499 C C . GLN B 1 351 ? 14.727 89.25 -35.188 1 30.36 351 GLN B C 1
ATOM 5501 O O . GLN B 1 351 ? 13.844 88.812 -35.906 1 30.36 351 GLN B O 1
ATOM 5506 N N . GLN B 1 352 ? 14.461 90.5 -34.688 1 26.67 352 GLN B N 1
ATOM 5507 C CA . GLN B 1 352 ? 13.906 91.625 -35.344 1 26.67 352 GLN B CA 1
ATOM 5508 C C . GLN B 1 352 ? 14.758 92.062 -36.562 1 26.67 352 GLN B C 1
ATOM 5510 O O . GLN B 1 352 ? 15.984 92.125 -36.469 1 26.67 352 GLN B O 1
#

Radius of gyration: 33.22 Å; Cα contacts (8 Å, |Δi|>4): 1502; chains: 2; bounding box: 62×138×116 Å

Organism: Magallana gigas (NCBI:txid29159)

Solvent-accessible surface area (backbone atoms only — not comparable to full-atom values): 37551 Å² total; per-residue (Å²): 126,82,77,80,82,69,38,48,73,36,12,32,18,27,40,41,52,13,16,24,58,54,71,65,50,55,34,53,74,66,63,67,47,83,86,57,80,74,80,88,70,54,51,32,42,24,19,5,26,29,30,67,42,69,10,61,90,45,78,96,73,52,74,65,39,46,31,27,38,56,35,98,35,39,30,68,39,64,56,39,62,34,54,47,78,41,49,42,80,52,62,88,90,56,50,43,62,49,43,13,42,35,54,75,20,40,52,50,28,46,42,48,40,52,64,64,58,46,67,56,71,60,37,32,38,34,34,52,45,37,40,30,40,40,24,43,34,39,38,46,59,46,68,75,41,59,65,50,44,35,37,31,26,33,54,70,94,46,40,86,81,42,48,85,63,36,78,42,78,35,43,76,85,49,67,49,70,62,57,45,33,75,79,29,74,66,42,31,40,31,33,44,34,42,37,36,31,66,53,42,52,54,44,56,69,37,37,21,78,72,7,34,32,33,31,59,42,53,54,60,27,65,60,63,89,89,39,36,65,59,32,46,54,46,28,60,72,47,33,63,60,44,39,52,64,57,23,18,71,54,20,26,32,45,27,14,40,36,70,65,47,39,48,77,72,60,73,40,37,68,63,50,48,56,50,49,52,51,50,52,48,36,39,74,72,66,67,46,75,72,51,71,50,48,74,34,12,71,84,36,44,67,59,56,50,47,38,53,74,66,61,68,51,49,24,24,43,32,37,23,71,83,46,71,60,74,86,68,76,74,68,72,72,77,73,77,72,78,74,75,76,75,79,76,75,78,76,75,75,78,85,126,127,80,78,78,83,68,38,46,74,36,13,33,18,28,40,41,53,14,17,24,57,54,71,64,51,55,34,53,74,67,63,67,50,85,86,58,78,74,80,88,69,55,48,31,42,23,20,5,26,29,29,67,41,70,9,60,89,46,78,96,72,51,74,65,39,46,32,28,38,56,34,97,36,39,30,68,40,65,57,38,62,35,55,48,76,43,50,41,80,52,61,89,88,56,52,42,61,48,44,15,43,34,54,74,22,40,52,49,27,48,42,49,41,52,65,64,58,46,68,56,70,60,38,32,39,34,34,51,46,36,39,31,40,40,24,43,34,37,37,46,58,46,67,74,41,58,66,50,45,36,36,31,26,32,53,68,93,47,41,83,81,42,48,85,63,38,78,41,79,36,42,76,84,50,66,52,70,63,57,45,32,74,78,29,73,66,41,30,40,31,31,44,35,42,38,36,30,67,54,42,51,55,45,56,71,37,38,22,79,72,7,34,32,33,32,58,40,52,53,60,28,65,62,64,90,86,40,37,66,61,32,47,55,46,27,59,72,47,34,63,60,44,38,53,65,56,23,18,71,54,19,27,32,45,27,14,39,36,68,65,46,39,48,77,71,60,72,39,36,68,64,49,48,55,50,50,53,52,49,53,49,35,38,73,70,65,66,46,74,71,50,72,49,48,77,35,13,71,86,37,43,68,60,55,51,46,39,53,74,67,61,68,51,48,24,24,41,33,37,23,71,82,46,72,60,76,86,69,78,74,68,73,72,78,76,80,75,81,78,79,80,78,82,81,79,82,81,75,78,76,86,125

Nearest PDB structures (foldseek):
  6lii-assembly1_B  TM=9.566E-01  e=5.210E-40  Homo sapiens
  6lhr-assembly2_D  TM=9.610E-01  e=5.793E-38  Homo sapiens
  6lii-assembly2_D  TM=9.511E-01  e=1.253E-38  Homo sapiens
  2j8z-assembly1_A-2  TM=8.718E-01  e=1.470E-25  Homo sapiens
  5bp4-assembly9_R  TM=8.468E-01  e=5.972E-23  Mycolicibacterium smegmatis MC2 155

pLDDT: mean 89.77, std 16.99, range [26.42, 98.94]

Foldseek 3Di:
DPPDDDAAAQKFKFQFFKAWDDVVQLCLVQVLDPPHDDDPFAAGFKTWGFGCDYHPPHDDDDGGFTKIFGHPHPNLDRMDIGRPLRIGGADPVDDRHQSNQPQPQQLVLCCQQPVVLNHAAQFEEEEEALQEANNVNNLLVQVVHHNYAYEYEAAPLCCVVCVVSHPYYDYPVDPVLVVQCVVVVQAGQEYEDAAAFLVQVSNQVRHHQLHEYEYEHHSVLSQDRPRNVVSVVRRVVRHDDDDPVVCVVRNYYYYYDYPCCVVPPVPCSVVSNVVVVVSSVCVVVVSDTFDEQEEAESVCVVVVSVCVSVRNGGTIYMYGNVDDHDDDPPPPPPPPPPPPPPPPPPPPPPDD/DPPDDDAAAQKFKFQFFKAWDDVVQLCLVQVLDDPHDDDPFAAGFKTWGFGCDYHPPHDDDDGGFTKIFGHPHPNLDRMDIGRPLRIGTADPVDDRHQSNQPQPQQLVLCCQQPVVLNHAAQFEEEEEALQEANNVNNLLVQVVHHNYAYEYEAAPLCCVVCVVSHPYYDYPVDPVLVVQCVVVVQAGQEYEDAAAFLVQVSNQVRHHQLHEYEHEHHSVLSQDRPRNVVSVVRRVVRHDDDDPVVCVVRNYYYYYDYPCCVVPPVPCSVVSNVVVVVSSVCVVVVSDTFDEQEEAESVCVVVVSVCVSVRNGGTIYMYGNVDDHDDDPPPPPPPPPPPPPPPPPDPPPPDD

InterPro domains:
  IPR011032 GroES-like superfamily [SSF50129] (3-123)
  IPR013154 Alcohol dehydrogenase-like, N-terminal [PF08240] (9-91)
  IPR020843 Enoylreductase domain [SM00829] (2-319)
  IPR036291 NAD(P)-binding domain superfamily [SSF51735] (93-236)
  IPR052100 NADPH-dependent quinone oxidoreductase VAT1 [PTHR44054] (2-333)

Sequence (704 aa):
KKPEPSAKEGEVLIRVKACGMSFQDLMVRQGVLEHGPKTPIVMGFECAGEVEALGENTSGFNIGDRVIGFCDYKAWSEVVAIPSQFVYKMPENMSFQDGAALPMSYLTAYILLFDIANLRQGQSVFTHSVGGGVGIAVTQLCHMMEDVKLFGTASYQKHEAVKANVDHLFDHVVDYPQEVRKLSPEGVDIFLDCLCGEDANKGISLLKPMGKYILYGSSSIVTGETKSFFSFAKSWWQVDKISPIKLYDENKTIAGFQLRHLLHKQGQHQYVKEIMNKLIKLYSDGKIRPCIDSAWAFEDVGEAMQKMQDRKNIGKIILDPTLEPKPKPVSPARIHTTSQCSEDKENTEDQQKKPEPSAKEGEVLIRVKACGMSFQDLMVRQGVLEHGPKTPIVMGFECAGEVEALGENTSGFNIGDRVIGFCDYKAWSEVVAIPSQFVYKMPENMSFQDGAALPMSYLTAYILLFDIANLRQGQSVFTHSVGGGVGIAVTQLCHMMEDVKLFGTASYQKHEAVKANVDHLFDHVVDYPQEVRKLSPEGVDIFLDCLCGEDANKGISLLKPMGKYILYGSSSIVTGETKSFFSFAKSWWQVDKISPIKLYDENKTIAGFQLRHLLHKQGQHQYVKEIMNKLIKLYSDGKIRPCIDSAWAFEDVGEAMQKMQDRKNIGKIILDPTLEPKPKPVSPARIHTTSQCSEDKENTEDQQ